Protein AF-A0A939VCX1-F1 (afdb_monomer)

Sequence (510 aa):
MKKLTNNICTTLGVLGVLLLGSCADGYESPDGFDLGVKNSKMETPIQDSISFKVSTDGKTATVSWPTVAGADGHEVTFMNVDDPNNPVIIDGYDKKIVDGSKFTIPVTEDSKYKMLMRTLGNKELGNTDADSARTFNFSTLVPSVMTIPSGEEISSYIAAHPLDSVTEEVAIDLEPNGVYSLNEGVDFAYHKLTFRGDKIHRPIVNITGDGHFETYATLKVKYINFDMSESTAEGFIAMSKTAPDSIKVENLWPYNISDKNPKLSKGHYMVEDPIYIANCWFKNLPHAMLYDNELNCAFWYFTVSNCIVQMRNETKSNVGFINLYKAGKAIKNIVIEKSTIYNTVDNGSACFIRYQHPSNAQPNKTFGSYSAEYQSQSWTFSQTTFSKTYTGWRFVNNTSGSDFTLNVDHCIFYDVAQLYRMDMGSKTYRFNFLWSPREDDIKRNNNMSDSGKAPFASVYDPQFKGDVTQELDFSLPNGGVDFTPQEYEIVVNRGGDPRWLPASSGSEEE

Mean predicted aligned error: 8.09 Å

Secondary structure (DSSP, 8-state):
-----------------------------SS----S--S-B--PPPGGG-EEEE-TTSSEEEEE----TTEEEEEEEEEE-SSTTS-EE-TT-SSEEE-SSEEEEE--TT-EEEEEEEEEE-GGGT-B--SSPEEEEEE-SPPEEEEEPTT-BHHHHHHHSPPP--SS-EEEEE-TT-EEEE-SEEE-TT--EEEE--SSS--EEEEEET-EEEESS-EEEES-EEEEEEE--SEEEEE-TT--GGGBGGGSTTTT-GGG-TT---S-EEEEEEEEEES-EEEEE-SEEEE-TTS-EEEEEEEEES-EEEE---TT----SEEE-SS---EEEEEEES-EEEESS--SS-EEEEES-GGGG-HHHHT-SSSTTTT-EEEEEES-EEESSSSSSEEEES---TTEEEEEES-EEES-TTGGGG--SEEEEES-EEE-S-HHHHHHHTT-B-TTS-BS-EE-----SS-TTPPP-TTSGGGG-------HHHHHTT-S-GGGSPPP------

pLDDT: mean 89.85, std 16.83, range [24.97, 98.94]

Solvent-accessible surface area (backbone atoms only — not comparable to full-atom values): 26055 Å² total; per-residue (Å²): 132,91,81,87,91,87,90,86,84,91,83,90,79,83,84,82,87,84,90,83,88,75,97,65,85,80,81,81,55,96,65,67,94,73,82,76,53,53,67,39,73,36,72,54,85,53,67,93,54,50,44,79,45,68,42,96,85,43,50,33,30,41,41,35,42,73,81,61,77,41,48,66,27,30,37,30,28,35,26,43,36,76,45,77,90,66,60,42,69,45,94,75,25,66,68,33,76,39,73,72,44,58,52,74,45,82,46,57,72,72,34,35,33,40,35,37,36,24,25,33,25,25,62,93,46,52,19,36,51,26,95,58,65,46,80,39,80,50,68,54,51,67,55,67,82,47,68,51,64,62,71,40,47,51,38,64,51,45,69,76,54,69,78,75,96,58,93,59,70,32,17,42,33,41,39,66,62,19,45,36,37,24,55,44,64,37,73,50,42,77,46,30,35,34,45,31,33,26,88,83,40,46,16,40,37,39,25,28,43,54,22,30,39,23,31,56,29,28,38,33,42,32,19,34,32,35,40,21,78,58,36,67,31,70,23,48,33,27,44,31,87,81,64,58,74,69,43,18,39,60,62,31,88,76,54,53,42,52,92,49,21,84,60,42,60,70,82,27,38,50,24,75,44,45,36,38,39,30,52,29,37,33,25,34,38,46,37,12,55,37,24,24,67,71,33,42,31,32,37,38,33,42,35,41,34,50,26,43,38,34,26,47,38,46,63,85,42,74,51,10,42,35,27,19,44,82,36,10,25,45,66,33,32,39,39,40,28,44,17,39,39,29,20,52,40,71,13,54,54,19,24,38,37,31,26,47,35,33,78,44,27,28,22,34,30,63,58,15,47,74,43,75,73,36,28,29,32,39,41,38,39,32,24,19,28,38,33,26,49,21,48,58,39,28,30,37,42,38,67,40,48,59,56,22,37,35,39,41,33,18,23,28,37,37,35,49,16,44,57,51,61,62,75,42,51,47,36,45,43,38,65,20,34,33,33,48,97,45,65,67,45,46,60,56,36,65,71,38,54,24,76,85,66,44,57,42,50,48,83,49,66,44,61,46,75,34,65,81,52,64,75,65,37,83,92,36,74,82,24,65,56,39,76,26,54,65,31,62,76,42,53,78,59,55,40,11,27,62,90,47,49,78,77,78,81,68,80,81,75,128

Structure (mmCIF, N/CA/C/O backbone):
data_AF-A0A939VCX1-F1
#
_entry.id   AF-A0A939VCX1-F1
#
loop_
_atom_site.group_PDB
_atom_site.id
_atom_site.type_symbol
_atom_site.label_atom_id
_atom_site.label_alt_id
_atom_site.label_comp_id
_atom_site.label_asym_id
_atom_site.label_entity_id
_atom_site.label_seq_id
_atom_site.pdbx_PDB_ins_code
_atom_site.Cartn_x
_atom_site.Cartn_y
_atom_site.Cartn_z
_atom_site.occupancy
_atom_site.B_iso_or_equiv
_atom_site.auth_seq_id
_atom_site.auth_comp_id
_atom_site.auth_asym_id
_atom_site.auth_atom_id
_atom_site.pdbx_PDB_model_num
ATOM 1 N N . MET A 1 1 ? -75.436 24.123 16.786 1.00 35.78 1 MET A N 1
ATOM 2 C CA . MET A 1 1 ? -75.692 22.679 16.576 1.00 35.78 1 MET A CA 1
ATOM 3 C C . MET A 1 1 ? -74.635 21.894 17.347 1.00 35.78 1 MET A C 1
ATOM 5 O O . MET A 1 1 ? -73.483 22.271 17.232 1.00 35.78 1 MET A O 1
ATOM 9 N N . LYS A 1 2 ? -75.076 20.925 18.177 1.00 28.00 2 LYS A N 1
ATOM 10 C CA . LYS A 1 2 ? -74.433 19.679 18.695 1.00 28.00 2 LYS A CA 1
ATOM 11 C C . LYS A 1 2 ? -72.908 19.498 18.453 1.00 28.00 2 LYS A C 1
ATOM 13 O O . LYS A 1 2 ? -72.484 19.713 17.334 1.00 28.00 2 LYS A O 1
ATOM 18 N N . LYS A 1 3 ? -72.053 18.939 19.327 1.00 26.75 3 LYS A N 1
ATOM 19 C CA . LYS A 1 3 ? -72.119 18.246 20.639 1.00 26.75 3 LYS A CA 1
ATOM 20 C C . LYS A 1 3 ? -70.653 17.868 21.035 1.00 26.75 3 LYS A C 1
ATOM 22 O O . LYS A 1 3 ? -69.901 17.546 20.128 1.00 26.75 3 LYS A O 1
ATOM 27 N N . LEU A 1 4 ? -70.362 17.793 22.349 1.00 27.09 4 LEU A N 1
ATOM 28 C CA . LEU A 1 4 ? -69.468 16.851 23.093 1.00 27.09 4 LEU A CA 1
ATOM 29 C C . LEU A 1 4 ? -67.945 16.777 22.779 1.00 27.09 4 LEU A C 1
ATOM 31 O O . LEU A 1 4 ? -67.565 16.459 21.665 1.00 27.09 4 LEU A O 1
ATOM 35 N N . THR A 1 5 ? -67.039 17.190 23.689 1.00 30.45 5 THR A N 1
ATOM 36 C CA . THR A 1 5 ? -66.406 16.498 24.865 1.00 30.45 5 THR A CA 1
ATOM 37 C C . THR A 1 5 ? -65.405 15.374 24.543 1.00 30.45 5 THR A C 1
ATOM 39 O O . THR A 1 5 ? -65.822 14.332 24.049 1.00 30.45 5 THR A O 1
ATOM 42 N N . ASN A 1 6 ? -64.133 15.517 24.965 1.00 27.33 6 ASN A N 1
ATOM 43 C CA . ASN A 1 6 ? -63.542 14.741 26.079 1.00 27.33 6 ASN A CA 1
ATOM 44 C C . ASN A 1 6 ? -62.093 15.154 26.433 1.00 27.33 6 ASN A C 1
ATOM 46 O O . ASN A 1 6 ? -61.268 15.406 25.563 1.00 27.33 6 ASN A O 1
ATOM 50 N N . ASN A 1 7 ? -61.842 15.203 27.746 1.00 27.16 7 ASN A N 1
ATOM 51 C CA . ASN A 1 7 ? -60.581 15.411 28.470 1.00 27.16 7 ASN A CA 1
ATOM 52 C C . ASN A 1 7 ? -59.591 14.227 28.342 1.00 27.16 7 ASN A C 1
ATOM 54 O O . ASN A 1 7 ? -60.061 13.109 28.154 1.00 27.16 7 ASN A O 1
ATOM 58 N N . ILE A 1 8 ? -58.280 14.443 28.593 1.00 27.33 8 ILE A N 1
ATOM 59 C CA . ILE A 1 8 ? -57.498 13.932 29.765 1.00 27.33 8 ILE A CA 1
ATOM 60 C C . ILE A 1 8 ? -55.956 13.908 29.541 1.00 27.33 8 ILE A C 1
ATOM 62 O O . ILE A 1 8 ? -55.482 13.417 28.525 1.00 27.33 8 ILE A O 1
ATOM 66 N N . CYS A 1 9 ? -55.244 14.406 30.574 1.00 24.97 9 CYS A N 1
ATOM 67 C CA . CYS A 1 9 ? -53.874 14.162 31.100 1.00 24.97 9 CYS A CA 1
ATOM 68 C C . CYS A 1 9 ? -52.634 14.206 30.183 1.00 24.97 9 CYS A C 1
ATOM 70 O O . CYS A 1 9 ? -52.472 13.379 29.299 1.00 24.97 9 CYS A O 1
ATOM 72 N N . THR A 1 10 ? -51.724 15.182 30.333 1.00 29.42 10 THR A N 1
ATOM 73 C CA . THR A 1 10 ? -50.574 15.260 31.286 1.00 29.42 10 THR A CA 1
ATOM 74 C C . THR A 1 10 ? -49.600 14.077 31.267 1.00 29.42 10 THR A C 1
ATOM 76 O O . THR A 1 10 ? -49.895 13.058 31.878 1.00 29.42 10 THR A O 1
ATOM 79 N N . THR A 1 11 ? -48.397 14.306 30.723 1.00 29.61 11 THR A N 1
ATOM 80 C CA . THR A 1 11 ? -47.112 14.266 31.462 1.00 29.61 11 THR A CA 1
ATOM 81 C C . THR A 1 11 ? -46.041 15.020 30.665 1.00 29.61 11 THR A C 1
ATOM 83 O O . THR A 1 11 ? -45.683 14.623 29.560 1.00 29.61 11 THR A O 1
ATOM 86 N N . LEU A 1 12 ? -45.569 16.133 31.235 1.00 30.16 12 LEU A N 1
ATOM 87 C CA . LEU A 1 12 ? -44.366 16.862 30.833 1.00 30.16 12 LEU A CA 1
ATOM 88 C C . LEU A 1 12 ? -43.121 16.062 31.246 1.00 30.16 12 LEU A C 1
ATOM 90 O O . LEU A 1 12 ? -43.028 15.628 32.390 1.00 30.16 12 LEU A O 1
ATOM 94 N N . GLY A 1 13 ? -42.137 15.985 30.354 1.00 26.84 13 GLY A N 1
ATOM 95 C CA . GLY A 1 13 ? -40.741 15.680 30.664 1.00 26.84 13 GLY A CA 1
ATOM 96 C C . GLY A 1 13 ? -39.873 16.490 29.709 1.00 26.84 13 GLY A C 1
ATOM 97 O O . GLY A 1 13 ? -39.618 16.066 28.587 1.00 26.84 13 GLY A O 1
ATOM 98 N N . VAL A 1 14 ? -39.544 17.719 30.105 1.00 30.02 14 VAL A N 1
ATOM 99 C CA . VAL A 1 14 ? -38.849 18.713 29.276 1.00 30.02 14 VAL A CA 1
ATOM 100 C C . VAL A 1 14 ? -37.360 18.364 29.198 1.00 30.02 14 VAL A C 1
ATOM 102 O O . VAL A 1 14 ? -36.663 18.412 30.207 1.00 30.02 14 VAL A O 1
ATOM 105 N N . LEU A 1 15 ? -36.878 18.044 27.991 1.00 31.12 15 LEU A N 1
ATOM 106 C CA . LEU A 1 15 ? -35.459 18.093 27.633 1.00 31.12 15 LEU A CA 1
ATOM 107 C C . LEU A 1 15 ? -34.978 19.551 27.708 1.00 31.12 15 LEU A C 1
ATOM 109 O O . LEU A 1 15 ? -35.439 20.395 26.941 1.00 31.12 15 LEU A O 1
ATOM 113 N N . GLY A 1 16 ? -34.036 19.841 28.603 1.00 30.36 16 GLY A N 1
ATOM 114 C CA . GLY A 1 16 ? -33.308 21.108 28.635 1.00 30.36 16 GLY A CA 1
ATOM 115 C C . GLY A 1 16 ? -31.935 20.954 27.989 1.00 30.36 16 GLY A C 1
ATOM 116 O O . GLY A 1 16 ? -30.997 20.509 28.640 1.00 30.36 16 GLY A O 1
ATOM 117 N N . VAL A 1 17 ? -31.817 21.322 26.712 1.00 41.09 17 VAL A N 1
ATOM 118 C CA . VAL A 1 17 ? -30.531 21.522 26.027 1.00 41.09 17 VAL A CA 1
ATOM 119 C C . VAL A 1 17 ? -30.043 22.935 26.342 1.00 41.09 17 VAL A C 1
ATOM 121 O O . VAL A 1 17 ? -30.745 23.899 26.045 1.00 41.09 17 VAL A O 1
ATOM 124 N N . LEU A 1 18 ? -28.837 23.073 26.896 1.00 29.52 18 LEU A N 1
ATOM 125 C CA . LEU A 1 18 ? -28.136 24.355 27.015 1.00 29.52 18 LEU A CA 1
ATOM 126 C C . LEU A 1 18 ? -26.712 24.211 26.465 1.00 29.52 18 LEU A C 1
ATOM 128 O O . LEU A 1 18 ? -25.822 23.663 27.107 1.00 29.52 18 LEU A O 1
ATOM 132 N N . LEU A 1 19 ? -26.530 24.710 25.242 1.00 39.38 19 LEU A N 1
ATOM 133 C CA . LEU A 1 19 ? -25.247 25.009 24.611 1.00 39.38 19 LEU A CA 1
ATOM 134 C C . LEU A 1 19 ? -25.010 26.515 24.750 1.00 39.38 19 LEU A C 1
ATOM 136 O O . LEU A 1 19 ? -25.729 27.282 24.117 1.00 39.38 19 LEU A O 1
ATOM 140 N N . LEU A 1 20 ? -23.998 26.938 25.509 1.00 33.78 20 LEU A N 1
ATOM 141 C CA . LEU A 1 20 ? -23.391 28.265 25.373 1.00 33.78 20 LEU A CA 1
ATOM 142 C C . LEU A 1 20 ? -21.889 28.174 25.651 1.00 33.78 20 LEU A C 1
ATOM 144 O O . LEU A 1 20 ? -21.465 27.705 26.703 1.00 33.78 20 LEU A O 1
ATOM 148 N N . GLY A 1 21 ? -21.095 28.640 24.689 1.00 39.88 21 GLY A N 1
ATOM 149 C CA . GLY A 1 21 ? -19.708 29.015 24.912 1.00 39.88 21 GLY A CA 1
ATOM 150 C C . GLY A 1 21 ? -19.617 30.505 25.231 1.00 39.88 21 GLY A C 1
ATOM 151 O O . GLY A 1 21 ? -20.240 31.317 24.554 1.00 39.88 21 GLY A O 1
ATOM 152 N N . SER A 1 22 ? -18.800 30.853 26.221 1.00 30.47 22 SER A N 1
ATOM 153 C CA . SER A 1 22 ? -18.073 32.124 26.291 1.00 30.47 22 SER A CA 1
ATOM 154 C C . SER A 1 22 ? -16.982 32.013 27.352 1.00 30.47 22 SER A C 1
ATOM 156 O O . SER A 1 22 ? -17.258 31.574 28.466 1.00 30.47 22 SER A O 1
ATOM 158 N N . CYS A 1 23 ? -15.764 32.445 27.025 1.00 39.78 23 CYS A N 1
ATOM 159 C CA . CYS A 1 23 ? -14.759 32.780 28.025 1.00 39.78 23 CYS A CA 1
ATOM 160 C C . CYS A 1 23 ? -15.308 33.913 28.906 1.00 39.78 23 CYS A C 1
ATOM 162 O O . CYS A 1 23 ? -15.544 35.015 28.414 1.00 39.78 23 CYS A O 1
ATOM 164 N N . ALA A 1 24 ? -15.508 33.629 30.186 1.00 30.50 24 ALA A N 1
ATOM 165 C CA . ALA A 1 24 ? -15.657 34.612 31.246 1.00 30.50 24 ALA A CA 1
ATOM 166 C C . ALA A 1 24 ? -14.840 34.093 32.434 1.00 30.50 24 ALA A C 1
ATOM 168 O O . ALA A 1 24 ? -14.922 32.905 32.753 1.00 30.50 24 ALA A O 1
ATOM 169 N N . ASP A 1 25 ? -14.020 34.965 33.024 1.00 36.78 25 ASP A N 1
ATOM 170 C CA . ASP A 1 25 ? -13.246 34.673 34.230 1.00 36.78 25 ASP A CA 1
ATOM 171 C C . ASP A 1 25 ? -14.152 34.068 35.309 1.00 36.78 25 ASP A C 1
ATOM 173 O O . ASP A 1 25 ? -15.277 34.526 35.527 1.00 36.78 25 ASP A O 1
ATOM 177 N N . GLY A 1 26 ? -13.662 32.997 35.938 1.00 34.84 26 GLY A N 1
ATOM 178 C CA . GLY A 1 26 ? -14.421 32.173 36.869 1.00 34.84 26 GLY A CA 1
ATOM 179 C C . GLY A 1 26 ? -15.015 32.993 38.009 1.00 34.84 26 GLY A C 1
ATOM 180 O O . GLY A 1 26 ? -14.299 33.535 38.847 1.00 34.84 26 GLY A O 1
ATOM 181 N N . TYR A 1 27 ? -16.343 33.045 38.056 1.00 35.50 27 TYR A N 1
ATOM 182 C CA . TYR A 1 27 ? -17.071 33.382 39.268 1.00 35.50 27 TYR A CA 1
ATOM 183 C C . TYR A 1 27 ? -16.858 32.232 40.262 1.00 35.50 27 TYR A C 1
ATOM 185 O O . TYR A 1 27 ? -17.444 31.160 40.101 1.00 35.50 27 TYR A O 1
ATOM 193 N N . GLU A 1 28 ? -15.991 32.423 41.260 1.00 41.09 28 GLU A N 1
ATOM 194 C CA . GLU A 1 28 ? -15.913 31.521 42.412 1.00 41.09 28 GLU A CA 1
ATOM 195 C C . GLU A 1 28 ? -17.197 31.681 43.232 1.00 41.09 28 GLU A C 1
ATOM 197 O O . GLU A 1 28 ? -17.363 32.624 44.008 1.00 41.09 28 GLU A O 1
ATOM 202 N N . SER A 1 29 ? -18.147 30.774 43.006 1.00 42.59 29 SER A N 1
ATOM 203 C CA . SER A 1 29 ? -19.303 30.624 43.883 1.00 42.59 29 SER A CA 1
ATOM 204 C C . SER A 1 29 ? -18.807 30.188 45.272 1.00 42.59 29 SER A C 1
ATOM 206 O O . SER A 1 29 ? -18.085 29.191 45.344 1.00 42.59 29 SER A O 1
ATOM 208 N N . PRO A 1 30 ? -19.184 30.878 46.369 1.00 44.56 30 PRO A N 1
ATOM 209 C CA . PRO A 1 30 ? -18.823 30.490 47.741 1.00 44.56 30 PRO A CA 1
ATOM 210 C C . PRO A 1 30 ? -19.327 29.092 48.121 1.00 44.56 30 PRO A C 1
ATOM 212 O O . PRO A 1 30 ? -18.761 28.438 48.993 1.00 44.56 30 PRO A O 1
ATOM 215 N N . ASP A 1 31 ? -20.361 28.639 47.415 1.00 45.34 31 ASP A N 1
ATOM 216 C CA . ASP A 1 31 ? -20.916 27.301 47.476 1.00 45.34 31 ASP A CA 1
ATOM 217 C C . ASP A 1 31 ? -20.658 26.683 46.097 1.00 45.34 31 ASP A C 1
ATOM 219 O O . ASP A 1 31 ? -21.271 27.107 45.112 1.00 45.34 31 ASP A O 1
ATOM 223 N N . GLY A 1 32 ? -19.695 25.764 45.974 1.00 50.31 32 GLY A N 1
ATOM 224 C CA . GLY A 1 32 ? -19.379 25.103 44.700 1.00 50.31 32 GLY A CA 1
ATOM 225 C C . GLY A 1 32 ? -20.650 24.618 43.989 1.00 50.31 32 GLY A C 1
ATOM 226 O O . GLY A 1 32 ? -21.637 24.326 44.655 1.00 50.31 32 GLY A O 1
ATOM 227 N N . PHE A 1 33 ? -20.653 24.581 42.651 1.00 50.59 33 PHE A N 1
ATOM 228 C CA . PHE A 1 33 ? -21.814 24.205 41.826 1.00 50.59 33 PHE A CA 1
ATOM 229 C C . PHE A 1 33 ? -22.480 22.887 42.302 1.00 50.59 33 PHE A C 1
ATOM 231 O O . PHE A 1 33 ? -22.155 21.804 41.823 1.00 50.59 33 PHE A O 1
ATOM 238 N N . ASP A 1 34 ? -23.434 22.975 43.234 1.00 59.47 34 ASP A N 1
ATOM 239 C CA . ASP A 1 34 ? -24.243 21.858 43.721 1.00 59.47 34 ASP A CA 1
ATOM 240 C C . ASP A 1 34 ? -25.479 21.764 42.824 1.00 59.47 34 ASP A C 1
ATOM 242 O O . ASP A 1 34 ? -26.423 22.548 42.933 1.00 59.47 34 ASP A O 1
ATOM 246 N N . LEU A 1 35 ? -25.467 20.800 41.902 1.00 62.62 35 LEU A N 1
ATOM 247 C CA . LEU A 1 35 ? -26.599 20.511 41.015 1.00 62.62 35 LEU A CA 1
ATOM 248 C C . LEU A 1 35 ? -27.803 19.896 41.763 1.00 62.62 35 LEU A C 1
ATOM 250 O O . LEU A 1 35 ? -28.809 19.567 41.138 1.00 62.62 35 LEU A O 1
ATOM 254 N N . GLY A 1 36 ? -27.722 19.738 43.090 1.00 69.88 36 GLY A N 1
ATOM 255 C CA . GLY A 1 36 ? -28.840 19.382 43.962 1.00 69.88 36 GLY A CA 1
ATOM 256 C C . GLY A 1 36 ? -29.128 17.883 44.068 1.00 69.88 36 GLY A C 1
ATOM 257 O O . GLY A 1 36 ? -30.150 17.504 44.641 1.00 69.88 36 GLY A O 1
ATOM 258 N N . VAL A 1 37 ? -28.257 17.0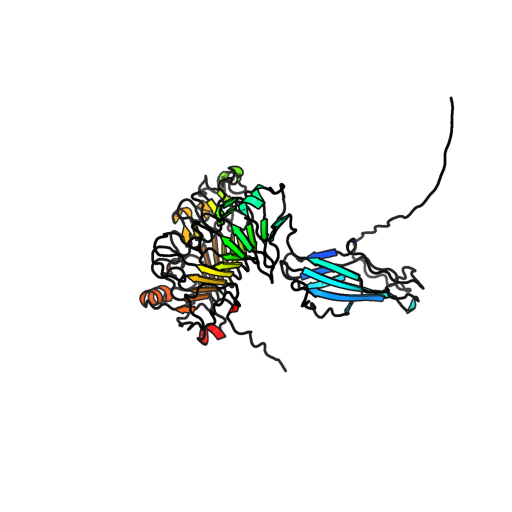16 43.541 1.00 81.12 37 VAL A N 1
ATOM 259 C CA . VAL A 1 37 ? -28.433 15.553 43.572 1.00 81.12 37 VAL A CA 1
ATOM 260 C C . VAL A 1 37 ? -27.774 14.967 44.820 1.00 81.12 37 VAL A C 1
ATOM 262 O O . VAL A 1 37 ? -26.548 14.923 44.918 1.00 81.12 37 VAL A O 1
ATOM 265 N N . LYS A 1 38 ? -28.594 14.499 45.769 1.00 87.69 38 LYS A N 1
ATOM 266 C CA . LYS A 1 38 ? -28.155 13.932 47.059 1.00 87.69 38 LYS A CA 1
ATOM 267 C C . LYS A 1 38 ? -28.862 12.612 47.347 1.00 87.69 38 LYS A C 1
ATOM 269 O O . LYS A 1 38 ? -29.976 12.393 46.866 1.00 87.69 38 LYS A O 1
ATOM 274 N N . ASN A 1 39 ? -28.241 11.757 48.161 1.00 89.62 39 ASN A N 1
ATOM 275 C CA . ASN A 1 39 ? -28.771 10.451 48.583 1.00 89.62 39 ASN A CA 1
ATOM 276 C C . ASN A 1 39 ? -29.293 9.581 47.424 1.00 89.62 39 ASN A C 1
ATOM 278 O O . ASN A 1 39 ? -30.273 8.849 47.569 1.00 89.62 39 ASN A O 1
ATOM 282 N N . SER A 1 40 ? -28.670 9.710 46.255 1.00 90.19 40 SER A N 1
ATOM 283 C CA . SER A 1 40 ? -29.096 9.079 45.011 1.00 90.19 40 SER A CA 1
ATOM 284 C C . SER A 1 40 ? -28.069 8.055 44.544 1.00 90.19 40 SER A C 1
ATOM 286 O O . SER A 1 40 ? -26.877 8.140 44.845 1.00 90.19 40 SER A O 1
ATOM 288 N N . LYS A 1 41 ? -28.531 7.064 43.790 1.00 93.12 41 LYS A N 1
ATOM 289 C CA . LYS A 1 41 ? -27.661 6.091 43.134 1.00 93.12 41 LYS A CA 1
ATOM 290 C C . LYS A 1 41 ? -27.249 6.618 41.770 1.00 93.12 41 LYS A C 1
ATOM 292 O O . LYS A 1 41 ? -28.108 7.042 41.002 1.00 93.12 41 LYS A O 1
ATOM 297 N N . MET A 1 42 ? -25.953 6.610 41.486 1.00 93.00 42 MET A N 1
ATOM 298 C CA . MET A 1 42 ? -25.446 7.089 40.209 1.00 93.00 42 MET A CA 1
ATOM 299 C C . MET A 1 42 ? -25.791 6.132 39.077 1.00 93.00 42 MET A C 1
ATOM 301 O O . MET A 1 42 ? -25.723 4.911 39.217 1.00 93.00 42 MET A O 1
ATOM 305 N N . GLU A 1 43 ? -26.097 6.712 37.923 1.00 92.75 43 GLU A N 1
ATOM 306 C CA . GLU A 1 43 ? -26.260 5.980 36.677 1.00 92.75 43 GLU A CA 1
ATOM 307 C C . GLU A 1 43 ? -25.084 6.265 35.749 1.00 92.75 43 GLU A C 1
ATOM 309 O O . GLU A 1 43 ? -24.555 7.378 35.661 1.00 92.75 43 GLU A O 1
ATOM 314 N N . THR A 1 44 ? -24.641 5.224 35.055 1.00 94.62 44 THR A N 1
ATOM 315 C CA . THR A 1 44 ? -23.606 5.357 34.038 1.00 94.62 44 THR A CA 1
ATOM 316 C C . THR A 1 44 ? -24.228 5.766 32.704 1.00 94.62 44 THR A C 1
ATOM 318 O O . THR A 1 44 ? -25.215 5.139 32.301 1.00 94.62 44 THR A O 1
ATOM 321 N N . PRO A 1 45 ? -23.662 6.780 32.008 1.00 94.00 45 PRO A N 1
ATOM 322 C CA . PRO A 1 45 ? -24.141 7.232 30.705 1.00 94.00 45 PRO A CA 1
ATOM 323 C C . PRO A 1 45 ? -24.394 6.091 29.713 1.00 94.00 45 PRO A C 1
ATOM 325 O O . PRO A 1 45 ? -23.839 4.998 29.821 1.00 94.00 45 PRO A O 1
ATOM 328 N N . ILE A 1 46 ? -25.246 6.335 28.722 1.00 94.06 46 ILE A N 1
ATOM 329 C CA . ILE A 1 46 ? -25.571 5.344 27.688 1.00 94.06 46 ILE A CA 1
ATOM 330 C C . ILE A 1 46 ? -24.664 5.512 26.464 1.00 94.06 46 ILE A C 1
ATOM 332 O O . ILE A 1 46 ? -24.131 6.600 26.261 1.00 94.06 46 ILE A O 1
ATOM 336 N N . GLN A 1 47 ? -24.499 4.470 25.639 1.00 93.69 47 GLN A N 1
ATOM 337 C CA . GLN A 1 47 ? -23.650 4.526 24.433 1.00 93.69 47 GLN A CA 1
ATOM 338 C C . GLN A 1 47 ? -23.967 5.745 23.561 1.00 93.69 47 GLN A C 1
ATOM 340 O O . GLN A 1 47 ? -23.053 6.481 23.212 1.00 93.69 47 GLN A O 1
ATOM 345 N N . ASP A 1 48 ? -25.250 6.009 23.310 1.00 94.69 48 ASP A N 1
ATOM 346 C CA . ASP A 1 48 ? -25.710 7.120 22.464 1.00 94.69 48 ASP A CA 1
ATOM 347 C C . ASP A 1 48 ? -25.377 8.510 23.028 1.00 94.69 48 ASP A C 1
ATOM 349 O O . ASP A 1 48 ? -25.433 9.506 22.314 1.00 94.69 48 ASP A O 1
ATOM 353 N N . SER A 1 49 ? -25.024 8.591 24.315 1.00 94.00 49 SER A N 1
ATOM 354 C CA . SER A 1 49 ? -24.573 9.830 24.950 1.00 94.00 49 SER A CA 1
ATOM 355 C C . SER A 1 49 ? -23.051 10.003 24.927 1.00 94.00 49 SER A C 1
ATOM 357 O O . SER A 1 49 ? -22.564 11.086 25.237 1.00 94.00 49 SER A O 1
ATOM 359 N N . ILE A 1 50 ? -22.282 8.977 24.547 1.00 96.19 50 ILE A N 1
ATOM 360 C CA . ILE A 1 50 ? -20.826 9.080 24.432 1.00 96.19 50 ILE A CA 1
ATOM 361 C C . ILE A 1 50 ? -20.445 9.563 23.032 1.00 96.19 50 ILE A C 1
ATOM 363 O O . ILE A 1 50 ? -20.875 9.016 22.021 1.00 96.19 50 ILE A O 1
ATOM 367 N N . SER A 1 51 ? -19.562 10.553 22.971 1.00 96.88 51 SER A N 1
ATOM 368 C CA . SER A 1 51 ? -18.919 11.013 21.744 1.00 96.88 51 SER A CA 1
ATOM 369 C C . SER A 1 51 ? -17.502 10.450 21.661 1.00 96.88 51 SER A C 1
ATOM 371 O O . SER A 1 51 ? -16.725 10.599 22.601 1.00 96.88 51 SER A O 1
ATOM 373 N N . PHE A 1 52 ? -17.157 9.875 20.509 1.00 97.12 52 PHE A N 1
ATOM 374 C CA . PHE A 1 52 ? -15.809 9.432 20.152 1.00 97.12 52 PHE A CA 1
ATOM 375 C C . PHE A 1 52 ? -15.365 10.174 18.892 1.00 97.12 52 PHE A C 1
ATOM 377 O O . PHE A 1 52 ? -15.910 9.949 17.813 1.00 97.12 52 PHE A O 1
ATOM 384 N N . LYS A 1 53 ? -14.422 11.109 19.036 1.00 96.38 53 LYS A N 1
ATOM 385 C CA . LYS A 1 53 ? -13.955 11.961 17.934 1.00 96.38 53 LYS A CA 1
ATOM 386 C C . LYS A 1 53 ? -12.475 11.750 17.692 1.00 96.38 53 LYS A C 1
ATOM 388 O O . LYS A 1 53 ? -11.662 12.133 18.528 1.00 96.38 53 LYS A O 1
ATOM 393 N N . VAL A 1 54 ? -12.150 11.169 16.546 1.00 95.38 54 VAL A N 1
ATOM 394 C CA . VAL A 1 54 ? -10.772 10.978 16.088 1.00 95.38 54 VAL A CA 1
ATOM 395 C C . VAL A 1 54 ? -10.213 12.315 15.595 1.00 95.38 54 VAL A C 1
ATOM 397 O O . VAL A 1 54 ? -10.923 13.094 14.955 1.00 95.38 54 VAL A O 1
ATOM 400 N N . SER A 1 55 ? -8.954 12.606 15.918 1.00 93.69 55 SER A N 1
ATOM 401 C CA . SER A 1 55 ? -8.237 13.776 15.416 1.00 93.69 55 SER A CA 1
ATOM 402 C C . SER A 1 55 ? -8.031 13.693 13.903 1.00 93.69 55 SER A C 1
ATOM 404 O O . SER A 1 55 ? -8.034 12.617 13.310 1.00 93.69 55 SER A O 1
ATOM 406 N N . THR A 1 56 ? -7.812 14.837 13.255 1.00 89.38 56 THR A N 1
ATOM 407 C CA . THR A 1 56 ? -7.639 14.903 11.793 1.00 89.38 56 THR A CA 1
ATOM 408 C C . THR A 1 56 ? -6.421 14.133 11.286 1.00 89.38 56 THR A C 1
ATOM 410 O O . THR A 1 56 ? -6.388 13.744 10.126 1.00 89.38 56 THR A O 1
ATOM 413 N N . ASP A 1 57 ? -5.416 13.919 12.136 1.00 87.00 57 ASP A N 1
ATOM 414 C CA . ASP A 1 57 ? -4.233 13.112 11.823 1.00 87.00 57 ASP A CA 1
ATOM 415 C C . ASP A 1 57 ? -4.420 11.609 12.101 1.00 87.00 57 ASP A C 1
ATOM 417 O O . ASP A 1 57 ? -3.504 10.830 11.846 1.00 87.00 57 ASP A O 1
ATOM 421 N N . GLY A 1 58 ? -5.575 11.199 12.639 1.00 88.00 58 GLY A N 1
ATOM 422 C CA . GLY A 1 58 ? -5.894 9.803 12.936 1.00 88.00 58 GLY A CA 1
ATOM 423 C C . GLY A 1 58 ? -5.142 9.194 14.124 1.00 88.00 58 GLY A C 1
ATOM 424 O O . GLY A 1 58 ? -5.250 7.989 14.332 1.00 88.00 58 GLY A O 1
ATOM 425 N N . LYS A 1 59 ? -4.372 9.981 14.891 1.00 93.00 59 LYS A N 1
ATOM 426 C CA . LYS A 1 59 ? -3.469 9.460 15.941 1.00 93.00 59 LYS A CA 1
ATOM 427 C C . LYS A 1 59 ? -4.044 9.499 17.348 1.00 93.00 59 LYS A C 1
ATOM 429 O O . LYS A 1 59 ? -3.537 8.827 18.242 1.00 93.00 59 LYS A O 1
ATOM 434 N N . THR A 1 60 ? -5.066 10.313 17.579 1.00 95.81 60 THR A N 1
ATOM 435 C CA . THR A 1 60 ? -5.700 10.453 18.892 1.00 95.81 60 THR A CA 1
ATOM 436 C C . THR A 1 60 ? -7.212 10.477 18.751 1.00 95.81 60 THR A C 1
ATOM 438 O O . THR A 1 60 ? -7.742 10.783 17.685 1.00 95.81 60 THR A O 1
ATOM 441 N N . ALA A 1 61 ? -7.926 10.150 19.821 1.00 96.88 61 ALA A N 1
ATOM 442 C CA . ALA A 1 61 ? -9.360 10.362 19.887 1.00 96.88 61 ALA A CA 1
ATOM 443 C C . ALA A 1 61 ? -9.755 10.960 21.232 1.00 96.88 61 ALA A C 1
ATOM 445 O O . ALA A 1 61 ? -9.249 10.563 22.283 1.00 96.88 61 ALA A O 1
ATOM 446 N N . THR A 1 62 ? -10.686 11.908 21.192 1.00 97.25 62 THR A N 1
ATOM 447 C CA . THR A 1 62 ? -11.335 12.452 22.382 1.00 97.25 62 THR A CA 1
ATOM 448 C C . THR A 1 62 ? -12.625 11.685 22.641 1.00 97.25 62 THR A C 1
ATOM 450 O O . THR A 1 62 ? -13.533 11.672 21.804 1.00 97.25 62 THR A O 1
ATOM 453 N N . VAL A 1 63 ? -12.698 11.073 23.822 1.00 97.31 63 VAL A N 1
ATOM 454 C CA . VAL A 1 63 ? -13.902 10.453 24.379 1.00 97.31 63 VAL A CA 1
ATOM 455 C C . VAL A 1 63 ? -14.549 11.468 25.314 1.00 97.31 63 VAL A C 1
ATOM 457 O O . VAL A 1 63 ? -13.871 12.043 26.164 1.00 97.31 63 VAL A O 1
ATOM 460 N N . SER A 1 64 ? -15.849 11.710 25.178 1.00 96.75 64 SER A N 1
ATOM 461 C CA . SER A 1 64 ? -16.571 12.641 26.054 1.00 96.75 64 SER A CA 1
ATOM 462 C C . SER A 1 64 ? -18.018 12.228 26.273 1.00 96.75 64 SER A C 1
ATOM 464 O O . SER A 1 64 ? -18.626 11.643 25.380 1.00 96.75 64 SER A O 1
ATOM 466 N N . TRP A 1 65 ? -18.587 12.592 27.416 1.00 95.94 65 TRP A N 1
ATOM 467 C CA . TRP A 1 65 ? -19.970 12.307 27.797 1.00 95.94 65 TRP A CA 1
ATOM 468 C C . TRP A 1 65 ? -20.613 13.505 28.510 1.00 95.94 65 TRP A C 1
ATOM 470 O O . TRP A 1 65 ? -19.911 14.452 28.872 1.00 95.94 65 TRP A O 1
ATOM 480 N N . PRO A 1 66 ? -21.946 13.519 28.695 1.00 93.12 66 PRO A N 1
ATOM 481 C CA . PRO A 1 66 ? -22.611 14.549 29.474 1.00 93.12 66 PRO A CA 1
ATOM 482 C C . PRO A 1 66 ? -22.204 14.475 30.942 1.00 93.12 66 PRO A C 1
ATOM 484 O O . PRO A 1 66 ? -21.999 13.391 31.487 1.00 93.12 66 PRO A O 1
ATOM 487 N N . THR A 1 67 ? -22.157 15.626 31.604 1.00 90.31 67 THR A N 1
ATOM 488 C CA . THR A 1 67 ? -21.944 15.689 33.050 1.00 90.31 67 THR A CA 1
ATOM 489 C C . THR A 1 67 ? -23.031 14.913 33.791 1.00 90.31 67 THR A C 1
ATOM 491 O O . THR A 1 67 ? -24.222 15.129 33.565 1.00 90.31 67 THR A O 1
ATOM 494 N N . VAL A 1 68 ? -22.616 14.022 34.695 1.00 89.38 68 VAL A N 1
ATOM 495 C CA . VAL A 1 68 ? -23.529 13.282 35.571 1.00 89.38 68 VAL A CA 1
ATOM 496 C C . VAL A 1 68 ? -23.641 14.026 36.897 1.00 89.38 68 VAL A C 1
ATOM 498 O O . VAL A 1 68 ? -22.694 14.076 37.678 1.00 89.38 68 VAL A O 1
ATOM 501 N N . ALA A 1 69 ? -24.794 14.646 37.141 1.00 87.88 69 ALA A N 1
ATOM 502 C CA . ALA A 1 69 ? -25.030 15.415 38.358 1.00 87.88 69 ALA A CA 1
ATOM 503 C C . ALA A 1 69 ? -24.935 14.526 39.613 1.00 87.88 69 ALA A C 1
ATOM 505 O O . ALA A 1 69 ? -25.566 13.473 39.681 1.00 87.88 69 ALA A O 1
ATOM 506 N N . GLY A 1 70 ? -24.165 14.967 40.614 1.00 86.88 70 GLY A N 1
ATOM 507 C CA . GLY A 1 70 ? -23.944 14.227 41.864 1.00 86.88 70 GLY A CA 1
ATOM 508 C C . GLY A 1 70 ? -22.850 13.151 41.803 1.00 86.88 70 GLY A C 1
ATOM 509 O O . GLY A 1 70 ? -22.624 12.477 42.815 1.00 86.88 70 GLY A O 1
ATOM 510 N N . ALA A 1 71 ? -22.177 12.994 40.658 1.00 90.06 71 ALA A N 1
ATOM 511 C CA . ALA A 1 71 ? -21.026 12.111 40.512 1.00 90.06 71 ALA A CA 1
ATOM 512 C C . ALA A 1 71 ? -19.738 12.762 41.042 1.00 90.06 71 ALA A C 1
ATOM 514 O O . ALA A 1 71 ? -19.560 13.972 40.936 1.00 90.06 71 ALA A O 1
ATOM 515 N N . ASP A 1 72 ? -18.842 11.934 41.574 1.00 89.94 72 ASP A N 1
ATOM 516 C CA . ASP A 1 72 ? -17.491 12.306 42.035 1.00 89.94 72 ASP A CA 1
ATOM 517 C C . ASP A 1 72 ? -16.413 12.041 40.969 1.00 89.94 72 ASP A C 1
ATOM 519 O O . ASP A 1 72 ? -15.231 12.296 41.163 1.00 89.94 72 ASP A O 1
ATOM 523 N N . GLY A 1 73 ? -16.820 11.450 39.844 1.00 92.56 73 GLY A N 1
ATOM 524 C CA . GLY A 1 73 ? -15.945 11.037 38.757 1.00 92.56 73 GLY A CA 1
ATOM 525 C C . GLY A 1 73 ? -16.389 9.718 38.137 1.00 92.56 73 GLY A C 1
ATOM 526 O O . GLY A 1 73 ? -17.458 9.169 38.436 1.00 92.56 73 GLY A O 1
ATOM 527 N N . HIS A 1 74 ? -15.545 9.199 37.251 1.00 95.81 74 HIS A N 1
ATOM 528 C CA . HIS A 1 74 ? -15.805 7.966 36.520 1.00 95.81 74 HIS A CA 1
ATOM 529 C C . HIS A 1 74 ? -14.599 7.033 36.593 1.00 95.81 74 HIS A C 1
ATOM 531 O O . HIS A 1 74 ? -13.487 7.418 36.246 1.00 95.81 74 HIS A O 1
ATOM 537 N N . GLU A 1 75 ? -14.818 5.792 37.012 1.00 96.94 75 GLU A N 1
ATOM 538 C CA . GLU A 1 75 ? -13.825 4.722 36.917 1.00 96.94 75 GLU A CA 1
ATOM 539 C C . GLU A 1 75 ? -13.853 4.168 35.491 1.00 96.94 75 GLU A C 1
ATOM 541 O O . GLU A 1 75 ? -14.880 3.648 35.050 1.00 96.94 75 GLU A O 1
ATOM 546 N N . VAL A 1 76 ? -12.745 4.304 34.762 1.00 97.62 76 VAL A N 1
ATOM 547 C CA . VAL A 1 76 ? -12.648 3.991 33.333 1.00 97.62 76 VAL A CA 1
ATOM 548 C C . VAL A 1 76 ? -11.530 2.990 33.068 1.00 97.62 76 VAL A C 1
ATOM 550 O O . VAL A 1 76 ? -10.388 3.179 33.481 1.00 97.62 76 VAL A O 1
ATOM 553 N N . THR A 1 77 ? -11.849 1.942 32.310 1.00 97.81 77 THR A N 1
ATOM 554 C CA . THR A 1 77 ? -10.866 1.080 31.643 1.00 97.81 77 THR A CA 1
ATOM 555 C C . THR A 1 77 ? -11.015 1.230 30.135 1.00 97.81 77 THR A C 1
ATOM 557 O O . THR A 1 77 ? -12.127 1.057 29.640 1.00 97.81 77 THR A O 1
ATOM 560 N N . PHE A 1 78 ? -9.945 1.536 29.400 1.00 97.69 78 PHE A N 1
ATOM 561 C CA . PHE A 1 78 ? -9.986 1.718 27.942 1.00 97.69 78 PHE A CA 1
ATOM 562 C C . PHE A 1 78 ? -8.984 0.793 27.250 1.00 97.69 78 PHE A C 1
ATOM 564 O O . PHE A 1 78 ? -7.803 0.765 27.595 1.00 97.69 78 PHE A O 1
ATOM 571 N N . MET A 1 79 ? -9.459 0.026 26.271 1.00 97.81 79 MET A N 1
ATOM 572 C CA . MET A 1 79 ? -8.696 -1.046 25.636 1.00 97.81 79 MET A CA 1
ATOM 573 C C . MET A 1 79 ? -8.806 -0.986 24.113 1.00 97.81 79 MET A C 1
ATOM 575 O O . MET A 1 79 ? -9.894 -0.750 23.583 1.00 97.81 79 MET A O 1
ATOM 579 N N . ASN A 1 80 ? -7.708 -1.274 23.411 1.00 96.69 80 ASN A N 1
ATOM 580 C CA . ASN A 1 80 ? -7.769 -1.784 22.043 1.00 96.69 80 ASN A CA 1
ATOM 581 C C . ASN A 1 80 ? -8.228 -3.249 22.108 1.00 96.69 80 ASN A C 1
ATOM 583 O O . ASN A 1 80 ? -7.750 -4.024 22.938 1.00 96.69 80 ASN A O 1
ATOM 587 N N . VAL A 1 81 ? -9.193 -3.595 21.263 1.00 96.00 81 VAL A N 1
ATOM 588 C CA . VAL A 1 81 ? -9.819 -4.920 21.191 1.00 96.00 81 VAL A CA 1
ATOM 589 C C . VAL A 1 81 ? -9.818 -5.457 19.760 1.00 96.00 81 VAL A C 1
ATOM 591 O O . VAL A 1 81 ? -10.750 -6.153 19.359 1.00 96.00 81 VAL A O 1
ATOM 594 N N . ASP A 1 82 ? -8.782 -5.118 18.987 1.00 92.62 82 ASP A N 1
ATOM 595 C CA . ASP A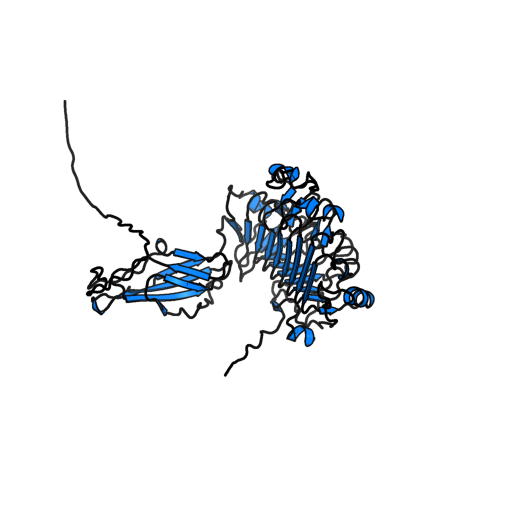 1 82 ? -8.532 -5.729 17.677 1.00 92.62 82 ASP A CA 1
ATOM 596 C C . ASP A 1 82 ? -8.392 -7.246 17.811 1.00 92.62 82 ASP A C 1
ATOM 598 O O . ASP A 1 82 ? -8.935 -7.977 16.988 1.00 92.62 82 ASP A O 1
ATOM 602 N N . ASP A 1 83 ? -7.741 -7.700 18.890 1.00 92.62 83 ASP A N 1
ATOM 603 C CA . ASP A 1 83 ? -7.835 -9.067 19.402 1.00 92.62 83 ASP A CA 1
ATOM 604 C C . ASP A 1 83 ? -8.771 -9.089 20.623 1.00 92.62 83 ASP A C 1
ATOM 606 O O . ASP A 1 83 ? -8.362 -8.715 21.728 1.00 92.62 83 ASP A O 1
ATOM 610 N N . PRO A 1 84 ? -10.034 -9.526 20.482 1.00 89.69 84 PRO A N 1
ATOM 611 C CA . PRO A 1 84 ? -10.946 -9.622 21.615 1.00 89.69 84 PRO A CA 1
ATOM 612 C C . PRO A 1 84 ? -10.483 -10.598 22.704 1.00 89.69 84 PRO A C 1
ATOM 614 O O . PRO A 1 84 ? -10.930 -10.460 23.845 1.00 89.69 84 PRO A O 1
ATOM 617 N N . ASN A 1 85 ? -9.624 -11.569 22.369 1.00 92.56 85 ASN A N 1
ATOM 618 C CA . ASN A 1 85 ? -9.091 -12.545 23.320 1.00 92.56 85 ASN A CA 1
ATOM 619 C C . ASN A 1 85 ? -7.883 -11.997 24.089 1.00 92.56 85 ASN A C 1
ATOM 621 O O . ASN A 1 85 ? -7.635 -12.435 25.210 1.00 92.56 85 ASN A O 1
ATOM 625 N N . ASN A 1 86 ? -7.170 -11.022 23.517 1.00 93.62 86 ASN A N 1
ATOM 626 C CA . ASN A 1 86 ? -6.002 -10.380 24.118 1.00 93.62 86 ASN A CA 1
ATOM 627 C C . ASN A 1 86 ? -6.128 -8.843 24.070 1.00 93.62 86 ASN A C 1
ATOM 629 O O . ASN A 1 86 ? -5.363 -8.179 23.367 1.00 93.62 86 ASN A O 1
ATOM 633 N N . PRO A 1 87 ? -7.092 -8.249 24.800 1.00 94.56 87 PRO A N 1
ATOM 634 C CA . PRO A 1 87 ? -7.284 -6.804 24.804 1.00 94.56 87 PRO A CA 1
ATOM 635 C C . PRO A 1 87 ? -6.076 -6.082 25.416 1.00 94.56 87 PRO A C 1
ATOM 637 O O . PRO A 1 87 ? -5.537 -6.501 26.440 1.00 94.56 87 PRO A O 1
ATOM 640 N N . VAL A 1 88 ? -5.681 -4.955 24.820 1.00 96.38 88 VAL A N 1
ATOM 641 C CA . VAL A 1 88 ? -4.521 -4.163 25.257 1.00 96.38 88 VAL A CA 1
ATOM 642 C C . VAL A 1 88 ? -4.991 -2.864 25.897 1.00 96.38 88 VAL A C 1
ATOM 644 O O . VAL A 1 88 ? -5.685 -2.072 25.258 1.00 96.38 88 VAL A O 1
ATOM 647 N N . ILE A 1 89 ? -4.598 -2.627 27.150 1.00 96.44 89 ILE A N 1
ATOM 648 C CA . ILE A 1 89 ? -4.908 -1.389 27.876 1.00 96.44 89 ILE A CA 1
ATOM 649 C C . ILE A 1 89 ? -4.151 -0.224 27.243 1.00 96.44 89 ILE A C 1
ATOM 651 O O . ILE A 1 89 ? -2.941 -0.293 27.031 1.00 96.44 89 ILE A O 1
ATOM 655 N N . ILE A 1 90 ? -4.869 0.859 26.960 1.00 95.69 90 ILE A N 1
ATOM 656 C CA . ILE A 1 90 ? -4.306 2.047 26.321 1.00 95.69 90 ILE A CA 1
ATOM 657 C C . ILE A 1 90 ? -3.986 3.100 27.376 1.00 95.69 90 ILE A C 1
ATOM 659 O O . ILE A 1 90 ? -4.823 3.410 28.220 1.00 95.69 90 ILE A O 1
ATOM 663 N N . ASP A 1 91 ? -2.776 3.659 27.306 1.00 90.81 91 ASP A N 1
ATOM 664 C CA . ASP A 1 91 ? -2.343 4.825 28.094 1.00 90.81 91 ASP A CA 1
ATOM 665 C C . ASP A 1 91 ? -2.576 4.684 29.616 1.00 90.81 91 ASP A C 1
ATOM 667 O O . ASP A 1 91 ? -2.937 5.625 30.328 1.00 90.81 91 ASP A O 1
ATOM 671 N N . GLY A 1 92 ? -2.439 3.453 30.124 1.00 90.44 92 GLY A N 1
ATOM 672 C CA . GLY A 1 92 ? -2.628 3.137 31.541 1.00 90.44 92 GLY A CA 1
ATOM 673 C C . GLY A 1 92 ? -4.055 3.347 32.061 1.00 90.44 92 GLY A C 1
ATOM 674 O O . GLY A 1 92 ? -4.243 3.475 33.270 1.00 90.44 92 GLY A O 1
ATOM 675 N N . TYR A 1 93 ? -5.069 3.396 31.190 1.00 94.56 93 TYR A N 1
ATOM 676 C CA . TYR A 1 93 ? -6.476 3.418 31.598 1.00 94.56 93 TYR A CA 1
ATOM 677 C C . TYR A 1 93 ? -6.928 2.022 32.038 1.00 94.56 93 TYR A C 1
ATOM 679 O O . TYR A 1 93 ? -7.732 1.383 31.364 1.00 94.56 93 TYR A O 1
ATOM 687 N N . ASP A 1 94 ? -6.406 1.559 33.172 1.00 96.31 94 ASP A N 1
ATOM 688 C CA . ASP A 1 94 ? -6.914 0.411 33.926 1.00 96.31 94 ASP A CA 1
ATOM 689 C C . ASP A 1 94 ? -7.588 0.920 35.201 1.00 96.31 94 ASP A C 1
ATOM 691 O O . ASP A 1 94 ? -6.912 1.423 36.099 1.00 96.31 94 ASP A O 1
ATOM 695 N N . LYS A 1 95 ? -8.925 0.860 35.255 1.00 94.75 95 LYS A N 1
ATOM 696 C CA . LYS A 1 95 ? -9.745 1.396 36.365 1.00 94.75 95 LYS A CA 1
ATOM 697 C C . LYS A 1 95 ? -9.321 2.803 36.819 1.00 94.75 95 LYS A C 1
ATOM 699 O O . LYS A 1 95 ? -9.355 3.135 38.004 1.00 94.75 95 LYS A O 1
ATOM 704 N N . LYS A 1 96 ? -8.911 3.641 35.871 1.00 96.12 96 LYS A N 1
ATOM 705 C CA . LYS A 1 96 ? -8.428 4.996 36.128 1.00 96.12 96 LYS A CA 1
ATOM 706 C C . LYS A 1 96 ? -9.605 5.897 36.477 1.00 96.12 96 LYS A C 1
ATOM 708 O O . LYS A 1 96 ? -10.625 5.865 35.791 1.00 96.12 96 LYS A O 1
ATOM 713 N N . ILE A 1 97 ? -9.461 6.708 37.521 1.00 95.81 97 ILE A N 1
ATOM 714 C CA . ILE A 1 97 ? -10.476 7.703 37.874 1.00 95.81 97 ILE A CA 1
ATOM 715 C C . ILE A 1 97 ? -10.292 8.924 36.981 1.00 95.81 97 ILE A C 1
ATOM 717 O O . ILE A 1 97 ? -9.242 9.567 36.996 1.00 95.81 97 ILE A O 1
ATOM 721 N N . VAL A 1 98 ? -11.312 9.215 36.184 1.00 93.44 98 VAL A N 1
ATOM 722 C CA . VAL A 1 98 ? -11.405 10.418 35.366 1.00 93.44 98 VAL A CA 1
ATOM 723 C C . VAL A 1 98 ? -12.284 11.416 36.103 1.00 93.44 98 VAL A C 1
ATOM 725 O O . VAL A 1 98 ? -13.474 11.167 36.312 1.00 93.44 98 VAL A O 1
ATOM 728 N N . ASP A 1 99 ? -11.675 12.534 36.487 1.00 84.31 99 ASP A N 1
ATOM 729 C CA . ASP A 1 99 ? -12.381 13.718 36.964 1.00 84.31 99 ASP A CA 1
ATOM 730 C C . ASP A 1 99 ? -12.853 14.544 35.753 1.00 84.31 99 ASP A C 1
ATOM 732 O O . ASP A 1 99 ? -12.089 14.820 34.822 1.00 84.31 99 ASP A O 1
ATOM 736 N N . GLY A 1 100 ? -14.142 14.879 35.725 1.00 85.44 100 GLY A N 1
ATOM 737 C CA . GLY A 1 100 ? -14.820 15.481 34.578 1.00 85.44 100 GLY A CA 1
ATOM 738 C C . GLY A 1 100 ? -15.425 14.478 33.586 1.00 85.44 100 GLY A C 1
ATOM 739 O O . GLY A 1 100 ? -15.628 13.301 33.875 1.00 85.44 100 GLY A O 1
ATOM 740 N N . SER A 1 101 ? -15.789 14.972 32.397 1.00 91.75 101 SER A N 1
ATOM 741 C CA . SER A 1 101 ? -16.607 14.220 31.424 1.00 91.75 101 SER A CA 1
ATOM 742 C C . SER A 1 101 ? -15.941 14.034 30.057 1.00 91.75 101 SER A C 1
ATOM 744 O O . SER A 1 101 ? -16.620 13.913 29.036 1.00 91.75 101 SER A O 1
ATOM 746 N N . LYS A 1 102 ? -14.603 14.076 30.008 1.00 94.88 102 LYS A N 1
ATOM 747 C CA . LYS A 1 102 ? -13.827 13.840 28.784 1.00 94.88 102 LYS A CA 1
ATOM 748 C C . LYS A 1 102 ? -12.388 13.423 29.069 1.00 94.88 102 LYS A C 1
ATOM 750 O O . LYS A 1 102 ? -11.806 13.851 30.059 1.00 94.88 102 LYS A O 1
ATOM 755 N N . PHE A 1 103 ? -11.793 12.692 28.136 1.00 95.38 103 PHE A N 1
ATOM 756 C CA . PHE A 1 103 ? -10.355 12.442 28.077 1.00 95.38 103 PHE A CA 1
ATOM 757 C C . PHE A 1 103 ? -9.912 12.171 26.631 1.00 95.38 103 PHE A C 1
ATOM 759 O O . PHE A 1 103 ? -10.742 11.957 25.746 1.00 95.38 103 PHE A O 1
ATOM 766 N N . THR A 1 104 ? -8.603 12.195 26.383 1.00 96.06 104 THR A N 1
ATOM 767 C CA . THR A 1 104 ? -8.009 11.896 25.071 1.00 96.06 104 THR A CA 1
ATOM 768 C C . THR A 1 104 ? -7.089 10.693 25.199 1.00 96.06 104 THR A C 1
ATOM 770 O O . THR A 1 104 ? -6.334 10.608 26.164 1.00 96.06 104 THR A O 1
ATOM 773 N N . ILE A 1 105 ? -7.153 9.784 24.229 1.00 95.75 105 ILE A N 1
ATOM 774 C CA . ILE A 1 105 ? -6.291 8.601 24.137 1.00 95.75 105 ILE A CA 1
ATOM 775 C C . ILE A 1 105 ? -5.629 8.515 22.758 1.00 95.75 105 ILE A C 1
ATOM 777 O O . ILE A 1 105 ? -6.170 9.053 21.785 1.00 95.75 105 ILE A O 1
ATOM 781 N N . PRO A 1 106 ? -4.462 7.862 22.643 1.00 96.25 106 PRO A N 1
ATOM 782 C CA . PRO A 1 106 ? -3.914 7.509 21.344 1.00 96.25 106 PRO A CA 1
ATOM 783 C C . PRO A 1 106 ? -4.795 6.450 20.671 1.00 96.25 106 PRO A C 1
ATOM 785 O O . PRO A 1 106 ? -5.289 5.523 21.316 1.00 96.25 106 PRO A O 1
ATOM 788 N N . VAL A 1 107 ? -4.974 6.584 19.360 1.00 95.38 107 VAL A N 1
ATOM 789 C CA . VAL A 1 107 ? -5.652 5.597 18.514 1.00 95.38 107 VAL A CA 1
ATOM 790 C C . VAL A 1 107 ? -4.835 5.324 17.263 1.00 95.38 107 VAL A C 1
ATOM 792 O O . VAL A 1 107 ? -3.932 6.072 16.896 1.00 95.38 107 VAL A O 1
ATOM 795 N N . THR A 1 108 ? -5.179 4.231 16.608 1.00 92.75 108 THR A N 1
ATOM 796 C CA . THR A 1 108 ? -4.639 3.806 15.329 1.00 92.75 108 THR A CA 1
ATOM 797 C C . THR A 1 108 ? -5.787 3.646 14.343 1.00 92.75 108 THR A C 1
ATOM 799 O O . THR A 1 108 ? -6.931 3.385 14.735 1.00 92.75 108 THR A O 1
ATOM 802 N N . GLU A 1 109 ? -5.497 3.811 13.054 1.00 90.31 109 GLU A N 1
ATOM 803 C CA . GLU A 1 109 ? -6.465 3.519 11.994 1.00 90.31 109 GLU A CA 1
ATOM 804 C C . GLU A 1 109 ? -6.943 2.057 12.056 1.00 90.31 109 GLU A C 1
ATOM 806 O O . GLU A 1 109 ? -6.264 1.192 12.621 1.00 90.31 109 GLU A O 1
ATOM 811 N N . ASP A 1 110 ? -8.131 1.800 11.505 1.00 91.12 110 ASP A N 1
ATOM 812 C CA . ASP A 1 110 ? -8.733 0.465 11.381 1.00 91.12 110 ASP A CA 1
ATOM 813 C C . ASP A 1 110 ? -8.665 -0.381 12.656 1.00 91.12 110 ASP A C 1
ATOM 815 O O . ASP A 1 110 ? -8.230 -1.533 12.650 1.00 91.12 110 ASP A O 1
ATOM 819 N N . SER A 1 111 ? -9.052 0.222 13.777 1.00 94.50 111 SER A N 1
ATOM 820 C CA . SER A 1 111 ? -8.966 -0.403 15.091 1.00 94.50 111 SER A CA 1
ATOM 821 C C . SER A 1 111 ? -10.309 -0.375 15.822 1.00 94.50 111 SER A C 1
ATOM 823 O O . SER A 1 111 ? -11.161 0.500 15.613 1.00 94.50 111 SER A O 1
ATOM 825 N N . LYS A 1 112 ? -10.518 -1.368 16.681 1.00 95.62 112 LYS A N 1
ATOM 826 C CA . LYS A 1 112 ? -11.688 -1.538 17.543 1.00 95.62 112 LYS A CA 1
ATOM 827 C C . LYS A 1 112 ? -11.278 -1.241 18.980 1.00 95.62 112 LYS A C 1
ATOM 829 O O . LYS A 1 112 ? -10.235 -1.691 19.450 1.00 95.62 112 LYS A O 1
ATOM 834 N N . TYR A 1 113 ? -12.119 -0.506 19.694 1.00 97.25 113 TYR A N 1
ATOM 835 C CA . TYR A 1 113 ? -11.868 -0.116 21.077 1.00 97.25 113 TYR A CA 1
ATOM 836 C C . TYR A 1 113 ? -13.057 -0.431 21.967 1.00 97.25 113 TYR A C 1
ATOM 838 O O . TYR A 1 113 ? -14.212 -0.426 21.534 1.00 97.25 113 TYR A O 1
ATOM 846 N N . LYS A 1 114 ? -12.756 -0.671 23.240 1.00 97.81 114 LYS A N 1
ATOM 847 C CA . LYS A 1 114 ? -13.739 -0.941 24.281 1.00 97.81 114 LYS A CA 1
ATOM 848 C C . LYS A 1 114 ? -13.431 -0.105 25.507 1.00 97.81 114 LYS A C 1
ATOM 850 O O . LYS A 1 114 ? -12.297 -0.090 25.978 1.00 97.81 114 LYS A O 1
ATOM 855 N N . MET A 1 115 ? -14.459 0.532 26.049 1.00 97.62 115 MET A N 1
ATOM 856 C CA . MET A 1 115 ? -14.394 1.210 27.334 1.00 97.62 115 MET A CA 1
ATOM 857 C C . MET A 1 115 ? -15.335 0.537 28.324 1.00 97.62 115 MET A C 1
ATOM 859 O O . MET A 1 115 ? -16.495 0.280 28.008 1.00 97.62 115 MET A O 1
ATOM 863 N N . LEU A 1 116 ? -14.843 0.275 29.528 1.00 97.75 116 LEU A N 1
ATOM 864 C CA . LEU A 1 116 ? -15.660 -0.056 30.687 1.00 97.75 116 LEU A CA 1
ATOM 865 C C . LEU A 1 116 ? -15.704 1.186 31.568 1.00 97.75 116 LEU A C 1
ATOM 867 O O . LEU A 1 116 ? -14.649 1.676 31.957 1.00 97.75 116 LEU A O 1
ATOM 871 N N . MET A 1 117 ? -16.894 1.705 31.860 1.00 97.25 117 MET A N 1
ATOM 872 C CA . MET A 1 117 ? -17.048 2.888 32.709 1.00 97.25 117 MET A CA 1
ATOM 873 C C . MET A 1 117 ? -18.045 2.623 33.831 1.00 97.25 117 MET A C 1
ATOM 875 O O . MET A 1 117 ? -19.118 2.078 33.580 1.00 97.25 117 MET A O 1
ATOM 879 N N . ARG A 1 118 ? -17.714 3.051 35.049 1.00 96.94 118 ARG A N 1
ATOM 880 C CA . ARG A 1 118 ? -18.610 3.063 36.210 1.00 96.94 118 ARG A CA 1
ATOM 881 C C . ARG A 1 118 ? -18.640 4.467 36.804 1.00 96.94 118 ARG A C 1
ATOM 883 O O . ARG A 1 118 ? -17.594 5.052 37.068 1.00 96.94 118 ARG A O 1
ATOM 890 N N . THR A 1 119 ? -19.834 5.021 36.993 1.00 96.19 119 THR A N 1
ATOM 891 C CA . THR A 1 119 ? -19.989 6.341 37.626 1.00 96.19 119 THR A CA 1
ATOM 892 C C . THR A 1 119 ? -19.850 6.201 39.133 1.00 96.19 119 THR A C 1
ATOM 894 O O . THR A 1 119 ? -20.529 5.363 39.733 1.00 96.19 119 THR A O 1
ATOM 897 N N . LEU A 1 120 ? -18.998 7.028 39.731 1.00 95.62 120 LEU A N 1
ATOM 898 C CA . LEU A 1 120 ? -18.772 7.057 41.171 1.00 95.62 120 LEU A CA 1
ATOM 899 C C . LEU A 1 120 ? -19.646 8.135 41.809 1.00 95.62 120 LEU A C 1
ATOM 901 O O . LEU A 1 120 ? -19.737 9.249 41.293 1.00 95.62 120 LEU A O 1
ATOM 905 N N . GLY A 1 121 ? -20.330 7.798 42.900 1.00 92.50 121 GLY A N 1
ATOM 906 C CA . GLY A 1 121 ? -21.198 8.737 43.610 1.00 92.50 121 GLY A CA 1
ATOM 907 C C . GLY A 1 121 ? -20.407 9.632 44.552 1.00 92.50 121 GLY A C 1
ATOM 908 O O . GLY A 1 121 ? -19.530 9.154 45.267 1.00 92.50 121 GLY A O 1
ATOM 909 N N . ASN A 1 122 ? -20.752 10.920 44.604 1.00 91.31 122 ASN A N 1
ATOM 910 C CA . ASN A 1 122 ? -20.187 11.814 45.608 1.00 91.31 122 ASN A CA 1
ATOM 911 C C . ASN A 1 122 ? -20.682 11.419 47.010 1.00 91.31 122 ASN A C 1
ATOM 913 O O . ASN A 1 122 ? -21.850 11.612 47.370 1.00 91.31 122 ASN A O 1
ATOM 917 N N . LYS A 1 123 ? -19.765 10.866 47.810 1.00 90.81 123 LYS A N 1
ATOM 918 C CA . LYS A 1 123 ? -20.052 10.352 49.155 1.00 90.81 123 LYS A CA 1
ATOM 919 C C . LYS A 1 123 ? -20.411 11.457 50.148 1.00 90.81 123 LYS A C 1
ATOM 921 O O . LYS A 1 123 ? -21.188 11.195 51.063 1.00 90.81 123 LYS A O 1
ATOM 926 N N . GLU A 1 124 ? -19.908 12.677 49.963 1.00 89.00 124 GLU A N 1
ATOM 927 C CA . GLU A 1 124 ? -20.251 13.829 50.810 1.00 89.00 124 GLU A CA 1
ATOM 928 C C . GLU A 1 124 ? -21.721 14.239 50.634 1.00 89.00 124 GLU A C 1
ATOM 930 O O . GLU A 1 124 ? -22.365 14.698 51.577 1.00 89.00 124 GLU A O 1
ATOM 935 N N . LEU A 1 125 ? -22.286 13.989 49.449 1.00 86.81 125 LEU A N 1
ATOM 936 C CA . LEU A 1 125 ? -23.702 14.196 49.137 1.00 86.81 125 LEU A CA 1
ATOM 937 C C . LEU A 1 125 ? -24.585 12.976 49.462 1.00 86.81 125 LEU A C 1
ATOM 939 O O . LEU A 1 125 ? -25.781 12.978 49.158 1.00 86.81 125 LEU A O 1
ATOM 943 N N . GLY A 1 126 ? -24.019 11.924 50.065 1.00 88.88 126 GLY A N 1
ATOM 944 C CA . GLY A 1 126 ? -24.715 10.667 50.355 1.00 88.88 126 GLY A CA 1
ATOM 945 C C . GLY A 1 126 ? -25.028 9.828 49.112 1.00 88.88 126 GLY A C 1
ATOM 946 O O . GLY A 1 126 ? -25.827 8.894 49.188 1.00 88.88 126 GLY A O 1
ATOM 947 N N . ASN A 1 127 ? -24.438 10.155 47.959 1.00 92.81 127 ASN A N 1
ATOM 948 C CA . ASN A 1 127 ? -24.658 9.410 46.728 1.00 92.81 127 ASN A CA 1
ATOM 949 C C . ASN A 1 127 ? -23.880 8.088 46.736 1.00 92.81 127 ASN A C 1
ATOM 951 O O . ASN A 1 127 ? -22.832 7.957 47.368 1.00 92.81 127 ASN A O 1
ATOM 955 N N . THR A 1 128 ? -24.399 7.102 46.010 1.00 94.81 128 THR A N 1
ATOM 956 C CA . THR A 1 128 ? -23.776 5.778 45.859 1.00 94.81 128 THR A CA 1
ATOM 957 C C . THR A 1 128 ? -23.364 5.538 44.414 1.00 94.81 128 THR A C 1
ATOM 959 O O . THR A 1 128 ? -23.981 6.074 43.493 1.00 94.81 128 THR A O 1
ATOM 962 N N . ASP A 1 129 ? -22.311 4.745 44.221 1.00 95.44 129 ASP A N 1
ATOM 963 C CA . ASP A 1 129 ? -21.818 4.362 42.897 1.00 95.44 129 ASP A CA 1
ATOM 964 C C . ASP A 1 129 ? -22.894 3.646 42.067 1.00 95.44 129 ASP A C 1
ATOM 966 O O . ASP A 1 129 ? -23.838 3.048 42.594 1.00 95.44 129 ASP A O 1
ATOM 970 N N . ALA A 1 130 ? -22.696 3.636 40.750 1.00 94.62 130 ALA A N 1
ATOM 971 C CA . ALA A 1 130 ? -23.407 2.712 39.878 1.00 94.62 130 ALA A CA 1
ATOM 972 C C . ALA A 1 130 ? -23.069 1.250 40.239 1.00 94.62 130 ALA A C 1
ATOM 974 O O . ALA A 1 130 ? -21.935 0.937 40.610 1.00 94.62 130 ALA A O 1
ATOM 975 N N . ASP A 1 131 ? -24.038 0.339 40.076 1.00 92.00 131 ASP A N 1
ATOM 976 C CA . ASP A 1 131 ? -23.900 -1.080 40.466 1.00 92.00 131 ASP A CA 1
ATOM 977 C C . ASP A 1 131 ? -22.730 -1.792 39.794 1.00 92.00 131 ASP A C 1
ATOM 979 O O . ASP A 1 131 ? -22.108 -2.686 40.364 1.00 92.00 131 ASP A O 1
ATOM 983 N N . SER A 1 132 ? -22.487 -1.455 38.532 1.00 92.69 132 SER A N 1
ATOM 984 C CA . SER A 1 132 ? -21.524 -2.143 37.687 1.00 92.69 132 SER A CA 1
ATOM 985 C C . SER A 1 132 ? -21.019 -1.220 36.590 1.00 92.69 132 SER A C 1
ATOM 987 O O . SER A 1 132 ? -21.646 -0.211 36.259 1.00 92.69 132 SER A O 1
ATOM 989 N N . ALA A 1 133 ? -19.865 -1.574 36.030 1.00 95.56 133 ALA A N 1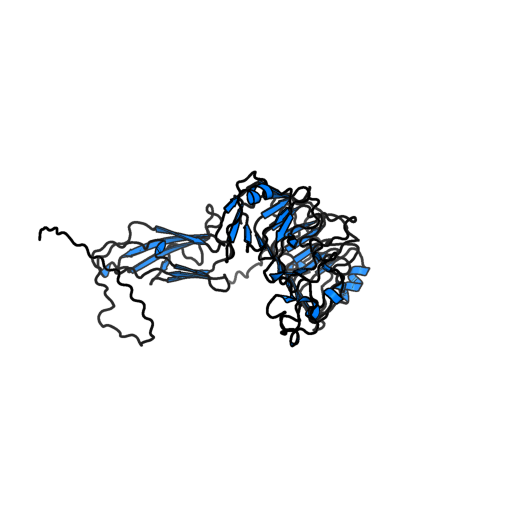
ATOM 990 C CA . ALA A 1 133 ? -19.350 -0.895 34.857 1.00 95.56 133 ALA A CA 1
ATOM 991 C C . ALA A 1 133 ? -20.193 -1.242 33.622 1.00 95.56 133 ALA A C 1
ATOM 993 O O . ALA A 1 133 ? -20.527 -2.403 33.379 1.00 95.56 133 ALA A O 1
ATOM 994 N N . ARG A 1 134 ? -20.485 -0.235 32.801 1.00 96.81 134 ARG A N 1
ATOM 995 C CA . ARG A 1 134 ? -21.105 -0.400 31.488 1.00 96.81 134 ARG A CA 1
ATOM 996 C C . ARG A 1 134 ? -20.035 -0.505 30.407 1.00 96.81 134 ARG A C 1
ATOM 998 O O . ARG A 1 134 ? -19.004 0.157 30.486 1.00 96.81 134 ARG A O 1
ATOM 1005 N N . THR A 1 135 ? -20.302 -1.325 29.392 1.00 97.25 135 THR A N 1
ATOM 1006 C CA . THR A 1 135 ? -19.438 -1.467 28.213 1.00 97.25 135 THR A CA 1
ATOM 1007 C C . THR A 1 135 ? -19.846 -0.496 27.111 1.00 97.25 135 THR A C 1
ATOM 1009 O O . THR A 1 135 ? -21.033 -0.368 26.808 1.00 97.25 135 THR A O 1
ATOM 1012 N N . PHE A 1 136 ? -18.847 0.121 26.488 1.00 97.56 136 PHE A N 1
ATOM 1013 C CA . PHE A 1 136 ? -18.973 0.992 25.327 1.00 97.56 136 PHE A CA 1
ATOM 1014 C C . PHE A 1 136 ? -18.009 0.529 24.245 1.00 97.56 136 PHE A C 1
ATOM 1016 O O . PHE A 1 136 ? -16.867 0.183 24.550 1.00 97.56 136 PHE A O 1
ATOM 1023 N N . ASN A 1 137 ? -18.459 0.533 22.994 1.00 97.31 137 ASN A N 1
ATOM 1024 C CA . ASN A 1 137 ? -17.646 0.118 21.855 1.00 97.31 137 ASN A CA 1
ATOM 1025 C C . ASN A 1 137 ? -17.397 1.315 20.940 1.00 97.31 137 ASN A C 1
ATOM 1027 O O . ASN A 1 137 ? -18.306 2.106 20.681 1.00 97.31 137 ASN A O 1
ATOM 1031 N N . PHE A 1 138 ? -16.172 1.422 20.438 1.00 96.50 138 PHE A N 1
ATOM 1032 C CA . PHE A 1 138 ? -15.769 2.451 19.487 1.00 96.50 138 PHE A CA 1
ATOM 1033 C C . PHE A 1 138 ? -14.950 1.830 18.368 1.00 96.50 138 PHE A C 1
ATOM 1035 O O . PHE A 1 138 ? -14.382 0.746 18.517 1.00 96.50 138 PHE A O 1
ATOM 1042 N N . SER A 1 139 ? -14.865 2.531 17.245 1.00 95.19 139 SER A N 1
ATOM 1043 C CA . SER A 1 139 ? -14.016 2.103 16.149 1.00 95.19 139 SER A CA 1
ATOM 1044 C C . SER A 1 139 ? -13.527 3.274 15.311 1.00 95.19 139 SER A C 1
ATOM 1046 O O . SER A 1 139 ? -14.199 4.297 15.204 1.00 95.19 139 SER A O 1
ATOM 1048 N N . THR A 1 140 ? -12.347 3.095 14.723 1.00 95.31 140 THR A N 1
ATOM 1049 C CA . THR A 1 140 ? -11.775 3.946 13.673 1.00 95.31 140 THR A CA 1
ATOM 1050 C C . THR A 1 140 ? -11.941 3.332 12.275 1.00 95.31 140 THR A C 1
ATOM 1052 O O . THR A 1 140 ? -11.423 3.875 11.304 1.00 95.31 140 THR A O 1
ATOM 1055 N N . LEU A 1 141 ? -12.648 2.201 12.166 1.00 94.19 141 LEU A N 1
ATOM 1056 C CA . LEU A 1 141 ? -12.940 1.515 10.909 1.00 94.19 141 LEU A CA 1
ATOM 1057 C C . LEU A 1 141 ? -13.893 2.350 10.047 1.00 94.19 141 LEU A C 1
ATOM 1059 O O . LEU A 1 141 ? -14.903 2.863 10.535 1.00 94.19 141 LEU A O 1
ATOM 1063 N N . VAL A 1 142 ? -13.622 2.389 8.741 1.00 93.88 142 VAL A N 1
ATOM 1064 C CA . VAL A 1 142 ? -14.611 2.823 7.743 1.00 93.88 142 VAL A CA 1
ATOM 1065 C C . VAL A 1 142 ? -15.874 1.950 7.877 1.00 93.88 142 VAL A C 1
ATOM 1067 O O . VAL A 1 142 ? -15.725 0.718 7.966 1.00 93.88 142 VAL A O 1
ATOM 1070 N N . PRO A 1 143 ? -17.088 2.543 7.911 1.00 93.25 143 PRO A N 1
ATOM 1071 C CA . PRO A 1 143 ? -18.339 1.802 8.029 1.00 93.25 143 PRO A CA 1
ATOM 1072 C C . PRO A 1 143 ? -18.518 0.780 6.911 1.00 93.25 143 PRO A C 1
ATOM 1074 O O . PRO A 1 143 ? -18.311 1.086 5.739 1.00 93.25 143 PRO A O 1
ATOM 1077 N N . SER A 1 144 ? -18.925 -0.427 7.286 1.00 95.19 144 SER A N 1
ATOM 1078 C CA . SER A 1 144 ? -19.176 -1.519 6.351 1.00 95.19 144 SER A CA 1
ATOM 1079 C C . SER A 1 144 ? -20.570 -1.418 5.747 1.00 95.19 144 SER A C 1
ATOM 1081 O O . SER A 1 144 ? -21.539 -1.216 6.481 1.00 95.19 144 SER A O 1
ATOM 1083 N N . VAL A 1 145 ? -20.678 -1.580 4.430 1.00 95.44 145 VAL A N 1
ATOM 1084 C CA . VAL A 1 145 ? -21.966 -1.732 3.731 1.00 95.44 145 VAL A CA 1
ATOM 1085 C C . VAL A 1 145 ? -22.322 -3.194 3.502 1.00 95.44 145 VAL A C 1
ATOM 1087 O O . VAL A 1 145 ? -23.496 -3.515 3.340 1.00 95.44 145 VAL A O 1
ATOM 1090 N N . MET A 1 146 ? -21.333 -4.089 3.521 1.00 95.25 146 MET A N 1
ATOM 1091 C CA . MET A 1 146 ? -21.557 -5.522 3.378 1.00 95.25 146 MET A CA 1
ATOM 1092 C C . MET A 1 146 ? -20.375 -6.333 3.910 1.00 95.25 146 MET A C 1
ATOM 1094 O O . MET A 1 146 ? -19.232 -5.877 3.905 1.00 95.25 146 MET A O 1
ATOM 1098 N N . THR A 1 147 ? -20.655 -7.577 4.290 1.00 97.94 147 THR A N 1
ATOM 1099 C CA . THR A 1 147 ? -19.638 -8.598 4.548 1.00 97.94 147 THR A CA 1
ATOM 1100 C C . THR A 1 147 ? -19.864 -9.753 3.579 1.00 97.94 147 THR A C 1
ATOM 1102 O O . THR A 1 147 ? -20.995 -10.227 3.464 1.00 97.94 147 THR A O 1
ATOM 1105 N N . ILE A 1 148 ? -18.824 -10.171 2.859 1.00 98.56 148 ILE A N 1
ATOM 1106 C CA . ILE A 1 148 ? -18.879 -11.337 1.971 1.00 98.56 148 ILE A CA 1
ATOM 1107 C C . ILE A 1 148 ? -18.642 -12.594 2.823 1.00 98.56 148 ILE A C 1
ATOM 1109 O O . ILE A 1 148 ? -17.611 -12.657 3.498 1.00 98.56 148 ILE A O 1
ATOM 1113 N N . PRO A 1 149 ? -19.559 -13.579 2.816 1.00 98.38 149 PRO A N 1
ATOM 1114 C CA . PRO A 1 149 ? -19.377 -14.842 3.526 1.00 98.38 149 PRO A CA 1
ATOM 1115 C C . PRO A 1 149 ? -18.212 -15.672 2.977 1.00 98.38 149 PRO A C 1
ATOM 1117 O O . PRO A 1 149 ? -17.996 -15.735 1.766 1.00 98.38 149 PRO A O 1
ATOM 1120 N N . SER A 1 150 ? -17.486 -16.360 3.858 1.00 98.56 150 SER A N 1
ATOM 1121 C CA . SER A 1 150 ? -16.432 -17.295 3.451 1.00 98.56 150 SER A CA 1
ATOM 1122 C C . SER A 1 150 ? -16.967 -18.385 2.510 1.00 98.56 150 SER A C 1
ATOM 1124 O O . SER A 1 150 ? -18.041 -18.945 2.728 1.00 98.56 150 SER A O 1
ATOM 1126 N N . GLY A 1 151 ? -16.187 -18.730 1.486 1.00 98.38 151 GLY A N 1
ATOM 1127 C CA . GLY A 1 151 ? -16.527 -19.716 0.458 1.00 98.38 151 GLY A CA 1
ATOM 1128 C C . GLY A 1 151 ? -17.133 -19.121 -0.814 1.00 98.38 151 GLY A C 1
ATOM 1129 O O . GLY A 1 151 ? -17.262 -19.842 -1.802 1.00 98.38 151 GLY A O 1
ATOM 1130 N N . GLU A 1 152 ? -17.469 -17.830 -0.815 1.00 98.50 152 GLU A N 1
ATOM 1131 C CA . GLU A 1 152 ? -18.044 -17.152 -1.978 1.00 98.50 152 GLU A CA 1
ATOM 1132 C C . GLU A 1 152 ? -17.007 -16.845 -3.073 1.00 98.50 152 GLU A C 1
ATOM 1134 O O . GLU A 1 152 ? -15.802 -16.678 -2.830 1.00 98.50 152 GLU A O 1
ATOM 1139 N N . GLU A 1 153 ? -17.506 -16.735 -4.304 1.00 98.38 153 GLU A N 1
ATOM 1140 C CA . GLU A 1 153 ? -16.782 -16.128 -5.420 1.00 98.38 153 GLU A CA 1
ATOM 1141 C C . GLU A 1 153 ? -17.123 -14.630 -5.453 1.00 98.38 153 GLU A C 1
ATOM 1143 O O . GLU A 1 153 ? -18.288 -14.233 -5.539 1.00 98.38 153 GLU A O 1
ATOM 1148 N N . ILE A 1 154 ? -16.097 -13.793 -5.297 1.00 98.62 154 ILE A N 1
ATOM 1149 C CA . ILE A 1 154 ? -16.237 -12.366 -4.993 1.00 98.62 154 ILE A CA 1
ATOM 1150 C C . ILE A 1 154 ? -16.956 -11.620 -6.117 1.00 98.62 154 ILE A C 1
ATOM 1152 O O . ILE A 1 154 ? -17.805 -10.773 -5.826 1.00 98.62 154 ILE A O 1
ATOM 1156 N N . SER A 1 155 ? -16.645 -11.915 -7.382 1.00 97.50 155 SER A N 1
ATOM 1157 C CA . SER A 1 155 ? -17.224 -11.175 -8.504 1.00 97.50 155 SER A CA 1
ATOM 1158 C C . SER A 1 155 ? -18.724 -11.435 -8.652 1.00 97.50 155 SER A C 1
ATOM 1160 O O . SER A 1 155 ? -19.514 -10.491 -8.729 1.00 97.50 155 SER A O 1
ATOM 1162 N N . SER A 1 156 ? -19.141 -12.695 -8.542 1.00 97.69 156 SER A N 1
ATOM 1163 C CA . SER A 1 156 ? -20.538 -13.127 -8.535 1.00 97.69 156 SER A CA 1
ATOM 1164 C C . SER A 1 156 ? -21.296 -12.564 -7.338 1.00 97.69 156 SER A C 1
ATOM 1166 O O . SER A 1 156 ? -22.431 -12.102 -7.486 1.00 97.69 156 SER A O 1
ATOM 1168 N N . TYR A 1 157 ? -20.678 -12.560 -6.152 1.00 98.06 157 TYR A N 1
ATOM 1169 C CA . TYR A 1 157 ? -21.316 -12.037 -4.947 1.00 98.06 157 TYR A CA 1
ATOM 1170 C C . TYR A 1 157 ? -21.580 -10.534 -5.053 1.00 98.06 157 TYR A C 1
ATOM 1172 O O . TYR A 1 157 ? -22.686 -10.085 -4.750 1.00 98.06 157 TYR A O 1
ATOM 1180 N N . ILE A 1 158 ? -20.600 -9.758 -5.523 1.00 96.62 158 ILE A N 1
ATOM 1181 C CA . ILE A 1 158 ? -20.744 -8.307 -5.708 1.00 96.62 158 ILE A CA 1
ATOM 1182 C C . ILE A 1 158 ? -21.764 -8.001 -6.810 1.00 96.62 158 ILE A C 1
ATOM 1184 O O . ILE A 1 158 ? -22.601 -7.117 -6.637 1.00 96.62 158 ILE A O 1
ATOM 1188 N N . ALA A 1 159 ? -21.774 -8.766 -7.906 1.00 95.81 159 ALA A N 1
ATOM 1189 C CA . ALA A 1 159 ? -22.776 -8.613 -8.960 1.00 95.81 159 ALA A CA 1
ATOM 1190 C C . ALA A 1 159 ? -24.212 -8.880 -8.460 1.00 95.81 159 ALA A C 1
ATOM 1192 O O . ALA A 1 159 ? -25.153 -8.213 -8.894 1.00 95.81 159 ALA A O 1
ATOM 1193 N N . ALA A 1 160 ? -24.389 -9.829 -7.534 1.00 97.12 160 ALA A N 1
ATOM 1194 C CA . ALA A 1 160 ? -25.679 -10.132 -6.912 1.00 97.12 160 ALA A CA 1
ATOM 1195 C C . ALA A 1 160 ? -26.099 -9.117 -5.831 1.00 97.12 160 ALA A C 1
ATOM 1197 O O . ALA A 1 160 ? -27.286 -9.019 -5.511 1.00 97.12 160 ALA A O 1
ATOM 1198 N N . HIS A 1 161 ? -25.147 -8.354 -5.292 1.00 95.12 161 HIS A N 1
ATOM 1199 C CA . HIS A 1 161 ? -25.350 -7.384 -4.218 1.00 95.12 161 HIS A CA 1
ATOM 1200 C C . HIS A 1 161 ? -24.770 -6.017 -4.617 1.00 95.12 161 HIS A C 1
ATOM 1202 O O . HIS A 1 161 ? -23.767 -5.577 -4.046 1.00 95.12 161 HIS A O 1
ATOM 1208 N N . PRO A 1 162 ? -25.374 -5.341 -5.612 1.00 91.25 162 PRO A N 1
ATOM 1209 C CA . PRO A 1 162 ? -24.868 -4.070 -6.103 1.00 91.25 162 PRO A CA 1
ATOM 1210 C C . PRO A 1 162 ? -24.857 -3.021 -4.991 1.00 91.25 162 PRO A C 1
ATOM 1212 O O . PRO A 1 162 ? -25.763 -2.956 -4.159 1.00 91.25 162 PRO A O 1
ATOM 1215 N N . LEU A 1 163 ? -23.827 -2.183 -5.004 1.00 88.75 163 LEU A N 1
ATOM 1216 C CA . LEU A 1 163 ? -23.678 -1.109 -4.036 1.00 88.75 163 LEU A CA 1
ATOM 1217 C C . LEU A 1 163 ? -24.680 0.013 -4.310 1.00 88.75 163 LEU A C 1
ATOM 1219 O O . LEU A 1 163 ? -24.833 0.474 -5.443 1.00 88.75 163 LEU A O 1
ATOM 1223 N N . ASP A 1 164 ? -25.307 0.508 -3.246 1.00 85.25 164 ASP A N 1
ATOM 1224 C CA . ASP A 1 164 ? -26.055 1.756 -3.312 1.00 85.25 164 ASP A CA 1
ATOM 1225 C C . ASP A 1 164 ? -25.115 2.932 -3.616 1.00 85.25 164 ASP A C 1
ATOM 1227 O O . ASP A 1 164 ? -23.914 2.915 -3.324 1.00 85.25 164 ASP A O 1
ATOM 1231 N N . SER A 1 165 ? -25.669 4.004 -4.182 1.00 79.44 165 SER A N 1
ATOM 1232 C CA . SER A 1 165 ? -24.902 5.222 -4.426 1.00 79.44 165 SER A CA 1
ATOM 1233 C C . SER A 1 165 ? -24.502 5.881 -3.103 1.00 79.44 165 SER A C 1
ATOM 1235 O O . SER A 1 165 ? -25.290 6.599 -2.488 1.00 79.44 165 SER A O 1
ATOM 1237 N N . VAL A 1 166 ? -23.254 5.672 -2.698 1.00 79.31 166 VAL A N 1
ATOM 1238 C CA . VAL A 1 166 ? -22.640 6.266 -1.505 1.00 79.31 166 VAL A CA 1
ATOM 1239 C C . VAL A 1 166 ? -21.772 7.467 -1.884 1.00 79.31 166 VAL A C 1
ATOM 1241 O O . VAL A 1 166 ? -21.054 7.437 -2.881 1.00 79.31 166 VAL A O 1
ATOM 1244 N N . THR A 1 167 ? -21.862 8.552 -1.111 1.00 78.88 167 THR A N 1
ATOM 1245 C CA . THR A 1 167 ? -21.059 9.773 -1.326 1.00 78.88 167 THR A CA 1
ATOM 1246 C C . THR A 1 167 ? -19.753 9.772 -0.536 1.00 78.88 167 THR A C 1
ATOM 1248 O O . THR A 1 167 ? -18.799 10.440 -0.926 1.00 78.88 167 THR A O 1
ATOM 1251 N N . GLU A 1 168 ? -19.724 9.027 0.566 1.00 90.50 168 GLU A N 1
ATOM 1252 C CA . GLU A 1 168 ? -18.571 8.863 1.446 1.00 90.50 168 GLU A CA 1
ATOM 1253 C C . GLU A 1 168 ? -17.896 7.513 1.206 1.00 90.50 168 GLU A C 1
ATOM 1255 O O . GLU A 1 168 ? -18.464 6.614 0.582 1.00 90.50 168 GLU A O 1
ATOM 1260 N N . GLU A 1 169 ? -16.680 7.371 1.725 1.00 94.38 169 GLU A N 1
ATOM 1261 C CA . GLU A 1 169 ? -15.985 6.090 1.719 1.00 94.38 169 GLU A CA 1
ATOM 1262 C C . GLU A 1 169 ? -16.731 5.054 2.574 1.00 94.38 169 GLU A C 1
ATOM 1264 O O . GLU A 1 169 ? -17.077 5.319 3.727 1.00 94.38 169 GLU A O 1
ATOM 1269 N N . VAL A 1 170 ? -16.939 3.861 2.017 1.00 95.75 170 VAL A N 1
ATOM 1270 C CA . VAL A 1 170 ? -17.533 2.712 2.715 1.00 95.75 170 VAL A CA 1
ATOM 1271 C C . VAL A 1 170 ? -16.658 1.474 2.573 1.00 95.75 170 VAL A C 1
ATOM 1273 O O . VAL A 1 170 ? -15.784 1.415 1.711 1.00 95.75 170 VAL A O 1
ATOM 1276 N N . ALA A 1 171 ? -16.873 0.476 3.425 1.00 97.12 171 ALA A N 1
ATOM 1277 C CA . ALA A 1 171 ? -16.121 -0.768 3.403 1.00 97.12 171 ALA A CA 1
ATOM 1278 C C . ALA A 1 171 ? -16.952 -1.954 2.898 1.00 97.12 171 ALA A C 1
ATOM 1280 O O . ALA A 1 171 ? -18.140 -2.072 3.194 1.00 97.12 171 ALA A O 1
ATOM 1281 N N . ILE A 1 172 ? -16.285 -2.854 2.183 1.00 97.94 172 ILE A N 1
ATOM 1282 C CA . ILE A 1 172 ? -16.734 -4.225 1.946 1.00 97.94 172 ILE A CA 1
ATOM 1283 C C . ILE A 1 172 ? -15.797 -5.109 2.760 1.00 97.94 172 ILE A C 1
ATOM 1285 O O . ILE A 1 172 ? -14.589 -5.126 2.509 1.00 97.94 172 ILE A O 1
ATOM 1289 N N . ASP A 1 173 ? -16.349 -5.805 3.747 1.00 98.25 173 ASP A N 1
ATOM 1290 C CA . ASP A 1 173 ? -15.578 -6.668 4.632 1.00 98.25 173 ASP A CA 1
ATOM 1291 C C . ASP A 1 173 ? -15.578 -8.123 4.152 1.00 98.25 173 ASP A C 1
ATOM 1293 O O . ASP A 1 173 ? -16.555 -8.627 3.599 1.00 98.25 173 ASP A O 1
ATOM 1297 N N . LEU A 1 174 ? -14.487 -8.820 4.428 1.00 98.75 174 LEU A N 1
ATOM 1298 C CA . LEU A 1 174 ? -14.386 -10.270 4.363 1.00 98.75 174 LEU A CA 1
ATOM 1299 C C . LEU A 1 174 ? -14.388 -10.831 5.788 1.00 98.75 174 LEU A C 1
ATOM 1301 O O . LEU A 1 174 ? -13.770 -10.261 6.692 1.00 98.75 174 LEU A O 1
ATOM 1305 N N . GLU A 1 175 ? -15.054 -11.965 5.998 1.00 98.00 175 GLU A N 1
ATOM 1306 C CA . GLU A 1 175 ? -15.044 -12.655 7.288 1.00 98.00 175 GLU A CA 1
ATOM 1307 C C . GLU A 1 175 ? -13.614 -13.042 7.733 1.00 98.00 175 GLU A C 1
ATOM 1309 O O . GLU A 1 175 ? -12.805 -13.482 6.902 1.00 98.00 175 GLU A O 1
ATOM 1314 N N . PRO A 1 176 ? -13.297 -12.935 9.041 1.00 96.38 176 PRO A N 1
ATOM 1315 C CA . PRO A 1 176 ? -12.035 -13.401 9.617 1.00 96.38 176 PRO A CA 1
ATOM 1316 C C . PRO A 1 176 ? -11.716 -14.860 9.254 1.00 96.38 176 PRO A C 1
ATOM 1318 O O . PRO A 1 176 ? -12.560 -15.739 9.407 1.00 96.38 176 PRO A O 1
ATOM 1321 N N . ASN A 1 177 ? -10.481 -15.132 8.823 1.00 96.94 177 ASN A N 1
ATOM 1322 C CA . ASN A 1 177 ? -10.004 -16.431 8.320 1.00 96.94 177 ASN A CA 1
ATOM 1323 C C . ASN A 1 177 ? -10.808 -16.996 7.130 1.00 96.94 177 ASN A C 1
ATOM 1325 O O . ASN A 1 177 ? -10.699 -18.187 6.830 1.00 96.94 177 ASN A O 1
ATOM 1329 N N . GLY A 1 178 ? -11.627 -16.177 6.464 1.00 98.50 178 GLY A N 1
ATOM 1330 C CA . GLY A 1 178 ? -12.412 -16.618 5.320 1.00 98.50 178 GLY A CA 1
ATOM 1331 C C . GLY A 1 178 ? -11.538 -17.002 4.125 1.00 98.50 178 GLY A C 1
ATOM 1332 O O . GLY A 1 178 ? -10.424 -16.497 3.967 1.00 98.50 178 GLY A O 1
ATOM 1333 N N . VAL A 1 179 ? -12.054 -17.884 3.273 1.00 98.69 179 VAL A N 1
ATOM 1334 C CA . VAL A 1 179 ? -11.401 -18.303 2.028 1.00 98.69 179 VAL A CA 1
ATOM 1335 C C . VAL A 1 179 ? -12.335 -17.999 0.869 1.00 98.69 179 VAL A C 1
ATOM 1337 O O . VAL A 1 179 ? -13.487 -18.417 0.886 1.00 98.69 179 VAL A O 1
ATOM 1340 N N . TYR A 1 180 ? -11.837 -17.291 -0.137 1.00 98.88 180 TYR A N 1
ATOM 1341 C CA . TYR A 1 180 ? -12.633 -16.786 -1.253 1.00 98.88 180 TYR A CA 1
ATOM 1342 C C . TYR A 1 180 ? -11.987 -17.144 -2.584 1.00 98.88 180 TYR A C 1
ATOM 1344 O O . TYR A 1 180 ? -10.798 -17.476 -2.652 1.00 98.88 180 TYR A O 1
ATOM 1352 N N . SER A 1 181 ? -12.766 -17.026 -3.653 1.00 98.62 181 SER A N 1
ATOM 1353 C CA . SER A 1 181 ? -12.251 -17.042 -5.021 1.00 98.62 181 SER A CA 1
ATOM 1354 C C . SER A 1 181 ? -12.568 -15.730 -5.734 1.00 98.62 181 SER A C 1
ATOM 1356 O O . SER A 1 181 ? -13.553 -15.068 -5.417 1.00 98.62 181 SER A O 1
ATOM 1358 N N . LEU A 1 182 ? -11.703 -15.344 -6.667 1.00 98.75 182 LEU A N 1
ATOM 1359 C CA . LEU A 1 182 ? -11.919 -14.253 -7.611 1.00 98.75 182 LEU A CA 1
ATOM 1360 C C . LEU A 1 182 ? -11.428 -14.737 -8.975 1.00 98.75 182 LEU A C 1
ATOM 1362 O O . LEU A 1 182 ? -10.224 -14.920 -9.168 1.00 98.75 182 LEU A O 1
ATOM 1366 N N . ASN A 1 183 ? -12.352 -15.014 -9.888 1.00 97.25 183 ASN A N 1
ATOM 1367 C CA . ASN A 1 183 ? -12.035 -15.572 -11.209 1.00 97.25 183 ASN A CA 1
ATOM 1368 C C . ASN A 1 183 ? -12.262 -14.588 -12.368 1.00 97.25 183 ASN A C 1
ATOM 1370 O O . ASN A 1 183 ? -11.686 -14.768 -13.442 1.00 97.25 183 ASN A O 1
ATOM 1374 N N . GLU A 1 184 ? -13.059 -13.545 -12.139 1.00 96.62 184 GLU A N 1
ATOM 1375 C CA . GLU A 1 184 ? -13.372 -12.486 -13.096 1.00 96.62 184 GLU A CA 1
ATOM 1376 C C . GLU A 1 184 ? -13.118 -11.095 -12.492 1.00 96.62 184 GLU A C 1
ATOM 1378 O O . GLU A 1 184 ? -12.918 -10.937 -11.285 1.00 96.62 184 GLU A O 1
ATOM 1383 N N . GLY A 1 185 ? -13.079 -10.077 -13.352 1.00 96.75 185 GLY A N 1
ATOM 1384 C CA . GLY A 1 185 ? -12.878 -8.690 -12.942 1.00 96.75 185 GLY A CA 1
ATOM 1385 C C . GLY A 1 185 ? -14.072 -8.126 -12.165 1.00 96.75 185 GLY A C 1
ATOM 1386 O O . GLY A 1 185 ? -15.225 -8.334 -12.541 1.00 96.75 185 GLY A O 1
ATOM 1387 N N . VAL A 1 186 ? -13.797 -7.354 -11.112 1.00 97.62 186 VAL A N 1
ATOM 1388 C CA . VAL A 1 186 ? -14.805 -6.591 -10.359 1.00 97.62 186 VAL A CA 1
ATOM 1389 C C . VAL A 1 186 ? -14.581 -5.106 -10.560 1.00 97.62 186 VAL A C 1
ATOM 1391 O O . VAL A 1 186 ? -13.565 -4.575 -10.119 1.00 97.62 186 VAL A O 1
ATOM 1394 N N . ASP A 1 187 ? -15.549 -4.429 -11.174 1.00 96.81 187 ASP A N 1
ATOM 1395 C CA . ASP A 1 187 ? -15.515 -2.980 -11.357 1.00 96.81 187 ASP A CA 1
ATOM 1396 C C . ASP A 1 187 ? -16.278 -2.251 -10.249 1.00 96.81 187 ASP A C 1
ATOM 1398 O O . ASP A 1 187 ? -17.503 -2.326 -10.150 1.00 96.81 187 ASP A O 1
ATOM 1402 N N . PHE A 1 188 ? -15.536 -1.517 -9.421 1.00 95.75 188 PHE A N 1
ATOM 1403 C CA . PHE A 1 188 ? -16.082 -0.669 -8.364 1.00 95.75 188 PHE A CA 1
ATOM 1404 C C . PHE A 1 188 ? -16.490 0.727 -8.850 1.00 95.75 188 PHE A C 1
ATOM 1406 O O . PHE A 1 188 ? -17.071 1.504 -8.088 1.00 95.75 188 PHE A O 1
ATOM 1413 N N . ALA A 1 189 ? -16.220 1.047 -10.115 1.00 94.00 189 ALA A N 1
ATOM 1414 C CA . A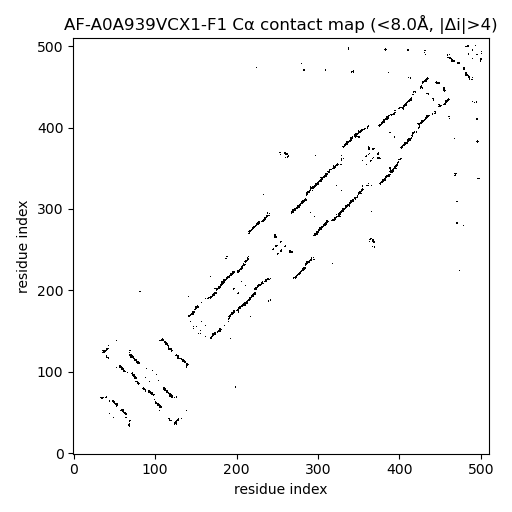LA A 1 189 ? -16.630 2.269 -10.784 1.00 94.00 189 ALA A CA 1
ATOM 1415 C C . ALA A 1 189 ? -16.308 3.537 -9.961 1.00 94.00 189 ALA A C 1
ATOM 1417 O O . ALA A 1 189 ? -15.142 3.831 -9.689 1.00 94.00 189 ALA A O 1
ATOM 1418 N N . TYR A 1 190 ? -17.342 4.300 -9.580 1.00 93.00 190 TYR A N 1
ATOM 1419 C CA . TYR A 1 190 ? -17.226 5.558 -8.834 1.00 93.00 190 TYR A CA 1
ATOM 1420 C C . TYR A 1 190 ? -17.270 5.390 -7.310 1.00 93.00 190 TYR A C 1
ATOM 1422 O O . TYR A 1 190 ? -17.163 6.387 -6.589 1.00 93.00 190 TYR A O 1
ATOM 1430 N N . HIS A 1 191 ? -17.486 4.175 -6.805 1.00 94.38 191 HIS A N 1
ATOM 1431 C CA . HIS A 1 191 ? -17.633 3.956 -5.373 1.00 94.38 191 HIS A CA 1
ATOM 1432 C C . HIS A 1 191 ? -16.284 4.136 -4.674 1.00 94.38 191 HIS A C 1
ATOM 1434 O O . HIS A 1 191 ? -15.281 3.533 -5.051 1.00 94.38 191 HIS A O 1
ATOM 1440 N N . LYS A 1 192 ? -16.269 4.955 -3.618 1.00 95.88 192 LYS A N 1
ATOM 1441 C CA . LYS A 1 192 ? -15.103 5.111 -2.747 1.00 95.88 192 LYS A CA 1
ATOM 1442 C C . LYS A 1 192 ? -15.093 3.966 -1.743 1.00 95.88 192 LYS A C 1
ATOM 1444 O O . LYS A 1 192 ? -15.928 3.943 -0.839 1.00 95.88 192 LYS A O 1
ATOM 1449 N N . LEU A 1 193 ? -14.177 3.017 -1.908 1.00 96.19 193 LEU A N 1
ATOM 1450 C CA . LEU A 1 193 ? -14.224 1.750 -1.183 1.00 96.19 193 LEU A CA 1
ATOM 1451 C C . LEU A 1 193 ? -12.962 1.444 -0.392 1.00 96.19 193 LEU A C 1
ATOM 1453 O O . LEU A 1 193 ? -11.846 1.634 -0.869 1.00 96.19 193 LEU A O 1
ATOM 1457 N N . THR A 1 194 ? -13.160 0.859 0.787 1.00 97.94 194 THR A N 1
ATOM 1458 C CA . THR A 1 194 ? -12.175 0.005 1.449 1.00 97.94 194 THR A CA 1
ATOM 1459 C C . THR A 1 194 ? -12.610 -1.461 1.322 1.00 97.94 194 THR A C 1
ATOM 1461 O O . THR A 1 194 ? -13.548 -1.893 1.983 1.00 97.94 194 THR A O 1
ATOM 1464 N N . PHE A 1 195 ? -11.904 -2.254 0.521 1.00 98.50 195 PHE A N 1
ATOM 1465 C CA . PHE A 1 195 ? -12.014 -3.712 0.515 1.00 98.50 195 PHE A CA 1
ATOM 1466 C C . PHE A 1 195 ? -11.107 -4.290 1.610 1.00 98.50 195 PHE A C 1
ATOM 1468 O O . PHE A 1 195 ? -9.879 -4.154 1.551 1.00 98.50 195 PHE A O 1
ATOM 1475 N N . ARG A 1 196 ? -11.705 -4.858 2.662 1.00 98.19 196 ARG A N 1
ATOM 1476 C CA . ARG A 1 196 ? -11.025 -5.086 3.944 1.00 98.19 196 ARG A CA 1
ATOM 1477 C C . ARG A 1 196 ? -11.183 -6.515 4.452 1.00 98.19 196 ARG A C 1
ATOM 1479 O O . ARG A 1 196 ? -12.285 -7.035 4.549 1.00 98.19 196 ARG A O 1
ATOM 1486 N N . GLY A 1 197 ? -10.070 -7.121 4.846 1.00 98.06 197 GLY A N 1
ATOM 1487 C CA . GLY A 1 197 ? -10.042 -8.322 5.676 1.00 98.06 197 GLY A CA 1
ATOM 1488 C C . GLY A 1 197 ? -9.842 -8.005 7.158 1.00 98.06 197 GLY A C 1
ATOM 1489 O O . GLY A 1 197 ? -9.700 -6.848 7.562 1.00 98.06 197 GLY A O 1
ATOM 1490 N N . ASP A 1 198 ? -9.793 -9.041 7.990 1.00 95.06 198 ASP A N 1
ATOM 1491 C CA . ASP A 1 198 ? -9.485 -8.870 9.407 1.00 95.06 198 ASP A CA 1
ATOM 1492 C C . ASP A 1 198 ? -7.982 -8.645 9.644 1.00 95.06 198 ASP A C 1
ATOM 1494 O O . ASP A 1 198 ? -7.123 -9.308 9.062 1.00 95.06 198 ASP A O 1
ATOM 1498 N N . LYS A 1 199 ? -7.660 -7.701 10.533 1.00 92.12 199 LYS A N 1
ATOM 1499 C CA . LYS A 1 199 ? -6.289 -7.264 10.834 1.00 92.12 199 LYS A CA 1
ATOM 1500 C C . LYS A 1 199 ? -5.397 -8.385 11.374 1.00 92.12 199 LYS A C 1
ATOM 1502 O O . LYS A 1 199 ? -4.192 -8.374 11.107 1.00 92.12 199 LYS A O 1
ATOM 1507 N N . ILE A 1 200 ? -5.978 -9.321 12.124 1.00 90.38 200 ILE A N 1
ATOM 1508 C CA . ILE A 1 200 ? -5.277 -10.412 12.814 1.00 90.38 200 ILE A CA 1
ATOM 1509 C C . ILE A 1 200 ? -5.512 -11.729 12.080 1.00 90.38 200 ILE A C 1
ATOM 1511 O O . ILE A 1 200 ? -4.579 -12.478 11.800 1.00 90.38 200 ILE A O 1
ATOM 1515 N N . HIS A 1 201 ? -6.766 -11.980 11.731 1.00 93.44 201 HIS A N 1
ATOM 1516 C CA . HIS A 1 201 ? -7.257 -13.204 11.122 1.00 93.44 201 HIS A CA 1
ATOM 1517 C C . HIS A 1 201 ? -7.476 -12.999 9.624 1.00 93.44 201 HIS A C 1
ATOM 1519 O O . HIS A 1 201 ? -8.603 -13.067 9.128 1.00 93.44 201 HIS A O 1
ATOM 1525 N N . ARG A 1 202 ? -6.393 -12.688 8.905 1.00 95.88 202 ARG A N 1
ATOM 1526 C CA . ARG A 1 202 ? -6.478 -12.289 7.495 1.00 95.88 202 ARG A CA 1
ATOM 1527 C C . ARG A 1 202 ? -7.147 -13.375 6.647 1.00 95.88 202 ARG A C 1
ATOM 1529 O O . ARG A 1 202 ? -6.708 -14.526 6.691 1.00 95.88 202 ARG A O 1
ATOM 1536 N N . PRO A 1 203 ? -8.166 -13.025 5.851 1.00 98.62 203 PRO A N 1
ATOM 1537 C CA . PRO A 1 203 ? -8.736 -13.932 4.869 1.00 98.62 203 PRO A CA 1
ATOM 1538 C C . PRO A 1 203 ? -7.761 -14.197 3.719 1.00 98.62 203 PRO A C 1
ATOM 1540 O O . PRO A 1 203 ? -6.831 -13.420 3.471 1.00 98.62 203 PRO A O 1
ATOM 1543 N N . ILE A 1 204 ? -8.025 -15.279 2.988 1.00 98.81 204 ILE A N 1
ATOM 1544 C CA . ILE A 1 204 ? -7.314 -15.656 1.767 1.00 98.81 204 ILE A CA 1
ATOM 1545 C C . ILE A 1 204 ? -8.254 -15.505 0.573 1.00 98.81 204 ILE A C 1
ATOM 1547 O O . ILE A 1 204 ? -9.341 -16.078 0.556 1.00 98.81 204 ILE A O 1
ATOM 1551 N N . VAL A 1 205 ? -7.818 -14.776 -0.450 1.00 98.94 205 VAL A N 1
ATOM 1552 C CA . VAL A 1 205 ? -8.498 -14.679 -1.744 1.00 98.94 205 VAL A CA 1
ATOM 1553 C C . VAL A 1 205 ? -7.655 -15.396 -2.791 1.00 98.94 205 VAL A C 1
ATOM 1555 O O . VAL A 1 205 ? -6.534 -14.978 -3.078 1.00 98.94 205 VAL A O 1
ATOM 1558 N N . ASN A 1 206 ? -8.199 -16.466 -3.368 1.00 98.81 206 ASN A N 1
ATOM 1559 C CA . ASN A 1 206 ? -7.573 -17.185 -4.472 1.00 98.81 206 ASN A CA 1
ATOM 1560 C C . ASN A 1 206 ? -7.960 -16.511 -5.789 1.00 98.81 206 ASN A C 1
ATOM 1562 O O . ASN A 1 206 ? -9.110 -16.600 -6.228 1.00 98.81 206 ASN A O 1
ATOM 1566 N N . ILE A 1 207 ? -7.003 -15.825 -6.403 1.00 98.62 207 ILE A N 1
ATOM 1567 C CA . ILE A 1 207 ? -7.175 -15.190 -7.702 1.00 98.62 207 ILE A CA 1
ATOM 1568 C C . ILE A 1 207 ? -6.790 -16.196 -8.781 1.00 98.62 207 ILE A C 1
ATOM 1570 O O . ILE A 1 207 ? -5.640 -16.630 -8.874 1.00 98.62 207 ILE A O 1
ATOM 1574 N N . THR A 1 208 ? -7.765 -16.539 -9.611 1.00 97.38 208 THR A N 1
ATOM 1575 C CA . THR A 1 208 ? -7.613 -17.486 -10.720 1.00 97.38 208 THR A CA 1
ATOM 1576 C C . THR A 1 208 ? -7.997 -16.798 -12.025 1.00 97.38 208 THR A C 1
ATOM 1578 O O . THR A 1 208 ? -8.770 -15.842 -12.009 1.00 97.38 208 THR A O 1
ATOM 1581 N N . GLY A 1 209 ? -7.449 -17.238 -13.159 1.00 95.75 209 GLY A N 1
ATOM 1582 C CA . GLY A 1 209 ? -7.798 -16.651 -14.456 1.00 95.75 209 GLY A CA 1
ATOM 1583 C C . GLY A 1 209 ? -7.589 -15.130 -14.493 1.00 95.75 209 GLY A C 1
ATOM 1584 O O . GLY A 1 209 ? -6.587 -14.625 -13.987 1.00 95.75 209 GLY A O 1
ATOM 1585 N N . ASP A 1 210 ? -8.535 -14.394 -15.076 1.00 95.25 210 ASP A N 1
ATOM 1586 C CA . ASP A 1 210 ? -8.472 -12.930 -15.206 1.00 95.25 210 ASP A CA 1
ATOM 1587 C C . ASP A 1 210 ? -9.115 -12.193 -14.014 1.00 95.25 210 ASP A C 1
ATOM 1589 O O . ASP A 1 210 ? -9.644 -11.095 -14.164 1.00 95.25 210 ASP A O 1
ATOM 1593 N N . GLY A 1 211 ? -9.102 -12.786 -12.815 1.00 98.19 211 GLY A N 1
ATOM 1594 C CA . GLY A 1 211 ? -9.581 -12.128 -11.600 1.00 98.19 211 GLY A CA 1
ATOM 1595 C C . GLY A 1 211 ? -8.752 -10.887 -11.246 1.00 98.19 211 GLY A C 1
ATOM 1596 O O . GLY A 1 211 ? -7.537 -10.981 -11.065 1.00 98.19 211 GLY A O 1
ATOM 1597 N N . HIS A 1 212 ? -9.399 -9.725 -11.135 1.00 98.31 212 HIS A N 1
ATOM 1598 C CA . HIS A 1 212 ? -8.764 -8.452 -10.769 1.00 98.31 212 HIS A CA 1
ATOM 1599 C C . HIS A 1 212 ? -9.795 -7.418 -10.293 1.00 98.31 212 HIS A C 1
ATOM 1601 O O . HIS A 1 212 ? -11.002 -7.642 -10.372 1.00 98.31 212 HIS A O 1
ATOM 1607 N N . PHE A 1 213 ? -9.323 -6.268 -9.810 1.00 98.62 213 PHE A N 1
ATOM 1608 C CA . PHE A 1 213 ? -10.176 -5.140 -9.438 1.00 98.62 213 PHE A CA 1
ATOM 1609 C C . PHE A 1 213 ? -10.044 -3.992 -10.440 1.00 98.62 213 PHE A C 1
ATOM 1611 O O . PHE A 1 213 ? -8.939 -3.604 -10.813 1.00 98.62 213 PHE A O 1
ATOM 1618 N N . GLU A 1 214 ? -11.164 -3.398 -10.831 1.00 98.12 214 GLU A N 1
ATOM 1619 C CA . GLU A 1 214 ? -11.236 -2.185 -11.636 1.00 98.12 214 GLU A CA 1
ATOM 1620 C C . GLU A 1 214 ? -11.814 -1.025 -10.805 1.00 98.12 214 GLU A C 1
ATOM 1622 O O . GLU A 1 214 ? -12.705 -1.212 -9.975 1.00 98.12 214 GLU A O 1
ATOM 1627 N N . THR A 1 215 ? -11.295 0.191 -10.993 1.00 97.44 215 THR A N 1
ATOM 1628 C CA . THR A 1 215 ? -11.835 1.397 -10.338 1.00 97.44 215 THR A CA 1
ATOM 1629 C C . THR A 1 215 ? -11.483 2.672 -11.105 1.00 97.44 215 THR A C 1
ATOM 1631 O O . THR A 1 215 ? -10.503 2.717 -11.856 1.00 97.44 215 THR A O 1
ATOM 1634 N N . TYR A 1 216 ? -12.269 3.730 -10.900 1.00 96.62 216 TYR A N 1
ATOM 1635 C CA . TYR A 1 216 ? -11.890 5.107 -11.230 1.00 96.62 216 TYR A CA 1
ATOM 1636 C C . TYR A 1 216 ? -12.108 6.092 -10.063 1.00 96.62 216 TYR A C 1
ATOM 1638 O O . TYR A 1 216 ? -12.117 7.307 -10.269 1.00 96.62 216 TYR A O 1
ATOM 1646 N N . ALA A 1 217 ? -12.249 5.576 -8.840 1.00 95.62 217 ALA A N 1
ATOM 1647 C CA . ALA A 1 217 ? -12.400 6.325 -7.592 1.00 95.62 217 ALA A CA 1
ATOM 1648 C C . ALA A 1 217 ? -11.503 5.739 -6.481 1.00 95.62 217 ALA A C 1
ATOM 1650 O O . ALA A 1 217 ? -10.646 4.891 -6.746 1.00 95.62 217 ALA A O 1
ATOM 1651 N N . THR A 1 218 ? -11.675 6.194 -5.233 1.00 96.62 218 THR A N 1
ATOM 1652 C CA . THR A 1 218 ? -10.897 5.691 -4.086 1.00 96.62 218 THR A CA 1
ATOM 1653 C C . THR A 1 218 ? -11.027 4.176 -3.973 1.00 96.62 218 THR A C 1
ATOM 1655 O O . THR A 1 218 ? -12.135 3.667 -3.817 1.00 96.62 218 THR A O 1
ATOM 1658 N N . LEU A 1 219 ? -9.898 3.470 -3.948 1.00 98.19 219 LEU A N 1
ATOM 1659 C CA . LEU A 1 219 ? -9.855 2.047 -3.622 1.00 98.19 219 LEU A CA 1
ATOM 1660 C C . LEU A 1 219 ? -8.745 1.783 -2.613 1.00 98.19 219 LEU A C 1
ATOM 1662 O O . LEU A 1 219 ? -7.557 1.910 -2.919 1.00 98.19 219 LEU A O 1
ATOM 1666 N N . LYS A 1 220 ? -9.140 1.379 -1.407 1.00 98.62 220 LYS A N 1
ATOM 1667 C CA . LYS A 1 220 ? -8.238 0.860 -0.387 1.00 98.62 220 LYS A CA 1
ATOM 1668 C C . LYS A 1 220 ? -8.380 -0.653 -0.297 1.00 98.62 220 LYS A C 1
ATOM 1670 O O . LYS A 1 220 ? -9.491 -1.147 -0.170 1.00 98.62 220 LYS A O 1
ATOM 1675 N N . VAL A 1 221 ? -7.272 -1.384 -0.313 1.00 98.81 221 VAL A N 1
ATOM 1676 C CA . VAL A 1 221 ? -7.243 -2.838 -0.101 1.00 98.81 221 VAL A CA 1
ATOM 1677 C C . VAL A 1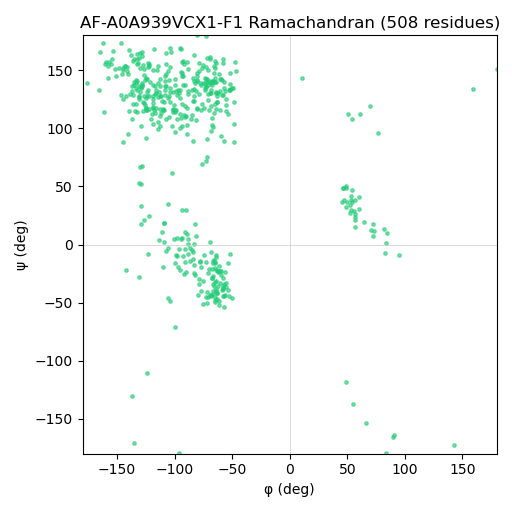 221 ? -6.409 -3.118 1.139 1.00 98.81 221 VAL A C 1
ATOM 1679 O O . VAL A 1 221 ? -5.230 -2.755 1.181 1.00 98.81 221 VAL A O 1
ATOM 1682 N N . LYS A 1 222 ? -7.020 -3.702 2.173 1.00 98.56 222 LYS A N 1
ATOM 1683 C CA . LYS A 1 222 ? -6.397 -3.814 3.498 1.00 98.56 222 LYS A CA 1
ATOM 1684 C C . LYS A 1 222 ? -6.562 -5.192 4.134 1.00 98.56 222 LYS A C 1
ATOM 1686 O O . LYS A 1 222 ? -7.663 -5.722 4.163 1.00 98.56 222 LYS A O 1
ATOM 1691 N N . TYR A 1 223 ? -5.484 -5.705 4.734 1.00 98.31 223 TYR A N 1
ATOM 1692 C CA . TYR A 1 223 ? -5.481 -6.905 5.590 1.00 98.31 223 TYR A CA 1
ATOM 1693 C C . TYR A 1 223 ? -5.950 -8.203 4.907 1.00 98.31 223 TYR A C 1
ATOM 1695 O O . TYR A 1 223 ? -6.660 -8.998 5.513 1.00 98.31 223 TYR A O 1
ATOM 1703 N N . ILE A 1 224 ? -5.555 -8.437 3.654 1.00 98.88 224 ILE A N 1
ATOM 1704 C CA . ILE A 1 224 ? -5.943 -9.633 2.888 1.00 98.88 224 ILE A CA 1
ATOM 1705 C C . ILE A 1 224 ? -4.693 -10.348 2.368 1.00 98.88 224 ILE A C 1
ATOM 1707 O O . ILE A 1 224 ? -3.720 -9.709 1.958 1.00 98.88 224 ILE A O 1
ATOM 1711 N N . ASN A 1 225 ? -4.728 -11.678 2.380 1.00 98.81 225 ASN A N 1
ATOM 1712 C CA . ASN A 1 225 ? -3.755 -12.509 1.687 1.00 98.81 225 ASN A CA 1
ATOM 1713 C C . ASN A 1 225 ? -4.322 -12.894 0.311 1.00 98.81 225 ASN A C 1
ATOM 1715 O O . ASN A 1 225 ? -5.420 -13.435 0.223 1.00 98.81 225 ASN A O 1
ATOM 1719 N N . PHE A 1 226 ? -3.582 -12.634 -0.760 1.00 98.88 226 PHE A N 1
ATOM 1720 C CA . PHE A 1 226 ? -3.956 -12.962 -2.132 1.00 98.88 226 PHE A CA 1
ATOM 1721 C C . PHE A 1 226 ? -3.066 -14.087 -2.652 1.00 98.88 226 PHE A C 1
ATOM 1723 O O . PHE A 1 226 ? -1.854 -13.901 -2.787 1.00 98.88 226 PHE A O 1
ATOM 1730 N N . ASP A 1 227 ? -3.654 -15.245 -2.949 1.00 98.75 227 ASP A N 1
ATOM 1731 C CA . ASP A 1 227 ? -2.970 -16.298 -3.698 1.00 98.75 227 ASP A CA 1
ATOM 1732 C C . ASP A 1 227 ? -3.227 -16.091 -5.190 1.00 98.75 227 ASP A C 1
ATOM 1734 O O . ASP A 1 227 ? -4.354 -16.239 -5.650 1.00 98.75 227 ASP A O 1
ATOM 1738 N N . MET A 1 228 ? -2.192 -15.716 -5.940 1.00 98.00 228 MET A N 1
ATOM 1739 C CA . MET A 1 228 ? -2.276 -15.460 -7.380 1.00 98.00 228 MET A CA 1
ATOM 1740 C C . MET A 1 228 ? -1.574 -16.544 -8.203 1.00 98.00 228 MET A C 1
ATOM 1742 O O . MET A 1 228 ? -1.260 -16.325 -9.370 1.00 98.00 228 MET A O 1
ATOM 1746 N N . SER A 1 229 ? -1.331 -17.720 -7.616 1.00 96.88 229 SER A N 1
ATOM 1747 C CA . SER A 1 229 ? -0.600 -18.816 -8.271 1.00 96.88 229 SER A CA 1
ATOM 1748 C C . SER A 1 229 ? -1.255 -19.305 -9.568 1.00 96.88 229 SER A C 1
ATOM 1750 O O . SER A 1 229 ? -0.560 -19.810 -10.447 1.00 96.88 229 SER A O 1
ATOM 1752 N N . GLU A 1 230 ? -2.574 -19.144 -9.696 1.00 96.81 230 GLU A N 1
ATOM 1753 C CA . GLU A 1 230 ? -3.358 -19.517 -10.882 1.00 96.81 230 GLU A CA 1
ATOM 1754 C C . GLU A 1 230 ? -3.900 -18.295 -11.648 1.00 96.81 230 GLU A C 1
ATOM 1756 O O . GLU A 1 230 ? -4.740 -18.433 -12.542 1.00 96.81 230 GLU A O 1
ATOM 1761 N N . SER A 1 231 ? -3.443 -17.087 -11.305 1.00 95.75 231 SER A N 1
ATOM 1762 C CA . SER A 1 231 ? -3.867 -15.860 -11.973 1.00 95.75 231 SER A CA 1
ATOM 1763 C C . SER A 1 231 ? -3.154 -15.691 -13.314 1.00 95.75 231 SER A C 1
ATOM 1765 O O . SER A 1 231 ? -1.949 -15.908 -13.450 1.00 95.75 231 SER A O 1
ATOM 1767 N N . THR A 1 232 ? -3.911 -15.248 -14.309 1.00 93.50 232 THR A N 1
ATOM 1768 C CA . THR A 1 232 ? -3.428 -14.812 -15.621 1.00 93.50 232 THR A CA 1
ATOM 1769 C C . THR A 1 232 ? -3.656 -13.320 -15.857 1.00 93.50 232 THR A C 1
ATOM 1771 O O . THR A 1 232 ? -3.380 -12.844 -16.957 1.00 93.50 232 THR A O 1
ATOM 1774 N N . ALA A 1 233 ? -4.163 -12.589 -14.859 1.00 93.38 233 ALA A N 1
ATOM 1775 C CA . ALA A 1 233 ? -4.500 -11.177 -14.986 1.00 93.38 233 ALA A CA 1
ATOM 1776 C C . ALA A 1 233 ? -3.271 -10.329 -15.356 1.00 93.38 233 ALA A C 1
ATOM 1778 O O . ALA A 1 233 ? -2.153 -10.560 -14.886 1.00 93.38 233 ALA A O 1
ATOM 1779 N N . GLU A 1 234 ? -3.475 -9.315 -16.197 1.00 92.81 234 GLU A N 1
ATOM 1780 C CA . GLU A 1 234 ? -2.432 -8.342 -16.571 1.00 92.81 234 GLU A CA 1
ATOM 1781 C C . GLU A 1 234 ? -2.082 -7.396 -15.407 1.00 92.81 234 GLU A C 1
ATOM 1783 O O . GLU A 1 234 ? -0.963 -6.878 -15.324 1.00 92.81 234 GLU A O 1
ATOM 1788 N N . GLY A 1 235 ? -3.011 -7.203 -14.465 1.00 94.50 235 GLY A N 1
ATOM 1789 C CA . GLY A 1 235 ? -2.756 -6.479 -13.228 1.00 94.50 235 GLY A CA 1
ATOM 1790 C C . GLY A 1 235 ? -3.749 -6.798 -12.114 1.00 94.50 235 GLY A C 1
ATOM 1791 O O . GLY A 1 235 ? -4.866 -7.221 -12.382 1.00 94.50 235 GLY A O 1
ATOM 1792 N N . PHE A 1 236 ? -3.340 -6.578 -10.864 1.00 98.38 236 PHE A N 1
ATOM 1793 C CA . PHE A 1 236 ? -4.197 -6.741 -9.686 1.00 98.38 236 PHE A CA 1
ATOM 1794 C C . PHE A 1 236 ? -5.270 -5.643 -9.590 1.00 98.38 236 PHE A C 1
ATOM 1796 O O . PHE A 1 236 ? -6.438 -5.943 -9.348 1.00 98.38 236 PHE A O 1
ATOM 1803 N N . ILE A 1 237 ? -4.878 -4.382 -9.806 1.00 98.56 237 ILE A N 1
ATOM 1804 C CA . ILE A 1 237 ? -5.788 -3.239 -9.956 1.00 98.56 237 ILE A CA 1
ATOM 1805 C C . ILE A 1 237 ? -5.629 -2.655 -11.358 1.00 98.56 237 ILE A C 1
ATOM 1807 O O . ILE A 1 237 ? -4.508 -2.457 -11.838 1.00 98.56 237 ILE A O 1
ATOM 1811 N N . ALA A 1 238 ? -6.745 -2.328 -11.997 1.00 97.81 238 ALA A N 1
ATOM 1812 C CA . ALA A 1 238 ? -6.788 -1.744 -13.323 1.00 97.81 238 ALA A CA 1
ATOM 1813 C C . ALA A 1 238 ? -7.710 -0.512 -13.379 1.00 97.81 238 ALA A C 1
ATOM 1815 O O . ALA A 1 238 ? -8.625 -0.345 -12.570 1.00 97.81 238 ALA A O 1
ATOM 1816 N N . MET A 1 239 ? -7.461 0.377 -14.344 1.00 97.88 239 MET A N 1
ATOM 1817 C CA . MET A 1 239 ? -8.397 1.460 -14.661 1.00 97.88 239 MET A CA 1
ATOM 1818 C C . MET A 1 239 ? -9.739 0.873 -15.106 1.00 97.88 239 MET A C 1
ATOM 1820 O O . MET A 1 239 ? -9.770 0.022 -15.993 1.00 97.88 239 MET A O 1
ATOM 1824 N N . SER A 1 240 ? -10.843 1.371 -14.559 1.00 97.50 240 SER A N 1
ATOM 1825 C CA . SER A 1 240 ? -12.171 0.900 -14.952 1.00 97.50 240 SER A CA 1
ATOM 1826 C C . SER A 1 240 ? -12.567 1.294 -16.375 1.00 97.50 240 SER A C 1
ATOM 1828 O O . SER A 1 240 ? -12.447 2.454 -16.787 1.00 97.50 240 SER A O 1
ATOM 1830 N N . LYS A 1 241 ? -13.086 0.313 -17.125 1.00 96.31 241 LYS A N 1
ATOM 1831 C CA . LYS A 1 241 ? -13.618 0.504 -18.488 1.00 96.31 241 LYS A CA 1
ATOM 1832 C C . LYS A 1 241 ? -14.957 1.229 -18.527 1.00 96.31 241 LYS A C 1
ATOM 1834 O O . LYS A 1 241 ? -15.339 1.713 -19.593 1.00 96.31 241 LYS A O 1
ATOM 1839 N N . THR A 1 242 ? -15.654 1.334 -17.399 1.00 95.94 242 THR A N 1
ATOM 1840 C CA . THR A 1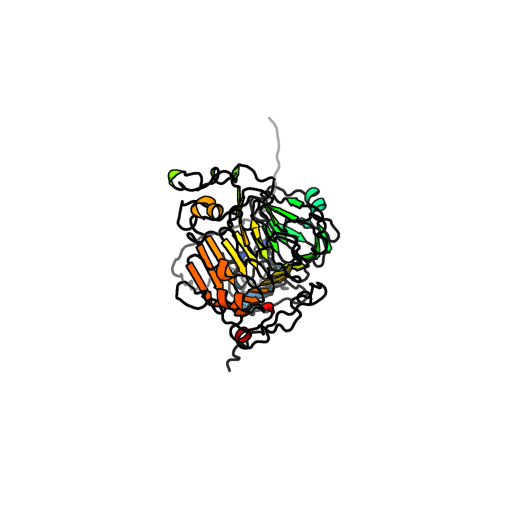 242 ? -16.932 2.053 -17.299 1.00 95.94 242 THR A CA 1
ATOM 1841 C C . THR A 1 242 ? -16.760 3.539 -16.971 1.00 95.94 242 THR A C 1
ATOM 1843 O O . THR A 1 242 ? -17.750 4.269 -16.898 1.00 95.94 242 THR A O 1
ATOM 1846 N N . ALA A 1 243 ? -15.514 4.009 -16.834 1.00 96.81 243 ALA A N 1
ATOM 1847 C CA . ALA A 1 243 ? -15.181 5.399 -16.554 1.00 96.81 243 ALA A CA 1
ATOM 1848 C C . ALA A 1 243 ? -15.913 6.394 -17.478 1.00 96.81 243 ALA A C 1
ATOM 1850 O O . ALA A 1 243 ? -15.759 6.336 -18.704 1.00 96.81 243 ALA A O 1
ATOM 1851 N N . PRO A 1 244 ? -16.690 7.339 -16.915 1.00 96.81 244 PRO A N 1
ATOM 1852 C CA . PRO A 1 244 ? -17.460 8.284 -17.708 1.00 96.81 244 PRO A CA 1
ATOM 1853 C C . PRO A 1 244 ? -16.588 9.421 -18.246 1.00 96.81 244 PRO A C 1
ATOM 1855 O O . PRO A 1 244 ? -15.600 9.835 -17.639 1.00 96.81 244 PRO A O 1
ATOM 1858 N N . ASP A 1 245 ? -17.026 10.041 -19.342 1.00 97.19 245 ASP A N 1
ATOM 1859 C CA . ASP A 1 245 ? -16.360 11.216 -19.916 1.00 97.19 245 ASP A CA 1
ATOM 1860 C C . ASP A 1 245 ? -16.208 12.376 -18.919 1.00 97.19 245 ASP A C 1
ATOM 1862 O O . ASP A 1 245 ? -15.296 13.186 -19.067 1.00 97.19 245 ASP A O 1
ATOM 1866 N N . SER A 1 246 ? -17.042 12.456 -17.877 1.00 96.00 246 SER A N 1
ATOM 1867 C CA . SER A 1 246 ? -16.962 13.503 -16.852 1.00 96.00 246 SER A CA 1
ATOM 1868 C C . SER A 1 246 ? -15.641 13.525 -16.080 1.00 96.00 246 SER A C 1
ATOM 1870 O O . SER A 1 246 ? -15.294 14.579 -15.560 1.00 96.00 246 SER A O 1
ATOM 1872 N N . ILE A 1 247 ? -14.897 12.411 -16.026 1.00 96.56 247 ILE A N 1
ATOM 1873 C CA . ILE A 1 247 ? -13.570 12.357 -15.385 1.00 96.56 247 ILE A CA 1
ATOM 1874 C C . ILE A 1 247 ? -12.413 12.478 -16.386 1.00 96.56 247 ILE A C 1
ATOM 1876 O O . ILE A 1 247 ? -11.243 12.349 -16.017 1.00 96.56 247 ILE A O 1
ATOM 1880 N N . LYS A 1 248 ? -12.705 12.721 -17.672 1.00 97.44 248 LYS A N 1
ATOM 1881 C CA . LYS A 1 248 ? -11.665 13.141 -18.615 1.00 97.44 248 LYS A CA 1
ATOM 1882 C C . LYS A 1 248 ? -11.125 14.492 -18.186 1.00 97.44 248 LYS A C 1
ATOM 1884 O O . LYS A 1 248 ? -11.883 15.379 -17.798 1.00 97.44 248 LYS A O 1
ATOM 1889 N N . VAL A 1 249 ? -9.812 14.656 -18.292 1.00 95.88 249 VAL A N 1
ATOM 1890 C CA . VAL A 1 249 ? -9.108 15.803 -17.718 1.00 95.88 249 VAL A CA 1
ATOM 1891 C C . VAL A 1 249 ? -9.674 17.149 -18.187 1.00 95.88 249 VAL A C 1
ATOM 1893 O O . VAL A 1 249 ? -9.776 18.077 -17.402 1.00 95.88 249 VAL A O 1
ATOM 1896 N N . GLU A 1 250 ? -10.116 17.271 -19.441 1.00 94.25 250 GLU A N 1
ATOM 1897 C CA . GLU A 1 250 ? -10.701 18.504 -19.980 1.00 94.25 250 GLU A CA 1
ATOM 1898 C C . GLU A 1 250 ? -12.052 18.898 -19.361 1.00 94.25 250 GLU A C 1
ATOM 1900 O O . GLU A 1 250 ? -12.464 20.049 -19.510 1.00 94.25 250 GLU A O 1
ATOM 1905 N N . ASN A 1 251 ? -12.722 17.973 -18.673 1.00 96.25 251 ASN A N 1
ATOM 1906 C CA . ASN A 1 251 ? -14.024 18.181 -18.041 1.00 96.25 251 ASN A CA 1
ATOM 1907 C C . ASN A 1 251 ? -13.914 18.478 -16.538 1.00 96.25 251 ASN A C 1
ATOM 1909 O O . ASN A 1 251 ? -14.897 18.888 -15.922 1.00 96.25 251 ASN A O 1
ATOM 1913 N N . LEU A 1 252 ? -12.722 18.327 -15.956 1.00 94.88 252 LEU A N 1
ATOM 1914 C CA . LEU A 1 252 ? -12.473 18.529 -14.534 1.00 94.88 252 LEU A CA 1
ATOM 1915 C C . LEU A 1 252 ? -12.001 19.960 -14.241 1.00 94.88 252 LEU A C 1
ATOM 1917 O O . LEU A 1 252 ? -11.247 20.571 -15.001 1.00 94.88 252 LEU A O 1
ATOM 1921 N N . TRP A 1 253 ? -12.410 20.500 -13.097 1.00 91.38 253 TRP A N 1
ATOM 1922 C CA . TRP A 1 253 ? -11.813 21.714 -12.538 1.00 91.38 253 TRP A CA 1
ATOM 1923 C C . TRP A 1 253 ? -10.545 21.346 -11.751 1.00 91.38 253 TRP A C 1
ATOM 1925 O O . TRP A 1 253 ? -10.580 20.346 -11.043 1.00 91.38 253 TRP A O 1
ATOM 1935 N N . PRO A 1 254 ? -9.448 22.128 -11.799 1.00 92.06 254 PRO A N 1
ATOM 1936 C CA . PRO A 1 254 ? -9.229 23.371 -12.551 1.00 92.06 254 PRO A CA 1
ATOM 1937 C C . PRO A 1 254 ? -8.636 23.163 -13.959 1.00 92.06 254 PRO A C 1
ATOM 1939 O O . PRO A 1 254 ? -8.181 24.113 -14.601 1.00 92.06 254 PRO A O 1
ATOM 1942 N N . TYR A 1 255 ? -8.583 21.927 -14.452 1.00 91.38 255 TYR A N 1
ATOM 1943 C CA . TYR A 1 255 ? -7.952 21.563 -15.725 1.00 91.38 255 TYR A CA 1
ATOM 1944 C C . TYR A 1 255 ? -8.641 22.172 -16.953 1.00 91.38 255 TYR A C 1
ATOM 1946 O O . TYR A 1 255 ? -7.975 22.532 -17.926 1.00 91.38 255 TYR A O 1
ATOM 1954 N N . ASN A 1 256 ? -9.962 22.346 -16.886 1.00 88.50 256 ASN A N 1
ATOM 1955 C CA . ASN A 1 256 ? -10.790 22.948 -17.931 1.00 88.50 256 ASN A CA 1
ATOM 1956 C C . ASN A 1 256 ? -10.474 24.435 -18.214 1.00 88.50 256 ASN A C 1
ATOM 1958 O O . ASN A 1 256 ? -10.937 24.989 -19.214 1.00 88.50 256 ASN A O 1
ATOM 1962 N N . ILE A 1 257 ? -9.644 25.083 -17.390 1.00 90.19 257 ILE A N 1
ATOM 1963 C CA . ILE A 1 257 ? -9.188 26.463 -17.584 1.00 90.19 257 ILE A CA 1
ATOM 1964 C C . ILE A 1 257 ? -7.981 26.481 -18.537 1.00 90.19 257 ILE A C 1
ATOM 1966 O O . ILE A 1 257 ? -6.825 26.415 -18.105 1.00 90.19 257 ILE A O 1
ATOM 1970 N N . SER A 1 258 ? -8.233 26.587 -19.846 1.00 85.00 258 SER A N 1
ATOM 1971 C CA . SER A 1 258 ? -7.201 26.485 -20.896 1.00 85.00 258 SER A CA 1
ATOM 1972 C C . SER A 1 258 ? -6.004 27.413 -20.690 1.00 85.00 258 SER A C 1
ATOM 1974 O O . SER A 1 258 ? -4.860 26.980 -20.806 1.00 85.00 258 SER A O 1
ATOM 1976 N N . ASP A 1 259 ? -6.252 28.672 -20.329 1.00 89.88 259 ASP A N 1
ATOM 1977 C CA . ASP A 1 259 ? -5.206 29.698 -20.224 1.00 89.88 259 ASP A CA 1
ATOM 1978 C C . ASP A 1 259 ? -4.261 29.453 -19.040 1.00 89.88 259 ASP A C 1
ATOM 1980 O O . ASP A 1 259 ? -3.129 29.934 -19.022 1.00 89.88 259 ASP A O 1
ATOM 1984 N N . LYS A 1 260 ? -4.711 28.673 -18.049 1.00 88.94 260 LYS A N 1
ATOM 1985 C CA . LYS A 1 260 ? -3.897 28.227 -16.911 1.00 88.94 260 LYS A CA 1
ATOM 1986 C C . LYS A 1 260 ? -3.198 26.891 -17.175 1.00 88.94 260 LYS A C 1
ATOM 1988 O O . LYS A 1 260 ? -2.244 26.553 -16.477 1.00 88.94 260 LYS A O 1
ATOM 1993 N N . ASN A 1 261 ? -3.627 26.157 -18.200 1.00 91.19 261 ASN A N 1
ATOM 1994 C CA . ASN A 1 261 ? -3.137 24.825 -18.546 1.00 91.19 261 ASN A CA 1
ATOM 1995 C C . ASN A 1 261 ? -2.733 24.706 -20.033 1.00 91.19 261 ASN A C 1
ATOM 1997 O O . ASN A 1 261 ? -3.154 23.767 -20.711 1.00 91.19 261 ASN A O 1
ATOM 2001 N N . PRO A 1 262 ? -1.876 25.596 -20.573 1.00 90.44 262 PRO A N 1
ATOM 2002 C CA . PRO A 1 262 ? -1.601 25.668 -22.013 1.00 90.44 262 PRO A CA 1
ATOM 2003 C C . PRO A 1 262 ? -0.902 24.428 -22.598 1.00 90.44 262 PRO A C 1
ATOM 2005 O O . PRO A 1 262 ? -0.846 24.272 -23.815 1.00 90.44 262 PRO A O 1
ATOM 2008 N N . LYS A 1 263 ? -0.330 23.560 -21.753 1.00 91.56 263 LYS A N 1
ATOM 2009 C CA . LYS A 1 263 ? 0.390 22.340 -22.161 1.00 91.56 263 LYS A CA 1
ATOM 2010 C C . LYS A 1 263 ? -0.378 21.051 -21.876 1.00 91.56 263 LYS A C 1
ATOM 2012 O O . LYS A 1 263 ? 0.102 19.986 -22.259 1.00 91.56 263 LYS A O 1
ATOM 2017 N N . LEU A 1 264 ? -1.524 21.133 -21.203 1.00 94.25 264 LEU A N 1
ATOM 2018 C CA . LEU A 1 264 ? -2.282 19.962 -20.790 1.00 94.25 264 LEU A CA 1
ATOM 2019 C C . LEU A 1 264 ? -2.764 19.184 -22.022 1.00 94.25 264 LEU A C 1
ATOM 2021 O O . LEU A 1 264 ? -3.452 19.718 -22.893 1.00 94.25 264 LEU A O 1
ATOM 2025 N N . SER A 1 265 ? -2.383 17.912 -22.090 1.00 93.38 265 SER A N 1
ATOM 2026 C CA . SER A 1 265 ? -2.933 16.971 -23.061 1.00 93.38 265 SER A CA 1
ATOM 2027 C C . SER A 1 265 ? -4.357 16.593 -22.662 1.00 93.38 265 SER A C 1
ATOM 2029 O O . SER A 1 265 ? -4.649 16.497 -21.478 1.00 93.38 265 SER A O 1
ATOM 2031 N N . LYS A 1 266 ? -5.240 16.425 -23.647 1.00 92.81 266 LYS A N 1
ATOM 2032 C CA . LYS A 1 266 ? -6.661 16.111 -23.442 1.00 92.81 266 LYS A CA 1
ATOM 2033 C C . LYS A 1 266 ? -6.956 14.643 -23.747 1.00 92.81 266 LYS A C 1
ATOM 2035 O O . LYS A 1 266 ? -6.135 13.961 -24.365 1.00 92.81 266 LYS A O 1
ATOM 2040 N N . GLY A 1 267 ? -8.151 14.194 -23.381 1.00 94.50 267 GLY A N 1
ATOM 2041 C CA . GLY A 1 267 ? -8.703 12.899 -23.760 1.00 94.50 267 GLY A CA 1
ATOM 2042 C C . GLY A 1 267 ? -8.224 11.731 -22.903 1.00 94.50 267 GLY A C 1
ATOM 2043 O O . GLY A 1 267 ? -8.410 10.584 -23.308 1.00 94.50 267 GLY A O 1
ATOM 2044 N N . HIS A 1 268 ? -7.589 11.996 -21.758 1.00 96.75 268 HIS A N 1
ATOM 2045 C CA . HIS A 1 268 ? -7.266 10.972 -20.764 1.00 96.75 268 HIS A CA 1
ATOM 2046 C C . HIS A 1 268 ? -8.152 11.084 -19.531 1.00 96.75 268 HIS A C 1
ATOM 2048 O O . HIS A 1 268 ? -8.515 12.187 -19.125 1.00 96.75 268 HIS A O 1
ATOM 2054 N N . TYR A 1 269 ? -8.463 9.940 -18.931 1.00 98.25 269 TYR A N 1
ATOM 2055 C CA . TYR A 1 269 ? -9.136 9.855 -17.640 1.00 98.25 269 TYR A CA 1
ATOM 2056 C C . TYR A 1 269 ? -8.171 10.229 -16.516 1.00 98.25 269 TYR A C 1
ATOM 2058 O O . TYR A 1 269 ? -6.997 9.848 -16.547 1.00 98.25 269 TYR A O 1
ATOM 2066 N N . MET A 1 270 ? -8.663 10.980 -15.536 1.00 97.25 270 MET A N 1
ATOM 2067 C CA . MET A 1 270 ? -7.901 11.382 -14.360 1.00 97.25 270 MET A CA 1
ATOM 2068 C C . MET A 1 270 ? -8.556 10.809 -13.108 1.00 97.25 270 MET A C 1
ATOM 2070 O O . MET A 1 270 ? -9.670 11.191 -12.761 1.00 97.25 270 MET A O 1
ATOM 2074 N N . VAL A 1 271 ? -7.845 9.918 -12.422 1.00 97.25 271 VAL A N 1
ATOM 2075 C CA . VAL A 1 271 ? -8.251 9.407 -11.110 1.00 97.25 271 VAL A CA 1
ATOM 2076 C C . VAL A 1 271 ? -7.537 10.242 -10.049 1.00 97.25 271 VAL A C 1
ATOM 2078 O O . VAL A 1 271 ? -6.339 10.072 -9.816 1.00 97.25 271 VAL A O 1
ATOM 2081 N N . GLU A 1 272 ? -8.255 11.206 -9.467 1.00 95.44 272 GLU A N 1
ATOM 2082 C CA . GLU A 1 272 ? -7.727 12.102 -8.421 1.00 95.44 272 GLU A CA 1
ATOM 2083 C C . GLU A 1 272 ? -7.765 11.460 -7.028 1.00 95.44 272 GLU A C 1
ATOM 2085 O O . GLU A 1 272 ? -6.947 11.774 -6.162 1.00 95.44 272 GLU A O 1
ATOM 2090 N N . ASP A 1 273 ? -8.691 10.524 -6.838 1.00 96.12 273 ASP A N 1
ATOM 2091 C CA . ASP A 1 273 ? -8.836 9.751 -5.614 1.00 96.12 273 ASP A CA 1
ATOM 2092 C C . ASP A 1 273 ? -7.704 8.708 -5.452 1.00 96.12 273 ASP A C 1
ATOM 2094 O O . ASP A 1 273 ? -7.126 8.240 -6.439 1.00 96.12 273 ASP A O 1
ATOM 2098 N N . PRO A 1 274 ? -7.351 8.326 -4.211 1.00 96.88 274 PRO A N 1
ATOM 2099 C CA . PRO A 1 274 ? -6.213 7.452 -3.965 1.00 96.88 274 PRO A CA 1
ATOM 2100 C C . PRO A 1 274 ? -6.499 5.965 -4.183 1.00 96.88 274 PRO A C 1
ATOM 2102 O O . PRO A 1 274 ? -7.518 5.433 -3.741 1.00 96.88 274 PRO A O 1
ATOM 2105 N N . ILE A 1 275 ? -5.504 5.275 -4.744 1.00 98.69 275 ILE A N 1
ATOM 2106 C CA . ILE A 1 275 ? -5.386 3.815 -4.697 1.00 98.69 275 ILE A CA 1
ATOM 2107 C C . ILE A 1 275 ? -4.375 3.458 -3.602 1.00 98.69 275 ILE A C 1
ATOM 2109 O O . ILE A 1 275 ? -3.214 3.872 -3.658 1.00 98.69 275 ILE A O 1
ATOM 2113 N N . TYR A 1 276 ? -4.809 2.704 -2.591 1.00 98.62 276 TYR A N 1
ATOM 2114 C CA . TYR A 1 276 ? -4.022 2.421 -1.390 1.00 98.62 276 TYR A CA 1
ATOM 2115 C C . TYR A 1 276 ? -4.081 0.940 -1.013 1.00 98.62 276 TYR A C 1
ATOM 2117 O O . TYR A 1 276 ? -5.120 0.424 -0.619 1.00 98.62 276 TYR A O 1
ATOM 2125 N N . ILE A 1 277 ? -2.953 0.247 -1.076 1.00 98.94 277 ILE A N 1
ATOM 2126 C CA . ILE A 1 277 ? -2.841 -1.163 -0.699 1.00 98.94 277 ILE A CA 1
ATOM 2127 C C . ILE A 1 277 ? -2.012 -1.231 0.572 1.00 98.94 277 ILE A C 1
ATOM 2129 O O . ILE A 1 277 ? -0.875 -0.754 0.582 1.00 98.94 277 ILE A O 1
ATOM 2133 N N . ALA A 1 278 ? -2.548 -1.821 1.642 1.00 98.31 278 ALA A N 1
ATOM 2134 C CA . ALA A 1 278 ? -1.771 -1.958 2.862 1.00 98.31 278 ALA A CA 1
ATOM 2135 C C . ALA A 1 278 ? -2.016 -3.219 3.668 1.00 98.31 278 ALA A C 1
ATOM 2137 O O . ALA A 1 278 ? -3.117 -3.758 3.711 1.00 98.31 278 ALA A O 1
ATOM 2138 N N . ASN A 1 279 ? -0.979 -3.662 4.380 1.00 98.12 279 ASN A N 1
ATOM 2139 C CA . ASN A 1 279 ? -1.050 -4.832 5.260 1.00 98.12 279 ASN A CA 1
ATOM 2140 C C . ASN A 1 279 ? -1.507 -6.113 4.534 1.00 98.12 279 ASN A C 1
ATOM 2142 O O . ASN A 1 279 ? -2.093 -7.000 5.153 1.00 98.12 279 ASN A O 1
ATOM 2146 N N . CYS A 1 280 ? -1.266 -6.189 3.224 1.00 98.81 280 CYS A N 1
ATOM 2147 C CA . CYS A 1 280 ? -1.653 -7.314 2.377 1.00 98.81 280 CYS A CA 1
ATOM 2148 C C . CYS A 1 280 ? -0.440 -8.164 2.004 1.00 98.81 280 CYS A C 1
ATOM 2150 O O . CYS A 1 280 ? 0.672 -7.638 1.855 1.00 98.81 280 CYS A O 1
ATOM 2152 N N . TRP A 1 281 ? -0.667 -9.462 1.821 1.00 98.75 281 TRP A N 1
ATOM 2153 C CA . TRP A 1 281 ? 0.329 -10.388 1.287 1.00 98.75 281 TRP A CA 1
ATOM 2154 C C . TRP A 1 281 ? -0.102 -10.879 -0.086 1.00 98.75 281 TRP A C 1
ATOM 2156 O O . TRP A 1 281 ? -1.263 -11.214 -0.276 1.00 98.75 281 TRP A O 1
ATOM 2166 N N . PHE A 1 282 ? 0.827 -10.935 -1.033 1.00 98.88 282 PHE A N 1
ATOM 2167 C CA . PHE A 1 282 ? 0.564 -11.386 -2.397 1.00 98.88 282 PHE A CA 1
ATOM 2168 C C . PHE A 1 282 ? 1.518 -12.519 -2.718 1.00 98.88 282 PHE A C 1
ATOM 2170 O O . PHE A 1 282 ? 2.730 -12.308 -2.706 1.00 98.88 282 PHE A O 1
ATOM 2177 N N . LYS A 1 283 ? 0.979 -13.703 -2.984 1.00 98.69 283 LYS A N 1
ATOM 2178 C CA . LYS A 1 283 ? 1.731 -14.868 -3.438 1.00 98.69 283 LYS A CA 1
ATOM 2179 C C . LYS A 1 283 ? 1.641 -14.960 -4.952 1.00 98.69 283 LYS A C 1
ATOM 2181 O O . LYS A 1 283 ? 0.548 -14.879 -5.502 1.00 98.69 283 LYS A O 1
ATOM 2186 N N . ASN A 1 284 ? 2.779 -15.180 -5.601 1.00 97.44 284 ASN A N 1
ATOM 2187 C CA . ASN A 1 284 ? 2.888 -15.415 -7.036 1.00 97.44 284 ASN A CA 1
ATOM 2188 C C . ASN A 1 284 ? 2.223 -14.343 -7.921 1.00 97.44 284 ASN A C 1
ATOM 2190 O O . ASN A 1 284 ? 1.680 -14.692 -8.961 1.00 97.44 284 ASN A O 1
ATOM 2194 N N . LEU A 1 285 ? 2.300 -13.047 -7.572 1.00 96.81 285 LEU A N 1
ATOM 2195 C CA . LEU A 1 285 ? 1.809 -11.963 -8.444 1.00 96.81 285 LEU A CA 1
ATOM 2196 C C . LEU A 1 285 ? 2.461 -12.100 -9.840 1.00 96.81 285 LEU A C 1
ATOM 2198 O O . LEU A 1 285 ? 3.685 -11.923 -9.942 1.00 96.81 285 LEU A O 1
ATOM 2202 N N . PRO A 1 286 ? 1.695 -12.424 -10.903 1.00 92.69 286 PRO A N 1
ATOM 2203 C CA . PRO A 1 286 ? 2.287 -12.781 -12.191 1.00 92.69 286 PRO A CA 1
ATOM 2204 C C . PRO A 1 286 ? 2.744 -11.545 -12.970 1.00 92.69 286 PRO A C 1
ATOM 2206 O O . PRO A 1 286 ? 3.765 -11.586 -13.654 1.00 92.69 286 PRO A O 1
ATOM 2209 N N . HIS A 1 287 ? 2.019 -10.432 -12.835 1.00 92.94 287 HIS A N 1
ATOM 2210 C CA . HIS A 1 287 ? 2.192 -9.222 -13.636 1.00 92.94 287 HIS A CA 1
ATOM 2211 C C . HIS A 1 287 ? 2.120 -7.950 -12.772 1.00 92.94 287 HIS A C 1
ATOM 2213 O O . HIS A 1 287 ? 2.852 -7.835 -11.784 1.00 92.94 287 HIS A O 1
ATOM 2219 N N . ALA A 1 288 ? 1.311 -6.961 -13.165 1.00 95.94 288 ALA A N 1
ATOM 2220 C CA . ALA A 1 288 ? 1.286 -5.657 -12.528 1.00 95.94 288 ALA A CA 1
ATOM 2221 C C . ALA A 1 288 ? 0.500 -5.653 -11.214 1.00 95.94 288 ALA A C 1
ATOM 2223 O O . ALA A 1 288 ? -0.501 -6.338 -11.047 1.00 95.94 288 ALA A O 1
ATOM 2224 N N . MET A 1 289 ? 0.914 -4.797 -10.289 1.00 98.19 289 MET A N 1
ATOM 2225 C CA . MET A 1 289 ? 0.061 -4.360 -9.190 1.00 98.19 289 MET A CA 1
ATOM 2226 C C . MET A 1 289 ? -0.959 -3.322 -9.678 1.00 98.19 289 MET A C 1
ATOM 2228 O O . MET A 1 289 ? -2.118 -3.372 -9.283 1.00 98.19 289 MET A O 1
ATOM 2232 N N . LEU A 1 290 ? -0.533 -2.408 -10.562 1.00 98.38 290 LEU A N 1
ATOM 2233 C CA . LEU A 1 290 ? -1.390 -1.398 -11.188 1.00 98.38 290 LEU A CA 1
ATOM 2234 C C . LEU A 1 290 ? -1.197 -1.374 -12.709 1.00 98.38 290 LEU A C 1
ATOM 2236 O O . LEU A 1 290 ? -0.072 -1.215 -13.197 1.00 98.38 290 LEU A O 1
ATOM 2240 N N . TYR A 1 291 ? -2.307 -1.475 -13.437 1.00 95.81 291 TYR A N 1
ATOM 2241 C CA . TYR A 1 291 ? -2.366 -1.553 -14.893 1.00 95.81 291 TYR A CA 1
ATOM 2242 C C . TYR A 1 291 ? -3.296 -0.483 -15.492 1.00 95.81 291 TYR A C 1
ATOM 2244 O O . TYR A 1 291 ? -4.315 -0.119 -14.909 1.00 95.81 291 TYR A O 1
ATOM 2252 N N . ASP A 1 292 ? -2.960 0.034 -16.677 1.00 96.44 292 ASP A N 1
ATOM 2253 C CA . ASP A 1 292 ? -3.769 1.058 -17.358 1.00 96.44 292 ASP A CA 1
ATOM 2254 C C . ASP A 1 292 ? -5.066 0.528 -17.987 1.00 96.44 292 ASP A C 1
ATOM 2256 O O . ASP A 1 292 ? -5.883 1.331 -18.433 1.00 96.44 292 ASP A O 1
ATOM 2260 N N . ASN A 1 293 ? -5.260 -0.792 -18.031 1.00 96.31 293 ASN A N 1
ATOM 2261 C CA . ASN A 1 293 ? -6.373 -1.454 -18.717 1.00 96.31 293 ASN A CA 1
ATOM 2262 C C . ASN A 1 293 ? -6.500 -1.094 -20.206 1.00 96.31 293 ASN A C 1
ATOM 2264 O O . ASN A 1 293 ? -7.599 -1.069 -20.757 1.00 96.31 293 ASN A O 1
ATOM 2268 N N . GLU A 1 294 ? -5.376 -0.760 -20.850 1.00 95.56 294 GLU A N 1
ATOM 2269 C CA . GLU A 1 294 ? -5.318 -0.197 -22.206 1.00 95.56 294 GLU A CA 1
ATOM 2270 C C . GLU A 1 294 ? -6.127 1.103 -22.378 1.00 95.56 294 GLU A C 1
ATOM 2272 O O . GLU A 1 294 ? -6.446 1.515 -23.496 1.00 95.56 294 GLU A O 1
ATOM 2277 N N . LEU A 1 295 ? -6.406 1.802 -21.275 1.00 97.00 295 LEU A N 1
ATOM 2278 C CA . LEU A 1 295 ? -7.076 3.095 -21.267 1.00 97.00 295 LEU A CA 1
ATOM 2279 C C . LEU A 1 295 ? -6.071 4.234 -21.128 1.00 97.00 295 LEU A C 1
ATOM 2281 O O . LEU A 1 295 ? -5.080 4.170 -20.401 1.00 97.00 295 LEU A O 1
ATOM 2285 N N . ASN A 1 296 ? -6.354 5.329 -21.828 1.00 97.25 296 ASN A N 1
ATOM 2286 C CA . ASN A 1 296 ? -5.598 6.563 -21.689 1.00 97.25 296 ASN A CA 1
ATOM 2287 C C . ASN A 1 296 ? -5.929 7.198 -20.331 1.00 97.25 296 ASN A C 1
ATOM 2289 O O . ASN A 1 296 ? -6.906 7.936 -20.221 1.00 97.25 296 ASN A O 1
ATOM 2293 N N . CYS A 1 297 ? -5.162 6.868 -19.294 1.00 97.75 297 CYS A N 1
ATOM 2294 C CA . CYS A 1 297 ? -5.444 7.243 -17.909 1.00 97.75 297 CYS A CA 1
ATOM 2295 C C . CYS A 1 297 ? -4.221 7.826 -17.183 1.00 97.75 297 CYS A C 1
ATOM 2297 O O . CYS A 1 297 ? -3.068 7.641 -17.587 1.00 97.75 297 CYS A O 1
ATOM 2299 N N . ALA A 1 298 ? -4.481 8.552 -16.101 1.00 97.81 298 ALA A N 1
ATOM 2300 C CA . ALA A 1 298 ? -3.489 9.030 -15.152 1.00 97.81 298 ALA A CA 1
ATOM 2301 C C . ALA A 1 298 ? -4.045 8.938 -13.728 1.00 97.81 298 ALA A C 1
ATOM 2303 O O . ALA A 1 298 ? -5.248 9.095 -13.518 1.00 97.81 298 ALA A O 1
ATOM 2304 N N . PHE A 1 299 ? -3.157 8.720 -12.760 1.00 98.25 299 PHE A N 1
ATOM 2305 C CA . PHE A 1 299 ? -3.522 8.552 -11.352 1.00 98.25 299 PHE A CA 1
ATOM 2306 C C . PHE A 1 299 ? -2.819 9.600 -10.495 1.00 98.25 299 PHE A C 1
ATOM 2308 O O . PHE A 1 299 ? -1.639 9.897 -10.703 1.00 98.25 299 PHE A O 1
ATOM 2315 N N . TRP A 1 300 ? -3.512 10.154 -9.508 1.00 97.50 300 TRP A N 1
ATOM 2316 C CA . TRP A 1 300 ? -2.901 11.093 -8.573 1.00 97.50 300 TRP A CA 1
ATOM 2317 C C . TRP A 1 300 ? -2.098 10.399 -7.482 1.00 97.50 300 TRP A C 1
ATOM 2319 O O . TRP A 1 300 ? -0.985 10.830 -7.185 1.00 97.50 300 TRP A O 1
ATOM 2329 N N . TYR A 1 301 ? -2.631 9.328 -6.901 1.00 98.50 301 TYR A N 1
ATOM 2330 C CA . TYR A 1 301 ? -1.997 8.663 -5.770 1.00 98.50 301 TYR A CA 1
ATOM 2331 C C . TYR A 1 301 ? -2.039 7.151 -5.933 1.00 98.50 301 TYR A C 1
ATOM 2333 O O . TYR A 1 301 ? -3.101 6.564 -6.135 1.00 98.50 301 TYR A O 1
ATOM 2341 N N . PHE A 1 302 ? -0.872 6.533 -5.794 1.00 98.88 302 PHE A N 1
ATOM 2342 C CA . PHE A 1 302 ? -0.731 5.092 -5.689 1.00 98.88 302 PHE A CA 1
ATOM 2343 C C . PHE A 1 302 ? 0.208 4.757 -4.536 1.00 98.88 302 PHE A C 1
ATOM 2345 O O . PHE A 1 302 ? 1.374 5.164 -4.540 1.00 98.88 302 PHE A O 1
ATOM 2352 N N . THR A 1 303 ? -0.302 4.003 -3.566 1.00 98.88 303 THR A N 1
ATOM 2353 C CA . THR A 1 303 ? 0.443 3.660 -2.357 1.00 98.88 303 THR A CA 1
ATOM 2354 C C . THR A 1 303 ? 0.422 2.163 -2.082 1.00 98.88 303 THR A C 1
ATOM 2356 O O . THR A 1 303 ? -0.639 1.544 -2.098 1.00 98.88 303 THR A O 1
ATOM 2359 N N . VAL A 1 304 ? 1.588 1.603 -1.755 1.00 98.94 304 VAL A N 1
ATOM 2360 C CA . VAL A 1 304 ? 1.759 0.248 -1.213 1.00 98.94 304 VAL A CA 1
ATOM 2361 C C . VAL A 1 304 ? 2.473 0.364 0.134 1.00 98.94 304 VAL A C 1
ATOM 2363 O O . VAL A 1 304 ? 3.605 0.842 0.187 1.00 98.94 304 VAL A O 1
ATOM 2366 N N . SER A 1 305 ? 1.826 -0.033 1.229 1.00 98.69 305 SER A N 1
ATOM 2367 C CA . SER A 1 305 ? 2.366 0.147 2.585 1.00 98.69 305 SER A CA 1
ATOM 2368 C C . SER A 1 305 ? 2.253 -1.114 3.437 1.00 98.69 305 SER A C 1
ATOM 2370 O O . SER A 1 305 ? 1.208 -1.753 3.509 1.00 98.69 305 SER A O 1
ATOM 2372 N N . ASN A 1 306 ? 3.320 -1.473 4.147 1.00 98.50 306 ASN A N 1
ATOM 2373 C CA . ASN A 1 306 ? 3.322 -2.621 5.057 1.00 98.50 306 ASN A CA 1
ATOM 2374 C C . ASN A 1 306 ? 2.928 -3.962 4.397 1.00 98.50 306 ASN A C 1
ATOM 2376 O O . ASN A 1 306 ? 2.214 -4.769 4.996 1.00 98.50 306 ASN A O 1
ATOM 2380 N N . CYS A 1 307 ? 3.360 -4.197 3.156 1.00 98.88 307 CYS A N 1
ATOM 2381 C CA . CYS A 1 307 ? 3.010 -5.383 2.373 1.00 98.88 307 CYS A CA 1
ATOM 2382 C C . CYS A 1 307 ? 4.175 -6.372 2.226 1.00 98.88 307 CYS A C 1
ATOM 2384 O O . CYS A 1 307 ? 5.344 -5.987 2.241 1.00 98.88 307 CYS A O 1
ATOM 2386 N N . ILE A 1 308 ? 3.841 -7.646 2.001 1.00 98.88 308 ILE A N 1
ATOM 2387 C CA . ILE A 1 308 ? 4.775 -8.643 1.455 1.00 98.88 308 ILE A CA 1
ATOM 2388 C C . ILE A 1 308 ? 4.264 -9.015 0.068 1.00 98.88 308 ILE A C 1
ATOM 2390 O O . ILE A 1 308 ? 3.211 -9.633 -0.063 1.00 98.88 308 ILE A O 1
ATOM 2394 N N . VAL A 1 309 ? 4.984 -8.611 -0.972 1.00 98.88 309 VAL A N 1
ATOM 2395 C CA . VAL A 1 309 ? 4.612 -8.874 -2.359 1.00 98.88 309 VAL A CA 1
ATOM 2396 C C . VAL A 1 309 ? 5.621 -9.828 -2.972 1.00 98.88 309 VAL A C 1
ATOM 2398 O O . VAL A 1 309 ? 6.722 -9.426 -3.346 1.00 98.88 309 VAL A O 1
ATOM 2401 N N . GLN A 1 310 ? 5.228 -11.092 -3.071 1.00 98.50 310 GLN A N 1
ATOM 2402 C CA . GLN A 1 310 ? 5.958 -12.118 -3.792 1.00 98.50 310 GLN A CA 1
ATOM 2403 C C . GLN A 1 310 ? 5.446 -12.181 -5.228 1.00 98.50 310 GLN A C 1
ATOM 2405 O O . GLN A 1 310 ? 4.318 -12.584 -5.505 1.00 98.50 310 GLN A O 1
ATOM 2410 N N . MET A 1 311 ? 6.299 -11.768 -6.150 1.00 96.62 311 MET A N 1
ATOM 2411 C CA . MET A 1 311 ? 6.077 -11.859 -7.580 1.00 96.62 311 MET A CA 1
ATOM 2412 C C . MET A 1 311 ? 6.570 -13.208 -8.096 1.00 96.62 311 MET A C 1
ATOM 2414 O O . MET A 1 311 ? 7.518 -13.793 -7.560 1.00 96.62 311 MET A O 1
ATOM 2418 N N . ARG A 1 312 ? 5.935 -13.666 -9.172 1.00 93.62 312 ARG A N 1
ATOM 2419 C CA . ARG A 1 312 ? 6.428 -14.740 -10.037 1.00 93.62 312 ARG A CA 1
ATOM 2420 C C . ARG A 1 312 ? 6.331 -14.283 -11.489 1.00 93.62 312 ARG A C 1
ATOM 2422 O O . ARG A 1 312 ? 5.723 -14.917 -12.344 1.00 93.62 312 ARG A O 1
ATOM 2429 N N . ASN A 1 313 ? 6.911 -13.116 -11.743 1.00 89.56 313 ASN A N 1
ATOM 2430 C CA . ASN A 1 313 ? 6.848 -12.461 -13.040 1.00 89.56 313 ASN A CA 1
ATOM 2431 C C . ASN A 1 313 ? 8.023 -12.935 -13.901 1.00 89.56 313 ASN A C 1
ATOM 2433 O O . ASN A 1 313 ? 9.138 -12.419 -13.777 1.00 89.56 313 ASN A O 1
ATOM 2437 N N . GLU A 1 314 ? 7.784 -13.943 -14.741 1.00 82.81 314 GLU A N 1
ATOM 2438 C CA . GLU A 1 314 ? 8.783 -14.527 -15.639 1.00 82.81 314 GLU A CA 1
ATOM 2439 C C . GLU A 1 314 ? 8.953 -13.754 -16.966 1.00 82.81 314 GLU A C 1
ATOM 2441 O O . GLU A 1 314 ? 8.111 -12.961 -17.382 1.00 82.81 314 GLU A O 1
ATOM 2446 N N . THR A 1 315 ? 10.067 -14.015 -17.663 1.00 60.84 315 THR A N 1
ATOM 2447 C CA . THR A 1 315 ? 10.573 -13.305 -18.867 1.00 60.84 315 THR A CA 1
ATOM 2448 C C . THR A 1 315 ? 9.611 -13.109 -20.054 1.00 60.84 315 THR A C 1
ATOM 2450 O O . THR A 1 315 ? 9.961 -12.397 -20.995 1.00 60.84 315 THR A O 1
ATOM 2453 N N . LYS A 1 316 ? 8.416 -13.710 -20.056 1.00 57.00 316 LYS A N 1
ATOM 2454 C CA . LYS A 1 316 ? 7.440 -13.575 -21.152 1.00 57.00 316 LYS A CA 1
ATOM 2455 C C . LYS A 1 316 ? 6.583 -12.316 -21.067 1.00 57.00 316 LYS A C 1
ATOM 2457 O O . LYS A 1 316 ? 6.013 -11.924 -22.085 1.00 57.00 316 LYS A O 1
ATOM 2462 N N . SER A 1 317 ? 6.517 -11.662 -19.910 1.00 60.97 317 SER A N 1
ATOM 2463 C CA . SER A 1 317 ? 5.769 -10.419 -19.763 1.00 60.97 317 SER A CA 1
ATOM 2464 C C . SER A 1 317 ? 6.719 -9.219 -19.868 1.00 60.97 317 SER A C 1
ATOM 2466 O O . SER A 1 317 ? 7.743 -9.124 -19.195 1.00 60.97 317 SER A O 1
ATOM 2468 N N . ASN A 1 318 ? 6.381 -8.262 -20.730 1.00 79.44 318 ASN A N 1
ATOM 2469 C CA . ASN A 1 318 ? 6.972 -6.918 -20.715 1.00 79.44 318 ASN A CA 1
ATOM 2470 C C . ASN A 1 318 ? 6.283 -6.022 -19.660 1.00 79.44 318 ASN A C 1
ATOM 2472 O O . ASN A 1 318 ? 6.356 -4.789 -19.751 1.00 79.44 318 ASN A O 1
ATOM 2476 N N . VAL A 1 319 ? 5.575 -6.649 -18.714 1.00 89.88 319 VAL A N 1
ATOM 2477 C CA . VAL A 1 319 ? 4.597 -6.049 -17.811 1.00 89.88 319 VAL A CA 1
ATOM 2478 C C . VAL A 1 319 ? 5.253 -5.847 -16.457 1.00 89.88 319 VAL A C 1
ATOM 2480 O O . VAL A 1 319 ? 5.680 -6.793 -15.799 1.00 89.88 319 VAL A O 1
ATOM 2483 N N . GLY A 1 320 ? 5.404 -4.578 -16.092 1.00 91.69 320 GLY A N 1
ATOM 2484 C CA . GLY A 1 320 ? 6.035 -4.164 -14.847 1.00 91.69 320 GLY A CA 1
ATOM 2485 C C . GLY A 1 320 ? 5.131 -4.232 -13.625 1.00 91.69 320 GLY A C 1
ATOM 2486 O O . GLY A 1 320 ? 3.953 -4.534 -13.745 1.00 91.69 320 GLY A O 1
ATOM 2487 N N . PHE A 1 321 ? 5.666 -3.863 -12.456 1.00 96.31 321 PHE A N 1
ATOM 2488 C CA . PHE A 1 321 ? 4.884 -3.765 -11.215 1.00 96.31 321 PHE A CA 1
ATOM 2489 C C . PHE A 1 321 ? 3.855 -2.627 -11.298 1.00 96.31 321 PHE A C 1
ATOM 2491 O O . PHE A 1 321 ? 2.694 -2.796 -10.943 1.00 96.31 321 PHE A O 1
ATOM 2498 N N . ILE A 1 322 ? 4.269 -1.482 -11.839 1.00 97.62 322 ILE A N 1
ATOM 2499 C CA . ILE A 1 322 ? 3.380 -0.423 -12.315 1.00 97.62 322 ILE A CA 1
ATOM 2500 C C . ILE A 1 322 ? 3.513 -0.383 -13.833 1.00 97.62 322 ILE A C 1
ATOM 2502 O O . ILE A 1 322 ? 4.577 -0.029 -14.354 1.00 97.62 322 ILE A O 1
ATOM 2506 N N . ASN A 1 323 ? 2.447 -0.741 -14.546 1.00 95.44 323 ASN A N 1
ATOM 2507 C CA . ASN A 1 323 ? 2.467 -0.868 -15.996 1.00 95.44 323 ASN A CA 1
ATOM 2508 C C . ASN A 1 323 ? 1.386 -0.009 -16.657 1.00 95.44 323 ASN A C 1
ATOM 2510 O O . ASN A 1 323 ? 0.277 -0.460 -16.914 1.00 95.44 323 ASN A O 1
ATOM 2514 N N . LEU A 1 324 ? 1.752 1.224 -17.005 1.00 96.69 324 LEU A N 1
ATOM 2515 C CA . LEU A 1 324 ? 0.932 2.134 -17.809 1.00 96.69 324 LEU A CA 1
ATOM 2516 C C . LEU A 1 324 ? 1.486 2.257 -19.236 1.00 96.69 324 LEU A C 1
ATOM 2518 O O . LEU A 1 324 ? 1.548 3.342 -19.811 1.00 96.69 324 LEU A O 1
ATOM 2522 N N . TYR A 1 325 ? 2.044 1.169 -19.771 1.00 93.81 325 TYR A N 1
ATOM 2523 C CA . TYR A 1 325 ? 2.772 1.199 -21.038 1.00 93.81 325 TYR A CA 1
ATOM 2524 C C . TYR A 1 325 ? 1.863 1.215 -22.268 1.00 93.81 325 TYR A C 1
ATOM 2526 O O . TYR A 1 325 ? 2.276 1.725 -23.310 1.00 93.81 325 TYR A O 1
ATOM 2534 N N . LYS A 1 326 ? 0.666 0.629 -22.185 1.00 93.62 326 LYS A N 1
ATOM 2535 C CA . LYS A 1 326 ? -0.193 0.428 -23.355 1.00 93.62 326 LYS A CA 1
ATOM 2536 C C . LYS A 1 326 ? -0.839 1.741 -23.775 1.00 93.62 326 LYS A C 1
ATOM 2538 O O . LYS A 1 326 ? -0.709 2.149 -24.931 1.00 93.62 326 LYS A O 1
ATOM 2543 N N . ALA A 1 327 ? -1.458 2.431 -22.828 1.00 94.56 327 ALA A N 1
ATOM 2544 C CA . ALA A 1 327 ? -2.197 3.661 -23.071 1.00 94.56 327 ALA A CA 1
ATOM 2545 C C . ALA A 1 327 ? -2.039 4.708 -21.961 1.00 94.56 327 ALA A C 1
ATOM 2547 O O . ALA A 1 327 ? -2.236 5.894 -22.230 1.00 94.56 327 ALA A O 1
ATOM 2548 N N . GLY A 1 328 ? -1.666 4.307 -20.745 1.00 95.62 328 GLY A N 1
ATOM 2549 C CA . GLY A 1 328 ? -1.611 5.219 -19.612 1.00 95.62 328 GLY A CA 1
ATOM 2550 C C . GLY A 1 328 ? -0.459 6.234 -19.671 1.00 95.62 328 GLY A C 1
ATOM 2551 O O . GLY A 1 328 ? 0.534 6.098 -20.393 1.00 95.62 328 GLY A O 1
ATOM 2552 N N . LYS A 1 329 ? -0.614 7.313 -18.902 1.00 95.75 329 LYS A N 1
ATOM 2553 C CA . LYS A 1 329 ? 0.273 8.482 -18.926 1.00 95.75 329 LYS A CA 1
ATOM 2554 C C . LYS A 1 329 ? 1.291 8.468 -17.795 1.00 95.75 329 LYS A C 1
ATOM 2556 O O . LYS A 1 329 ? 2.482 8.309 -18.055 1.00 95.75 329 LYS A O 1
ATOM 2561 N N . ALA A 1 330 ? 0.831 8.684 -16.564 1.00 96.19 330 ALA A N 1
ATOM 2562 C CA . ALA A 1 330 ? 1.676 8.734 -15.377 1.00 96.19 330 ALA A CA 1
ATOM 2563 C C . ALA A 1 330 ? 0.866 8.630 -14.085 1.00 96.19 330 ALA A C 1
ATOM 2565 O O . ALA A 1 330 ? -0.345 8.851 -14.063 1.00 96.19 330 ALA A O 1
ATOM 2566 N N . ILE A 1 331 ? 1.595 8.368 -13.004 1.00 97.62 331 ILE A N 1
ATOM 2567 C CA . ILE A 1 331 ? 1.146 8.520 -11.627 1.00 97.62 331 ILE A CA 1
ATOM 2568 C C . ILE A 1 331 ? 1.870 9.716 -11.016 1.00 97.62 331 ILE A C 1
ATOM 2570 O O . ILE A 1 331 ? 3.100 9.801 -11.095 1.00 97.62 331 ILE A O 1
ATOM 2574 N N . LYS A 1 332 ? 1.109 10.631 -10.415 1.00 96.94 332 LYS A N 1
ATOM 2575 C CA . LYS A 1 332 ? 1.635 11.862 -9.823 1.00 96.94 332 LYS A CA 1
ATOM 2576 C C . LYS A 1 332 ? 2.412 11.585 -8.544 1.00 96.94 332 LYS A C 1
ATOM 2578 O O . LYS A 1 332 ? 3.534 12.060 -8.408 1.00 96.94 332 LYS A O 1
ATOM 2583 N N . ASN A 1 333 ? 1.826 10.826 -7.623 1.00 98.06 333 ASN A N 1
ATOM 2584 C CA . ASN A 1 333 ? 2.417 10.513 -6.332 1.00 98.06 333 ASN A CA 1
ATOM 2585 C C . ASN A 1 333 ? 2.478 9.000 -6.136 1.00 98.06 333 ASN A C 1
ATOM 2587 O O . ASN A 1 333 ? 1.443 8.335 -6.105 1.00 98.06 333 ASN A O 1
ATOM 2591 N N . ILE A 1 334 ? 3.693 8.469 -6.007 1.00 98.75 334 ILE A N 1
ATOM 2592 C CA . ILE A 1 334 ? 3.932 7.056 -5.699 1.00 98.75 334 ILE A CA 1
ATO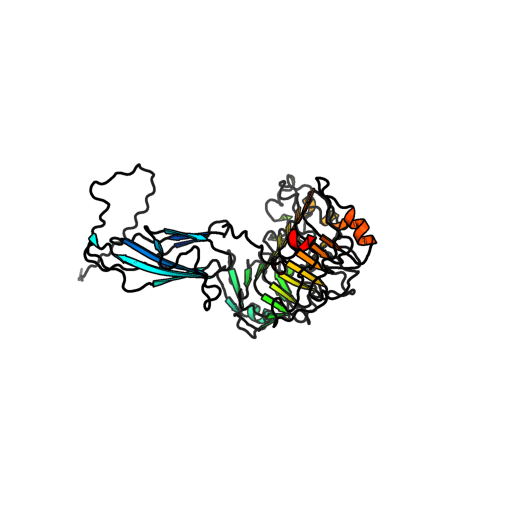M 2593 C C . ILE A 1 334 ? 4.544 6.971 -4.311 1.00 98.75 334 ILE A C 1
ATOM 2595 O O . ILE A 1 334 ? 5.562 7.614 -4.049 1.00 98.75 334 ILE A O 1
ATOM 2599 N N . VAL A 1 335 ? 3.959 6.148 -3.447 1.00 98.88 335 VAL A N 1
ATOM 2600 C CA . VAL A 1 335 ? 4.528 5.821 -2.138 1.00 98.88 335 VAL A CA 1
ATOM 2601 C C . VAL A 1 335 ? 4.632 4.307 -2.012 1.00 98.88 335 VAL A C 1
ATOM 2603 O O . VAL A 1 335 ? 3.633 3.603 -2.092 1.00 98.88 335 VAL A O 1
ATOM 2606 N N . ILE A 1 336 ? 5.838 3.786 -1.813 1.00 98.94 336 ILE A N 1
ATOM 2607 C CA . ILE A 1 336 ? 6.036 2.384 -1.438 1.00 98.94 336 ILE A CA 1
ATOM 2608 C C . ILE A 1 336 ? 6.849 2.368 -0.159 1.00 98.94 336 ILE A C 1
ATOM 2610 O O . ILE A 1 336 ? 7.990 2.832 -0.146 1.00 98.94 336 ILE A O 1
ATOM 2614 N N . GLU A 1 337 ? 6.251 1.867 0.915 1.00 98.88 337 GLU A N 1
ATOM 2615 C CA . GLU A 1 337 ? 6.873 1.937 2.227 1.00 98.88 337 GLU A CA 1
ATOM 2616 C C . GLU A 1 337 ? 6.670 0.693 3.087 1.00 98.88 337 GLU A C 1
ATOM 2618 O O . GLU A 1 337 ? 5.671 -0.020 2.956 1.00 98.88 337 GLU A O 1
ATOM 2623 N N . LYS A 1 338 ? 7.617 0.439 4.000 1.00 98.75 338 LYS A N 1
ATOM 2624 C CA . LYS A 1 338 ? 7.526 -0.621 5.025 1.00 98.75 338 LYS A CA 1
ATOM 2625 C C . LYS A 1 338 ? 7.221 -2.001 4.436 1.00 98.75 338 LYS A C 1
ATOM 2627 O O . LYS A 1 338 ? 6.527 -2.807 5.048 1.00 98.75 338 LYS A O 1
ATOM 2632 N N . SER A 1 339 ? 7.660 -2.234 3.203 1.00 98.94 339 SER A N 1
ATOM 2633 C CA . SER A 1 339 ? 7.232 -3.380 2.407 1.00 98.94 339 SER A CA 1
ATOM 2634 C C . SER A 1 339 ? 8.412 -4.227 1.961 1.00 98.94 339 SER A C 1
ATOM 2636 O O . SER A 1 339 ? 9.537 -3.753 1.819 1.00 98.94 339 SER A O 1
ATOM 2638 N N . THR A 1 340 ? 8.132 -5.491 1.678 1.00 98.94 340 THR A N 1
ATOM 2639 C CA . THR A 1 340 ? 9.073 -6.410 1.043 1.00 98.94 340 THR A CA 1
ATOM 2640 C C . THR A 1 340 ? 8.492 -6.819 -0.290 1.00 98.94 340 THR A C 1
ATOM 2642 O O . THR A 1 340 ? 7.453 -7.470 -0.333 1.00 98.94 340 THR A O 1
ATOM 2645 N N . ILE A 1 341 ? 9.135 -6.409 -1.378 1.00 98.88 341 ILE A N 1
ATOM 2646 C CA . ILE A 1 341 ? 8.704 -6.714 -2.740 1.00 98.88 341 ILE A CA 1
ATOM 2647 C C . ILE A 1 341 ? 9.813 -7.514 -3.396 1.00 98.88 341 ILE A C 1
ATOM 2649 O O . ILE A 1 341 ? 10.939 -7.028 -3.532 1.00 98.88 341 ILE A O 1
ATOM 2653 N N . TYR A 1 342 ? 9.505 -8.744 -3.788 1.00 98.44 342 TYR A N 1
ATOM 2654 C CA . TYR A 1 342 ? 10.501 -9.640 -4.343 1.00 98.44 342 TYR A CA 1
ATOM 2655 C C . TYR A 1 342 ? 9.965 -10.503 -5.469 1.00 98.44 342 TYR A C 1
ATOM 2657 O O . TYR A 1 342 ? 8.771 -10.768 -5.528 1.00 98.44 342 TYR A O 1
ATOM 2665 N N . ASN A 1 343 ? 10.843 -10.931 -6.372 1.00 96.69 343 ASN A N 1
ATOM 2666 C CA . ASN A 1 343 ? 10.498 -11.872 -7.434 1.00 96.69 343 ASN A CA 1
ATOM 2667 C C . ASN A 1 343 ? 11.233 -13.192 -7.210 1.00 96.69 343 ASN A C 1
ATOM 2669 O O . ASN A 1 343 ? 12.447 -13.200 -7.002 1.00 96.69 343 ASN A O 1
ATOM 2673 N N . THR A 1 344 ? 10.513 -14.309 -7.280 1.00 96.06 344 THR A N 1
ATOM 2674 C CA . THR A 1 344 ? 11.105 -15.644 -7.085 1.00 96.06 344 THR A CA 1
ATOM 2675 C C . THR A 1 344 ? 11.867 -16.133 -8.315 1.00 96.06 344 THR A C 1
ATOM 2677 O O . THR A 1 344 ? 12.691 -17.041 -8.222 1.00 96.06 344 THR A O 1
ATOM 2680 N N . VAL A 1 345 ? 11.654 -15.488 -9.465 1.00 92.69 345 VAL A N 1
ATOM 2681 C CA . VAL A 1 345 ? 12.311 -15.787 -10.742 1.00 92.69 345 VAL A CA 1
ATOM 2682 C C . VAL A 1 345 ? 13.046 -14.568 -11.294 1.00 92.69 345 VAL A C 1
ATOM 2684 O O . VAL A 1 345 ? 12.707 -13.420 -11.004 1.00 92.69 345 VAL A O 1
ATOM 2687 N N . ASP A 1 346 ? 14.057 -14.812 -12.125 1.00 91.88 346 ASP A N 1
ATOM 2688 C CA . ASP A 1 346 ? 14.747 -13.740 -12.839 1.00 91.88 346 ASP A CA 1
ATOM 2689 C C . ASP A 1 346 ? 13.866 -13.169 -13.955 1.00 91.88 346 ASP A C 1
ATOM 2691 O O . ASP A 1 346 ? 13.173 -13.895 -14.674 1.00 91.88 346 ASP A O 1
ATOM 2695 N N . ASN A 1 347 ? 13.942 -11.852 -14.147 1.00 90.12 347 ASN A N 1
ATOM 2696 C CA . ASN A 1 347 ? 13.233 -11.170 -15.222 1.00 90.12 347 ASN A CA 1
ATOM 2697 C C . ASN A 1 347 ? 14.111 -10.086 -15.853 1.00 90.12 347 ASN A C 1
ATOM 2699 O O . ASN A 1 347 ? 14.471 -9.093 -15.217 1.00 90.12 347 ASN A O 1
ATOM 2703 N N . GLY A 1 348 ? 14.443 -10.288 -17.129 1.00 87.75 348 GLY A N 1
ATOM 2704 C CA . GLY A 1 348 ? 15.248 -9.369 -17.930 1.00 87.75 348 GLY A CA 1
ATOM 2705 C C . GLY A 1 348 ? 14.484 -8.619 -19.016 1.00 87.75 348 GLY A C 1
ATOM 2706 O O . GLY A 1 348 ? 15.111 -8.150 -19.962 1.00 87.75 348 GLY A O 1
ATOM 2707 N N . SER A 1 349 ? 13.153 -8.535 -18.940 1.00 88.12 349 SER A N 1
ATOM 2708 C CA . SER A 1 349 ? 12.317 -7.937 -19.999 1.00 88.12 349 SER A CA 1
ATOM 2709 C C . SER A 1 349 ? 11.292 -6.921 -19.484 1.00 88.12 349 SER A C 1
ATOM 2711 O O . SER A 1 349 ? 10.979 -5.963 -20.190 1.00 88.12 349 SER A O 1
ATOM 2713 N N . ALA A 1 350 ? 10.829 -7.059 -18.242 1.00 90.50 350 ALA A N 1
ATOM 2714 C CA . ALA A 1 350 ? 9.978 -6.084 -17.566 1.00 90.50 350 ALA A CA 1
ATOM 2715 C C . ALA A 1 350 ? 10.785 -5.100 -16.699 1.00 90.50 350 ALA A C 1
ATOM 2717 O O . ALA A 1 350 ? 11.991 -5.251 -16.486 1.00 90.50 350 ALA A O 1
ATOM 2718 N N . CYS A 1 351 ? 10.119 -4.036 -16.250 1.00 92.12 351 CYS A N 1
ATOM 2719 C CA . CYS A 1 351 ? 10.682 -3.019 -15.364 1.00 92.12 351 CYS A CA 1
ATOM 2720 C C . CYS A 1 351 ? 9.752 -2.745 -14.189 1.00 92.12 351 CYS A C 1
ATOM 2722 O O . CYS A 1 351 ? 8.561 -3.008 -14.283 1.00 92.12 351 CYS A O 1
ATOM 2724 N N . PHE A 1 352 ? 10.252 -2.165 -13.101 1.00 95.62 352 PHE A N 1
ATOM 2725 C CA . PHE A 1 352 ? 9.416 -1.887 -11.933 1.00 95.62 352 PHE A CA 1
ATOM 2726 C C . PHE A 1 352 ? 8.320 -0.859 -12.235 1.00 95.62 352 PHE A C 1
ATOM 2728 O O . PHE A 1 352 ? 7.148 -1.121 -11.974 1.00 95.62 352 PHE A O 1
ATOM 2735 N N . ILE A 1 353 ? 8.672 0.257 -12.879 1.00 96.19 353 ILE A N 1
ATOM 2736 C CA . ILE A 1 353 ? 7.715 1.289 -13.308 1.00 96.19 353 ILE A CA 1
ATOM 2737 C C . ILE A 1 353 ? 7.855 1.535 -14.804 1.00 96.19 353 ILE A C 1
ATOM 2739 O O . ILE A 1 353 ? 8.943 1.861 -15.291 1.00 96.19 353 ILE A O 1
ATOM 2743 N N . ARG A 1 354 ? 6.743 1.423 -15.534 1.00 94.31 354 ARG A N 1
ATOM 2744 C CA . ARG A 1 354 ? 6.682 1.661 -16.976 1.00 94.31 354 ARG A CA 1
ATOM 2745 C C . ARG A 1 354 ? 5.535 2.583 -17.345 1.00 94.31 354 ARG A C 1
ATOM 2747 O O . ARG A 1 354 ? 4.380 2.269 -17.084 1.00 94.31 354 ARG A O 1
ATOM 2754 N N . TYR A 1 355 ? 5.851 3.660 -18.052 1.00 95.56 355 TYR A N 1
ATOM 2755 C CA . TYR A 1 355 ? 4.853 4.510 -18.706 1.00 95.56 355 TYR A CA 1
ATOM 2756 C C . TYR A 1 355 ? 4.872 4.330 -20.228 1.00 95.56 355 TYR A C 1
ATOM 2758 O O . TYR A 1 355 ? 5.819 3.772 -20.794 1.00 95.56 355 TYR A O 1
ATOM 2766 N N . GLN A 1 356 ? 3.833 4.795 -20.924 1.00 94.75 356 GLN A N 1
ATOM 2767 C CA . GLN A 1 356 ? 3.741 4.660 -22.380 1.00 94.75 356 GLN A CA 1
ATOM 2768 C C . GLN A 1 356 ? 4.873 5.415 -23.091 1.00 94.75 356 GLN A C 1
ATOM 2770 O O . GLN A 1 356 ? 5.539 4.866 -23.970 1.00 94.75 356 GLN A O 1
ATOM 2775 N N . HIS A 1 357 ? 5.130 6.666 -22.696 1.00 92.81 357 HIS A N 1
ATOM 2776 C CA . HIS A 1 357 ? 6.126 7.523 -23.339 1.00 92.81 357 HIS A CA 1
ATOM 2777 C C . HIS A 1 357 ? 6.610 8.648 -22.400 1.00 92.81 357 HIS A C 1
ATOM 2779 O O . HIS A 1 357 ? 5.773 9.250 -21.726 1.00 92.81 357 HIS A O 1
ATOM 2785 N N . PRO A 1 358 ? 7.903 9.047 -22.414 1.00 92.06 358 PRO A N 1
ATOM 2786 C CA . PRO A 1 358 ? 8.417 10.124 -21.554 1.00 92.06 358 PRO A CA 1
ATOM 2787 C C . PRO A 1 358 ? 7.648 11.444 -21.663 1.00 92.06 358 PRO A C 1
ATOM 2789 O O . PRO A 1 358 ? 7.403 12.108 -20.663 1.00 92.06 358 PRO A O 1
ATOM 2792 N N . SER A 1 359 ? 7.218 11.828 -22.872 1.00 90.38 359 SER A N 1
ATOM 2793 C CA . SER A 1 359 ? 6.413 13.049 -23.056 1.00 90.38 359 SER A CA 1
ATOM 2794 C C . SER A 1 359 ? 5.028 12.956 -22.408 1.00 90.38 359 SER A C 1
ATOM 2796 O O . SER A 1 359 ? 4.469 13.995 -22.072 1.00 90.38 359 SER A O 1
ATOM 2798 N N . ASN A 1 360 ? 4.462 11.757 -22.267 1.00 86.50 360 ASN A N 1
ATOM 2799 C CA . ASN A 1 360 ? 3.172 11.542 -21.607 1.00 86.50 360 ASN A CA 1
ATOM 2800 C C . ASN A 1 360 ? 3.331 11.441 -20.085 1.00 86.50 360 ASN A C 1
ATOM 2802 O O . ASN A 1 360 ? 2.351 11.556 -19.363 1.00 86.50 360 ASN A O 1
ATOM 2806 N N . ALA A 1 361 ? 4.564 11.302 -19.599 1.00 92.19 361 ALA A N 1
ATOM 2807 C CA . ALA A 1 361 ? 4.896 11.317 -18.184 1.00 92.19 361 ALA A CA 1
ATOM 2808 C C . ALA A 1 361 ? 5.301 12.705 -17.655 1.00 92.19 361 ALA A C 1
ATOM 2810 O O . ALA A 1 361 ? 5.748 12.826 -16.518 1.00 92.19 361 ALA A O 1
ATOM 2811 N N . GLN A 1 362 ? 5.199 13.756 -18.477 1.00 94.38 362 GLN A N 1
ATOM 2812 C CA . GLN A 1 362 ? 5.471 15.132 -18.056 1.00 94.38 362 GLN A CA 1
ATOM 2813 C C . GLN A 1 362 ? 4.300 15.667 -17.221 1.00 94.38 362 GLN A C 1
ATOM 2815 O O . GLN A 1 362 ? 3.193 15.764 -17.759 1.00 94.38 362 GLN A O 1
ATOM 2820 N N . PRO A 1 363 ? 4.514 16.085 -15.959 1.00 94.00 363 PRO A N 1
ATOM 2821 C CA . PRO A 1 363 ? 3.413 16.503 -15.094 1.00 94.00 363 PRO A CA 1
ATOM 2822 C C . PRO A 1 363 ? 2.560 17.630 -15.680 1.00 94.00 363 PRO A C 1
ATOM 2824 O O . PRO A 1 363 ? 1.342 17.522 -15.707 1.00 94.00 363 PRO A O 1
ATOM 2827 N N . ASN A 1 364 ? 3.172 18.656 -16.275 1.00 93.62 364 ASN A N 1
ATOM 2828 C CA . ASN A 1 364 ? 2.432 19.763 -16.892 1.00 93.62 364 ASN A CA 1
ATOM 2829 C C . ASN A 1 364 ? 1.555 19.365 -18.098 1.00 93.62 364 ASN A C 1
ATOM 2831 O O . ASN A 1 364 ? 0.611 20.083 -18.426 1.00 93.62 364 ASN A O 1
ATOM 2835 N N . LYS A 1 365 ? 1.851 18.239 -18.761 1.00 94.12 365 LYS A N 1
ATOM 2836 C CA . LYS A 1 365 ? 1.041 17.690 -19.857 1.00 94.12 365 LYS A CA 1
ATOM 2837 C C . LYS A 1 365 ? -0.035 16.735 -19.362 1.00 94.12 365 LYS A C 1
ATOM 2839 O O . LYS A 1 365 ? -1.018 16.543 -20.071 1.00 94.12 365 LYS A O 1
ATOM 2844 N N . THR A 1 366 ? 0.141 16.137 -18.191 1.00 95.25 366 THR A N 1
ATOM 2845 C CA . THR A 1 366 ? -0.757 15.094 -17.676 1.00 95.25 366 THR A CA 1
ATOM 2846 C C . THR A 1 366 ? -1.678 15.630 -16.591 1.00 95.25 366 THR A C 1
ATOM 2848 O O . THR A 1 366 ? -2.887 15.457 -16.686 1.00 95.25 366 THR A O 1
ATOM 2851 N N . PHE A 1 367 ? -1.117 16.342 -15.619 1.00 95.00 367 PHE A N 1
ATOM 2852 C CA . PHE A 1 367 ? -1.798 16.943 -14.473 1.00 95.00 367 PHE A CA 1
ATOM 2853 C C . PHE A 1 367 ? -1.935 18.470 -14.604 1.00 95.00 367 PHE A C 1
ATOM 2855 O O . PHE A 1 367 ? -2.542 19.106 -13.760 1.00 95.00 367 PHE A O 1
ATOM 2862 N N . GLY A 1 368 ? -1.405 19.092 -15.659 1.00 93.75 368 GLY A N 1
ATOM 2863 C CA . GLY A 1 368 ? -1.586 20.525 -15.913 1.00 93.75 368 GLY A CA 1
ATOM 2864 C C . GLY A 1 368 ? -0.614 21.434 -15.155 1.00 93.75 368 GLY A C 1
ATOM 2865 O O . GLY A 1 368 ? 0.294 20.989 -14.459 1.00 93.75 368 GLY A O 1
ATOM 2866 N N . SER A 1 369 ? -0.772 22.741 -15.352 1.00 94.06 369 SER A N 1
ATOM 2867 C CA . SER A 1 369 ? 0.123 23.793 -14.850 1.00 94.06 369 SER A CA 1
ATOM 2868 C C . SER A 1 369 ? -0.595 24.875 -14.046 1.00 94.06 369 SER A C 1
ATOM 2870 O O . SER A 1 369 ? -0.089 25.986 -13.907 1.00 94.06 369 SER A O 1
ATOM 2872 N N . TYR A 1 370 ? -1.782 24.558 -13.526 1.00 92.94 370 TYR A N 1
ATOM 2873 C CA . TYR A 1 370 ? -2.605 25.497 -12.768 1.00 92.94 370 TYR A CA 1
ATOM 2874 C C . TYR A 1 370 ? -1.887 26.045 -11.521 1.00 92.94 370 TYR A C 1
ATOM 2876 O O . TYR A 1 370 ? -1.984 27.234 -11.215 1.00 92.94 370 TYR A O 1
ATOM 2884 N N . SER A 1 371 ? -1.137 25.188 -10.823 1.00 92.06 371 SER A N 1
ATOM 2885 C CA . SER A 1 371 ? -0.307 25.544 -9.669 1.00 92.06 371 SER A CA 1
ATOM 2886 C C . SER A 1 371 ? 0.958 24.676 -9.603 1.00 92.06 371 SER A C 1
ATOM 2888 O O . SER A 1 371 ? 1.109 23.714 -10.363 1.00 92.06 371 SER A O 1
ATOM 2890 N N . ALA A 1 372 ? 1.862 25.000 -8.669 1.00 90.06 372 ALA A N 1
ATOM 2891 C CA . ALA A 1 372 ? 3.077 24.222 -8.405 1.00 90.06 372 ALA A CA 1
ATOM 2892 C C . ALA A 1 372 ? 2.779 22.757 -8.030 1.00 90.06 372 ALA A C 1
ATOM 2894 O O . ALA A 1 372 ? 3.510 21.851 -8.428 1.00 90.06 372 ALA A O 1
ATOM 2895 N N . GLU A 1 373 ? 1.680 22.526 -7.309 1.00 90.88 373 GLU A N 1
ATOM 2896 C CA . GLU A 1 373 ? 1.207 21.186 -6.978 1.00 90.88 373 GLU A CA 1
ATOM 2897 C C . GLU A 1 373 ? 0.875 20.414 -8.254 1.00 90.88 373 GLU A C 1
ATOM 2899 O O . GLU A 1 373 ? 1.430 19.347 -8.466 1.00 90.88 373 GLU A O 1
ATOM 2904 N N . TYR A 1 374 ? 0.061 20.969 -9.157 1.00 91.94 374 TYR A N 1
ATOM 2905 C CA . TYR A 1 374 ? -0.396 20.290 -10.378 1.00 91.94 374 TYR A CA 1
ATOM 2906 C C . TYR A 1 374 ? 0.758 19.981 -11.335 1.00 91.94 374 TYR A C 1
ATOM 2908 O O . TYR A 1 374 ? 0.839 18.871 -11.856 1.00 91.94 374 TYR A O 1
ATOM 2916 N N . GLN A 1 375 ? 1.713 20.900 -11.485 1.00 92.62 375 GLN A N 1
ATOM 2917 C CA . GLN A 1 375 ? 2.831 20.721 -12.413 1.00 92.62 375 GLN A CA 1
ATOM 2918 C C . GLN A 1 375 ? 3.984 19.865 -11.882 1.00 92.62 375 GLN A C 1
ATOM 2920 O O . GLN A 1 375 ? 5.009 19.808 -12.549 1.00 92.62 375 GLN A O 1
ATOM 2925 N N . SER A 1 376 ? 3.857 19.228 -10.718 1.00 93.75 376 SER A N 1
ATOM 2926 C CA . SER A 1 376 ? 4.907 18.383 -10.137 1.00 93.75 376 SER A CA 1
ATOM 2927 C C . SER A 1 376 ? 4.477 16.926 -9.976 1.00 93.75 376 SER A C 1
ATOM 2929 O O . SER A 1 376 ? 3.309 16.576 -10.145 1.00 93.75 376 SER A O 1
ATOM 2931 N N . GLN A 1 377 ? 5.434 16.056 -9.682 1.00 95.44 377 GLN A N 1
ATOM 2932 C CA . GLN A 1 377 ? 5.194 14.660 -9.319 1.00 95.44 377 GLN A CA 1
ATOM 2933 C C . GLN A 1 377 ? 6.229 14.213 -8.278 1.00 95.44 377 GLN A C 1
ATOM 2935 O O . GLN A 1 377 ? 7.345 14.743 -8.245 1.00 95.44 377 GLN A O 1
ATOM 2940 N N . SER A 1 378 ? 5.872 13.253 -7.426 1.00 97.00 378 SER A N 1
ATOM 2941 C CA . SER A 1 378 ? 6.718 12.802 -6.323 1.00 97.00 378 SER A CA 1
ATOM 2942 C C . SER A 1 378 ? 6.699 11.288 -6.145 1.00 97.00 378 SER A C 1
ATOM 2944 O O . SER A 1 378 ? 5.640 10.671 -6.070 1.00 97.00 378 SER A O 1
ATOM 2946 N N . TRP A 1 379 ? 7.874 10.671 -6.062 1.00 98.38 379 TRP A N 1
ATOM 2947 C CA . TRP A 1 379 ? 8.019 9.254 -5.737 1.00 98.38 379 TRP A CA 1
ATOM 2948 C C . TRP A 1 379 ? 8.771 9.112 -4.421 1.00 98.38 379 TRP A C 1
ATOM 2950 O O . TRP A 1 379 ? 9.824 9.719 -4.228 1.00 98.38 379 TRP A O 1
ATOM 2960 N N . THR A 1 380 ? 8.222 8.306 -3.520 1.00 98.75 380 THR A N 1
ATOM 2961 C CA . THR A 1 380 ? 8.802 8.020 -2.212 1.00 98.75 380 THR A CA 1
ATOM 2962 C C . THR A 1 380 ? 8.910 6.517 -2.026 1.00 98.75 380 THR A C 1
ATOM 2964 O O . THR A 1 380 ? 7.910 5.801 -2.072 1.00 98.75 380 THR A O 1
ATOM 2967 N N . PHE A 1 381 ? 10.133 6.054 -1.801 1.00 98.81 381 PHE A N 1
ATOM 2968 C CA . PHE A 1 381 ? 10.438 4.694 -1.387 1.00 98.81 381 PHE A CA 1
ATOM 2969 C C . PHE A 1 381 ? 11.075 4.769 -0.005 1.00 98.81 381 PHE A C 1
ATOM 2971 O O . PHE A 1 381 ? 12.115 5.409 0.146 1.00 98.81 381 PHE A O 1
ATOM 2978 N N . SER A 1 382 ? 10.448 4.178 1.008 1.00 98.75 382 SER A N 1
ATOM 2979 C CA . SER A 1 382 ? 10.965 4.264 2.375 1.00 98.75 382 SER A CA 1
ATOM 2980 C C . SER A 1 382 ? 10.893 2.937 3.111 1.00 98.75 382 SER A C 1
ATOM 2982 O O . SER A 1 382 ? 9.896 2.224 3.030 1.00 98.75 382 SER A O 1
ATOM 2984 N N . GLN A 1 383 ? 11.951 2.578 3.837 1.00 98.75 383 GLN A N 1
ATOM 2985 C CA . GLN A 1 383 ? 11.973 1.392 4.700 1.00 98.75 383 GLN A CA 1
ATOM 2986 C C . GLN A 1 383 ? 11.451 0.144 3.968 1.00 98.75 383 GLN A C 1
ATOM 2988 O O . GLN A 1 383 ? 10.515 -0.513 4.409 1.00 98.75 383 GLN A O 1
ATOM 2993 N N . THR A 1 384 ? 11.951 -0.098 2.757 1.00 98.88 384 THR A N 1
ATOM 2994 C CA . THR A 1 384 ? 11.416 -1.126 1.852 1.00 98.88 384 THR A CA 1
ATOM 2995 C C . THR A 1 384 ? 12.549 -1.978 1.315 1.00 98.88 384 THR A C 1
ATOM 2997 O O . THR A 1 384 ? 13.595 -1.455 0.922 1.00 98.88 384 THR A O 1
ATOM 3000 N N . THR A 1 385 ? 12.331 -3.289 1.280 1.00 98.88 385 THR A N 1
ATOM 3001 C CA . THR A 1 385 ? 13.248 -4.257 0.681 1.00 98.88 385 THR A CA 1
ATOM 3002 C C . THR A 1 385 ? 12.756 -4.619 -0.717 1.00 98.88 385 THR A C 1
ATOM 3004 O O . THR A 1 385 ? 11.695 -5.221 -0.871 1.00 98.88 385 THR A O 1
ATOM 3007 N N . PHE A 1 386 ? 13.541 -4.271 -1.734 1.00 98.69 386 PHE A N 1
ATOM 3008 C CA . PHE A 1 386 ? 13.368 -4.718 -3.112 1.00 98.69 386 PHE A CA 1
ATOM 3009 C C . PHE A 1 386 ? 14.372 -5.834 -3.393 1.00 98.69 386 PHE A C 1
ATOM 3011 O O . PHE A 1 386 ? 15.579 -5.593 -3.365 1.00 98.69 386 PHE A O 1
ATOM 3018 N N . SER A 1 387 ? 13.889 -7.043 -3.673 1.00 97.81 387 SER A N 1
ATOM 3019 C CA . SER A 1 387 ? 14.747 -8.196 -3.961 1.00 97.81 387 SER A CA 1
ATOM 3020 C C . SER A 1 387 ? 14.401 -8.799 -5.314 1.00 97.81 387 SER A C 1
ATOM 3022 O O . SER A 1 387 ? 13.296 -9.286 -5.525 1.00 97.81 387 SER A O 1
ATOM 3024 N N . LYS A 1 388 ? 15.331 -8.758 -6.267 1.00 94.62 388 LYS A N 1
ATOM 3025 C CA . LYS A 1 388 ? 15.139 -9.327 -7.609 1.00 94.62 388 LYS A CA 1
ATOM 3026 C C . LYS A 1 388 ? 13.925 -8.769 -8.366 1.00 94.62 388 LYS A C 1
ATOM 3028 O O . LYS A 1 388 ? 13.412 -9.417 -9.279 1.00 94.62 388 LYS A O 1
ATOM 3033 N N . THR A 1 389 ? 13.459 -7.562 -8.035 1.00 91.56 389 THR A N 1
ATOM 3034 C CA . THR A 1 389 ? 12.388 -6.867 -8.762 1.00 91.56 389 THR A CA 1
ATOM 3035 C C . THR A 1 389 ? 12.913 -6.393 -10.121 1.00 91.56 389 THR A C 1
ATOM 3037 O O . THR A 1 389 ? 13.181 -5.214 -10.336 1.00 91.56 389 THR A O 1
ATOM 3040 N N . TYR A 1 390 ? 13.057 -7.355 -11.039 1.00 89.06 390 TYR A N 1
ATOM 3041 C CA . TYR A 1 390 ? 13.615 -7.246 -12.392 1.00 89.06 390 TYR A CA 1
ATOM 3042 C C . TYR A 1 390 ? 15.153 -7.165 -12.421 1.00 89.06 390 TYR A C 1
ATOM 3044 O O . TYR A 1 390 ? 15.768 -6.106 -12.286 1.00 89.06 390 TYR A O 1
ATOM 3052 N N . THR A 1 391 ? 15.779 -8.325 -12.636 1.00 86.81 391 THR A N 1
ATOM 3053 C CA . THR A 1 391 ? 17.232 -8.549 -12.570 1.00 86.81 391 THR A CA 1
ATOM 3054 C C . THR A 1 391 ? 17.974 -8.248 -13.880 1.00 86.81 391 THR A C 1
ATOM 3056 O O . THR A 1 391 ? 19.189 -8.129 -13.870 1.00 86.81 391 THR A O 1
ATOM 3059 N N . GLY A 1 392 ? 17.306 -8.104 -15.032 1.00 79.25 392 GLY A N 1
ATOM 3060 C CA . GLY A 1 392 ? 18.017 -7.999 -16.324 1.00 79.25 392 GLY A CA 1
ATOM 3061 C C . GLY A 1 392 ? 17.750 -6.750 -17.166 1.00 79.25 392 GLY A C 1
ATOM 3062 O O . GLY A 1 392 ? 18.430 -6.560 -18.176 1.00 79.25 392 GLY A O 1
ATOM 3063 N N . TRP A 1 393 ? 16.786 -5.897 -16.796 1.00 86.75 393 TRP A N 1
ATOM 3064 C CA . TRP A 1 393 ? 16.437 -4.720 -17.604 1.00 86.75 393 TRP A CA 1
ATOM 3065 C C . TRP A 1 393 ? 16.514 -3.393 -16.853 1.00 86.75 393 TRP A C 1
ATOM 3067 O O . TRP A 1 393 ? 17.614 -2.904 -16.615 1.00 86.75 393 TRP A O 1
ATOM 3077 N N . ARG A 1 394 ? 15.384 -2.737 -16.576 1.00 88.62 394 ARG A N 1
ATOM 3078 C CA . ARG A 1 394 ? 15.338 -1.382 -16.014 1.00 88.62 394 ARG A CA 1
ATOM 3079 C C . ARG A 1 394 ? 14.505 -1.375 -14.750 1.00 88.62 394 ARG A C 1
ATOM 3081 O O . ARG A 1 394 ? 13.449 -1.985 -14.736 1.00 88.62 394 ARG A O 1
ATOM 3088 N N . PHE A 1 395 ? 14.891 -0.594 -13.747 1.00 94.12 395 PHE A N 1
ATOM 3089 C CA . PHE A 1 395 ? 13.965 -0.298 -12.658 1.00 94.12 395 PHE A CA 1
ATOM 3090 C C . PHE A 1 395 ? 12.821 0.602 -13.150 1.00 94.12 395 PHE A C 1
ATOM 3092 O O . PHE A 1 395 ? 11.652 0.344 -12.895 1.00 94.12 395 PHE A O 1
ATOM 3099 N N . VAL A 1 396 ? 13.141 1.623 -13.949 1.00 94.69 396 VAL A N 1
ATOM 3100 C CA . VAL A 1 396 ? 12.167 2.605 -14.447 1.00 94.69 396 VAL A CA 1
ATOM 3101 C C . VAL A 1 396 ? 12.337 2.815 -15.946 1.00 94.69 396 VAL A C 1
ATOM 3103 O O . VAL A 1 396 ? 13.461 2.873 -16.456 1.00 94.69 396 VAL A O 1
ATOM 3106 N N . ASN A 1 397 ? 11.223 2.957 -16.665 1.00 94.31 397 ASN A N 1
ATOM 3107 C CA . ASN A 1 397 ? 11.227 3.252 -18.089 1.00 94.31 397 ASN A CA 1
ATOM 3108 C C . ASN A 1 397 ? 10.130 4.248 -18.498 1.00 94.31 397 ASN A C 1
ATOM 3110 O O . ASN A 1 397 ? 9.019 4.232 -17.974 1.00 94.31 397 ASN A O 1
ATOM 3114 N N . ASN A 1 398 ? 10.442 5.064 -19.512 1.00 94.25 398 ASN A N 1
ATOM 3115 C CA . ASN A 1 398 ? 9.547 6.067 -20.099 1.00 94.25 398 ASN A CA 1
ATOM 3116 C C . ASN A 1 398 ? 9.042 7.156 -19.131 1.00 94.25 398 ASN A C 1
ATOM 3118 O O . ASN A 1 398 ? 7.968 7.718 -19.331 1.00 94.25 398 ASN A O 1
ATOM 3122 N N . THR A 1 399 ? 9.837 7.500 -18.122 1.00 92.62 399 THR A N 1
ATOM 3123 C CA . THR A 1 399 ? 9.534 8.570 -17.158 1.00 92.62 399 THR A CA 1
ATOM 3124 C C . THR A 1 399 ? 10.159 9.903 -17.577 1.00 92.62 399 THR A C 1
ATOM 3126 O O . THR A 1 399 ? 11.125 9.942 -18.343 1.00 92.62 399 THR A O 1
ATOM 3129 N N . SER A 1 400 ? 9.600 11.007 -17.081 1.00 90.56 400 SER A N 1
ATOM 3130 C CA . SER A 1 400 ? 10.131 12.361 -17.250 1.00 90.56 400 SER A CA 1
ATOM 3131 C C . SER A 1 400 ? 10.715 12.895 -15.941 1.00 90.56 400 SER A C 1
ATOM 3133 O O . SER A 1 400 ? 10.045 12.860 -14.916 1.00 90.56 400 SER A O 1
ATOM 3135 N N . GLY A 1 401 ? 11.916 13.478 -15.997 1.00 86.94 401 GLY A N 1
ATOM 3136 C CA . GLY A 1 401 ? 12.553 14.139 -14.849 1.00 86.94 401 GLY A CA 1
ATOM 3137 C C . GLY A 1 401 ? 12.105 15.584 -14.593 1.00 86.94 401 GLY A C 1
ATOM 3138 O O . GLY A 1 401 ? 12.630 16.224 -13.686 1.00 86.94 401 GLY A O 1
ATOM 3139 N N . SER A 1 402 ? 11.191 16.132 -15.401 1.00 87.56 402 SER A N 1
ATOM 3140 C CA . SER A 1 402 ? 10.654 17.491 -15.215 1.00 87.56 402 SER A CA 1
ATOM 3141 C C . SER A 1 402 ? 9.774 17.577 -13.970 1.00 87.56 402 SER A C 1
ATOM 3143 O O . SER A 1 402 ? 8.873 16.752 -13.825 1.00 87.56 402 SER A O 1
ATOM 3145 N N . ASP A 1 403 ? 10.027 18.579 -13.118 1.00 92.31 403 ASP A N 1
ATOM 3146 C CA . ASP A 1 403 ? 9.246 18.875 -11.905 1.00 92.31 403 ASP A CA 1
ATOM 3147 C C . ASP A 1 403 ? 9.012 17.632 -11.020 1.00 92.31 403 ASP A C 1
ATOM 3149 O O . ASP A 1 403 ? 7.952 17.426 -10.429 1.00 92.31 403 ASP A O 1
ATOM 3153 N N . PHE A 1 404 ? 10.026 16.768 -10.975 1.00 95.12 404 PHE A N 1
ATOM 3154 C CA . PHE A 1 404 ? 10.005 15.467 -10.323 1.00 95.12 404 PHE A CA 1
ATOM 3155 C C . PHE A 1 404 ? 10.776 15.522 -9.005 1.00 95.12 404 PHE A C 1
ATOM 3157 O O . PHE A 1 404 ? 11.883 16.062 -8.959 1.00 95.12 404 PHE A O 1
ATOM 3164 N N . THR A 1 405 ? 10.203 14.950 -7.948 1.00 97.00 405 THR A N 1
ATOM 3165 C CA . THR A 1 405 ? 10.868 14.755 -6.655 1.00 97.00 405 THR A CA 1
ATOM 3166 C C . THR A 1 405 ? 10.991 13.270 -6.349 1.00 97.00 405 THR A C 1
ATOM 3168 O O . THR A 1 405 ? 9.999 12.549 -6.396 1.00 97.00 405 THR A O 1
ATOM 3171 N N . LEU A 1 406 ? 12.191 12.822 -5.996 1.00 98.12 406 LEU A N 1
ATOM 3172 C CA . LEU A 1 406 ? 12.473 11.457 -5.574 1.00 98.12 406 LEU A CA 1
ATOM 3173 C C . LEU A 1 406 ? 13.014 11.438 -4.150 1.00 98.12 406 LEU A C 1
ATOM 3175 O O . LEU A 1 406 ? 14.036 12.057 -3.863 1.00 98.12 406 LEU A O 1
ATOM 3179 N N . ASN A 1 407 ? 12.371 10.662 -3.288 1.00 98.38 407 ASN A N 1
ATOM 3180 C CA . ASN A 1 407 ? 12.849 10.379 -1.943 1.00 98.38 407 ASN A CA 1
ATOM 3181 C C . ASN A 1 407 ? 13.075 8.873 -1.808 1.00 98.38 407 ASN A C 1
ATOM 3183 O O . ASN A 1 407 ? 12.144 8.093 -2.004 1.00 98.38 407 ASN A O 1
ATOM 3187 N N . VAL A 1 408 ? 14.301 8.466 -1.481 1.00 98.62 408 VAL A N 1
ATOM 3188 C CA . VAL A 1 408 ? 14.641 7.062 -1.204 1.00 98.62 408 VAL A CA 1
ATOM 3189 C C . VAL A 1 408 ? 15.339 6.994 0.147 1.00 98.62 408 VAL A C 1
ATOM 3191 O O . VAL A 1 408 ? 16.420 7.567 0.311 1.00 98.62 408 VAL A O 1
ATOM 3194 N N . ASP A 1 409 ? 14.701 6.342 1.113 1.00 98.25 409 ASP A N 1
ATOM 3195 C CA . ASP A 1 409 ? 15.077 6.417 2.525 1.00 98.25 409 ASP A CA 1
ATOM 3196 C C . ASP A 1 409 ? 15.064 5.029 3.182 1.00 98.25 409 ASP A C 1
ATOM 3198 O O . ASP A 1 409 ? 14.026 4.377 3.224 1.00 98.25 409 ASP A O 1
ATOM 3202 N N . HIS A 1 410 ? 16.187 4.566 3.728 1.00 98.56 410 HIS A N 1
ATOM 3203 C CA . HIS A 1 410 ? 16.291 3.263 4.400 1.00 98.56 410 HIS A CA 1
ATOM 3204 C C . HIS A 1 410 ? 15.822 2.076 3.535 1.00 98.56 410 HIS A C 1
ATOM 3206 O O . HIS A 1 410 ? 15.204 1.140 4.037 1.00 98.56 410 HIS A O 1
ATOM 3212 N N . CYS A 1 411 ? 16.069 2.081 2.225 1.00 98.75 411 CYS A N 1
ATOM 3213 C CA . CYS A 1 411 ? 15.715 0.958 1.349 1.00 98.75 411 CYS A CA 1
ATOM 3214 C C . CYS A 1 411 ? 16.877 -0.028 1.162 1.00 98.75 411 CYS A C 1
ATOM 3216 O O . CYS A 1 411 ? 18.036 0.380 1.099 1.00 98.75 411 CYS A O 1
ATOM 3218 N N . ILE A 1 412 ? 16.561 -1.316 0.989 1.00 98.75 412 ILE A N 1
ATOM 3219 C CA . ILE A 1 412 ? 17.508 -2.323 0.482 1.00 98.75 412 ILE A CA 1
ATOM 3220 C C . ILE A 1 412 ? 17.143 -2.640 -0.967 1.00 98.75 412 ILE A C 1
ATOM 3222 O O . ILE A 1 412 ? 16.001 -2.997 -1.253 1.00 98.75 412 ILE A O 1
ATOM 3226 N N . PHE A 1 413 ? 18.120 -2.560 -1.866 1.00 98.19 413 PHE A N 1
ATOM 3227 C CA . PHE A 1 413 ? 18.014 -3.003 -3.251 1.00 98.19 413 PHE A CA 1
ATOM 3228 C C . PHE A 1 413 ? 18.955 -4.187 -3.479 1.00 98.19 413 PHE A C 1
ATOM 3230 O O . PHE A 1 413 ? 20.159 -4.014 -3.675 1.00 98.19 413 PHE A O 1
ATOM 3237 N N . TYR A 1 414 ? 18.397 -5.393 -3.445 1.00 97.62 414 TYR A N 1
ATOM 3238 C CA . TYR A 1 414 ? 19.111 -6.643 -3.667 1.00 97.62 414 TYR A CA 1
ATOM 3239 C C . TYR A 1 414 ? 18.848 -7.155 -5.082 1.00 97.62 414 TYR A C 1
ATOM 3241 O O . TYR A 1 414 ? 17.720 -7.484 -5.440 1.00 97.62 414 TYR A O 1
ATOM 3249 N N . ASP A 1 415 ? 19.898 -7.210 -5.893 1.00 95.31 415 ASP A N 1
ATOM 3250 C CA . ASP A 1 415 ? 19.872 -7.692 -7.272 1.00 95.31 415 ASP A CA 1
ATOM 3251 C C . ASP A 1 415 ? 18.824 -6.993 -8.167 1.00 95.31 415 ASP A C 1
ATOM 3253 O O . ASP A 1 415 ? 18.069 -7.620 -8.907 1.00 95.31 415 ASP A O 1
ATOM 3257 N N . VAL A 1 416 ? 18.778 -5.660 -8.112 1.00 94.38 416 VAL A N 1
ATOM 3258 C CA . VAL A 1 416 ? 17.861 -4.840 -8.923 1.00 94.38 416 VAL A CA 1
ATOM 3259 C C . VAL A 1 416 ? 18.619 -4.140 -10.053 1.00 94.38 416 VAL A C 1
ATOM 3261 O O . VAL A 1 416 ? 19.601 -3.432 -9.815 1.00 94.38 416 VAL A O 1
ATOM 3264 N N . ALA A 1 417 ? 18.165 -4.314 -11.298 1.00 90.69 417 ALA A N 1
ATOM 3265 C CA . ALA A 1 417 ? 18.868 -3.800 -12.473 1.00 90.69 417 ALA A CA 1
ATOM 3266 C C . ALA A 1 417 ? 18.612 -2.307 -12.745 1.00 90.69 417 ALA A C 1
ATOM 3268 O O . ALA A 1 417 ? 17.486 -1.811 -12.678 1.00 90.69 417 ALA A O 1
ATOM 3269 N N . GLN A 1 418 ? 19.670 -1.596 -13.154 1.00 91.69 418 GLN A N 1
ATOM 3270 C CA . GLN A 1 418 ? 19.629 -0.208 -13.646 1.00 91.69 418 GLN A CA 1
ATOM 3271 C C . GLN A 1 418 ? 18.792 0.779 -12.797 1.00 91.69 418 GLN A C 1
ATOM 3273 O O . GLN A 1 418 ? 17.997 1.554 -13.344 1.00 91.69 418 GLN A O 1
ATOM 3278 N N . LEU A 1 419 ? 18.990 0.798 -11.474 1.00 94.50 419 LEU A N 1
ATOM 3279 C CA . LEU A 1 419 ? 18.363 1.775 -10.567 1.00 94.50 419 LEU A CA 1
ATOM 3280 C C . LEU A 1 419 ? 18.650 3.223 -10.976 1.00 94.50 419 LEU A C 1
ATOM 3282 O O . LEU A 1 419 ? 17.764 4.063 -10.881 1.00 94.50 419 LEU A O 1
ATOM 3286 N N . TYR A 1 420 ? 19.823 3.510 -11.548 1.00 92.81 420 TYR A N 1
ATOM 3287 C CA . TYR A 1 420 ? 20.184 4.840 -12.063 1.00 92.81 420 TYR A CA 1
ATOM 3288 C C . TYR A 1 420 ? 19.181 5.437 -13.064 1.00 92.81 420 TYR A C 1
ATOM 3290 O O . TYR A 1 420 ? 19.208 6.636 -13.328 1.00 92.81 420 TYR A O 1
ATOM 3298 N N . ARG A 1 421 ? 18.269 4.635 -13.631 1.00 92.56 421 ARG A N 1
ATOM 3299 C CA . ARG A 1 421 ? 17.176 5.131 -14.477 1.00 92.56 421 ARG A CA 1
ATOM 3300 C C . ARG A 1 421 ? 16.138 5.950 -13.722 1.00 92.56 421 ARG A C 1
ATOM 3302 O O . ARG A 1 421 ? 15.445 6.718 -14.377 1.00 92.56 421 ARG A O 1
ATOM 3309 N N . MET A 1 422 ? 16.035 5.806 -12.402 1.00 93.31 422 MET A N 1
ATOM 3310 C CA . MET A 1 422 ? 15.175 6.647 -11.567 1.00 93.31 422 MET A CA 1
ATOM 3311 C C . MET A 1 422 ? 15.877 7.925 -11.084 1.00 93.31 422 MET A C 1
ATOM 3313 O O . MET A 1 422 ? 15.212 8.788 -10.525 1.00 93.31 422 MET A O 1
ATOM 3317 N N . ASP A 1 423 ? 17.191 8.070 -11.313 1.00 92.00 423 ASP A N 1
ATOM 3318 C CA . ASP A 1 423 ? 18.013 9.194 -10.842 1.00 92.00 423 ASP A CA 1
ATOM 3319 C C . ASP A 1 423 ? 17.717 10.494 -11.612 1.00 92.00 423 ASP A C 1
ATOM 3321 O O . ASP A 1 423 ? 18.498 10.957 -12.443 1.00 92.00 423 ASP A O 1
ATOM 3325 N N . MET A 1 424 ? 16.553 11.088 -11.368 1.00 91.69 424 MET A N 1
ATOM 3326 C CA . MET A 1 424 ? 16.078 12.280 -12.066 1.00 91.69 424 MET A CA 1
ATOM 3327 C C . MET A 1 424 ? 15.426 13.282 -11.109 1.00 91.69 424 MET A C 1
ATOM 3329 O O . MET A 1 424 ? 15.071 12.935 -9.989 1.00 91.69 424 MET A O 1
ATOM 3333 N N . GLY A 1 425 ? 15.269 14.529 -11.561 1.00 93.50 425 GLY A N 1
ATOM 3334 C CA . GLY A 1 425 ? 14.619 15.592 -10.790 1.00 93.50 425 GLY A CA 1
ATOM 3335 C C . GLY A 1 425 ? 15.381 16.014 -9.527 1.00 93.50 425 GLY A C 1
ATOM 3336 O O . GLY A 1 425 ? 16.609 15.916 -9.467 1.00 93.50 425 GLY A O 1
ATOM 3337 N N . SER A 1 426 ? 14.641 16.524 -8.540 1.00 95.75 426 SER A N 1
ATOM 3338 C CA . SER A 1 426 ? 15.141 16.807 -7.191 1.00 95.75 426 SER A CA 1
ATOM 3339 C C . SER A 1 426 ? 15.142 15.527 -6.366 1.00 95.75 426 SER A C 1
ATOM 3341 O O . SER A 1 426 ? 14.155 14.797 -6.369 1.00 95.75 426 SER A O 1
ATOM 3343 N N . LYS A 1 427 ? 16.243 15.237 -5.673 1.00 96.38 427 LYS A N 1
ATOM 3344 C CA . LYS A 1 427 ? 16.486 13.915 -5.094 1.00 96.38 427 LYS A CA 1
ATOM 3345 C C . LYS A 1 427 ? 16.957 14.031 -3.654 1.00 96.38 427 LYS A C 1
ATOM 3347 O O . LYS A 1 427 ? 17.815 14.868 -3.372 1.00 96.38 427 LYS A O 1
ATOM 3352 N N . THR A 1 428 ? 16.450 13.146 -2.804 1.00 97.94 428 THR A N 1
ATOM 3353 C CA . THR A 1 428 ? 16.892 12.941 -1.421 1.00 97.94 428 THR A CA 1
ATOM 3354 C C . THR A 1 428 ? 17.193 11.464 -1.214 1.00 97.94 428 THR A C 1
ATOM 3356 O O . THR A 1 428 ? 16.302 10.631 -1.394 1.00 97.94 428 THR A O 1
ATOM 3359 N N . TYR A 1 429 ? 18.422 11.142 -0.807 1.00 97.75 429 TYR A N 1
ATOM 3360 C CA . TYR A 1 429 ? 18.851 9.774 -0.515 1.00 97.75 429 TYR A CA 1
ATOM 3361 C C . TYR A 1 429 ? 19.375 9.677 0.915 1.00 97.75 429 TYR A C 1
ATOM 3363 O O . TYR A 1 429 ? 20.157 10.523 1.346 1.00 97.75 429 TYR A O 1
ATOM 3371 N N . ARG A 1 430 ? 18.933 8.667 1.668 1.00 95.94 430 ARG A N 1
ATOM 3372 C CA . ARG A 1 430 ? 19.333 8.464 3.066 1.00 95.94 430 ARG A CA 1
ATOM 3373 C C . ARG A 1 430 ? 19.401 6.979 3.394 1.00 95.94 430 ARG A C 1
ATOM 3375 O O . ARG A 1 430 ? 18.441 6.260 3.148 1.00 95.94 430 ARG A O 1
ATOM 3382 N N . PHE A 1 431 ? 20.527 6.545 3.960 1.00 95.88 431 PHE A N 1
ATOM 3383 C CA . PHE A 1 431 ? 20.707 5.207 4.543 1.00 95.88 431 PHE A CA 1
ATOM 3384 C C . PHE A 1 431 ? 20.202 4.045 3.668 1.00 95.88 431 PHE A C 1
ATOM 3386 O O . PHE A 1 431 ? 19.623 3.089 4.172 1.00 95.88 431 PHE A O 1
ATOM 3393 N N . ASN A 1 432 ? 20.393 4.122 2.348 1.00 98.12 432 ASN A N 1
ATOM 3394 C CA . ASN A 1 432 ? 20.022 3.028 1.451 1.00 98.12 432 ASN A CA 1
ATOM 3395 C C . ASN A 1 432 ? 21.177 2.043 1.280 1.00 98.12 432 ASN A C 1
ATOM 3397 O O . ASN A 1 432 ? 22.350 2.404 1.401 1.00 98.12 432 ASN A O 1
ATOM 3401 N N . PHE A 1 433 ? 20.830 0.818 0.903 1.00 98.06 433 PHE A N 1
ATOM 3402 C CA . PHE A 1 433 ? 21.760 -0.283 0.706 1.00 98.06 433 PHE A CA 1
ATOM 3403 C C . PHE A 1 433 ? 21.554 -0.914 -0.663 1.00 98.06 433 PHE A C 1
ATOM 3405 O O . PHE A 1 433 ? 20.423 -1.119 -1.104 1.00 98.06 433 PHE A O 1
ATOM 3412 N N . LEU A 1 434 ? 22.655 -1.210 -1.342 1.00 96.81 434 LEU A N 1
ATOM 3413 C CA . LEU A 1 434 ? 22.662 -1.811 -2.667 1.00 96.81 434 LEU A CA 1
ATOM 3414 C C . LEU A 1 434 ? 23.573 -3.031 -2.677 1.00 96.81 434 LEU A C 1
ATOM 3416 O O . LEU A 1 434 ? 24.727 -2.957 -2.264 1.00 96.81 434 LEU A O 1
ATOM 3420 N N . TRP A 1 435 ? 23.097 -4.110 -3.282 1.00 96.88 435 TRP A N 1
ATOM 3421 C CA . TRP A 1 435 ? 23.952 -5.211 -3.691 1.00 96.88 435 TRP A CA 1
ATOM 3422 C C . TRP A 1 435 ? 23.450 -5.836 -4.984 1.00 96.88 435 TRP A C 1
ATOM 3424 O O . TRP A 1 435 ? 22.251 -5.881 -5.244 1.00 96.88 435 TRP A O 1
ATOM 3434 N N . SER A 1 436 ? 24.365 -6.324 -5.815 1.00 93.69 436 SER A N 1
ATOM 3435 C CA . SER A 1 436 ? 24.028 -7.121 -6.991 1.00 93.69 436 SER A CA 1
ATOM 3436 C C . SER A 1 436 ? 25.172 -8.086 -7.300 1.00 93.69 436 SER A C 1
ATOM 3438 O O . SER A 1 436 ? 26.335 -7.702 -7.171 1.00 93.69 436 SER A O 1
ATOM 3440 N N . PRO A 1 437 ? 24.879 -9.301 -7.797 1.00 90.69 437 PRO A N 1
ATOM 3441 C CA . PRO A 1 437 ? 25.906 -10.182 -8.344 1.00 90.69 437 PRO A CA 1
ATOM 3442 C C . PRO A 1 437 ? 26.549 -9.617 -9.627 1.00 90.69 437 PRO A C 1
ATOM 3444 O O . PRO A 1 437 ? 27.576 -10.124 -10.075 1.00 90.69 437 PRO A O 1
ATOM 3447 N N . ARG A 1 438 ? 25.963 -8.578 -10.247 1.00 88.50 438 ARG A N 1
ATOM 3448 C CA . ARG A 1 438 ? 26.472 -7.934 -11.465 1.00 88.50 438 ARG A CA 1
ATOM 3449 C C . ARG A 1 438 ? 27.256 -6.672 -11.111 1.00 88.50 438 ARG A C 1
ATOM 3451 O O . ARG A 1 438 ? 26.684 -5.633 -10.783 1.00 88.50 438 ARG A O 1
ATOM 3458 N N . GLU A 1 439 ? 28.579 -6.738 -11.258 1.00 87.38 439 GLU A N 1
ATOM 3459 C CA . GLU A 1 439 ? 29.488 -5.623 -10.947 1.00 87.38 439 GLU A CA 1
ATOM 3460 C C . GLU A 1 439 ? 29.147 -4.337 -11.729 1.00 87.38 439 GLU A C 1
ATOM 3462 O O . GLU A 1 439 ? 29.274 -3.228 -11.209 1.00 87.38 439 GLU A O 1
ATOM 3467 N N . ASP A 1 440 ? 28.656 -4.471 -12.963 1.00 86.19 440 ASP A N 1
ATOM 3468 C CA . ASP A 1 440 ? 28.241 -3.337 -13.796 1.00 86.19 440 ASP A CA 1
ATOM 3469 C C . ASP A 1 440 ? 27.029 -2.581 -13.234 1.00 86.19 440 ASP A C 1
ATOM 3471 O O . ASP A 1 440 ? 26.975 -1.352 -13.344 1.00 86.19 440 ASP A O 1
ATOM 3475 N N . ASP A 1 441 ? 26.072 -3.282 -12.617 1.00 86.12 441 ASP A N 1
ATOM 3476 C CA . ASP A 1 441 ? 24.926 -2.637 -11.969 1.00 86.12 441 ASP A CA 1
ATOM 3477 C C . ASP A 1 441 ? 25.390 -1.857 -10.735 1.00 86.12 441 ASP A C 1
ATOM 3479 O O . ASP A 1 441 ? 25.016 -0.692 -10.575 1.00 86.12 441 ASP A O 1
ATOM 3483 N N . ILE A 1 442 ? 26.282 -2.439 -9.922 1.00 90.06 442 ILE A N 1
ATOM 3484 C CA . ILE A 1 442 ? 26.903 -1.739 -8.786 1.00 90.06 442 ILE A CA 1
ATOM 3485 C C . ILE A 1 442 ? 27.606 -0.470 -9.277 1.00 90.06 442 ILE A C 1
ATOM 3487 O O . ILE A 1 442 ? 27.303 0.622 -8.802 1.00 90.06 442 ILE A O 1
ATOM 3491 N N . LYS A 1 443 ? 28.498 -0.583 -10.271 1.00 89.38 443 LYS A N 1
ATOM 3492 C CA . LYS A 1 443 ? 29.273 0.553 -10.801 1.00 89.38 443 LYS A CA 1
ATOM 3493 C C . LYS A 1 443 ? 28.387 1.693 -11.297 1.00 89.38 443 LYS A C 1
ATOM 3495 O O . LYS A 1 443 ? 28.683 2.855 -11.029 1.00 89.38 443 LYS A O 1
ATOM 3500 N N . ARG A 1 444 ? 27.316 1.392 -12.039 1.00 87.56 444 ARG A N 1
ATOM 3501 C CA . ARG A 1 444 ? 26.427 2.428 -12.596 1.00 87.56 444 ARG A CA 1
ATOM 3502 C C . ARG A 1 444 ? 25.580 3.102 -11.523 1.00 87.56 444 ARG A C 1
ATOM 3504 O O . ARG A 1 444 ? 25.424 4.319 -11.573 1.00 87.56 444 ARG A O 1
ATOM 3511 N N . ASN A 1 445 ? 25.067 2.333 -10.565 1.00 89.31 445 ASN A N 1
ATOM 3512 C CA . ASN A 1 445 ? 24.217 2.856 -9.498 1.00 89.31 445 ASN A CA 1
ATOM 3513 C C . ASN A 1 445 ? 25.026 3.619 -8.433 1.00 89.31 445 ASN A C 1
ATOM 3515 O O . ASN A 1 445 ? 24.544 4.612 -7.901 1.00 89.31 445 ASN A O 1
ATOM 3519 N N . ASN A 1 446 ? 26.281 3.232 -8.176 1.00 85.81 446 ASN A N 1
ATOM 3520 C CA . ASN A 1 446 ? 27.147 3.897 -7.193 1.00 85.81 446 ASN A CA 1
ATOM 3521 C C . ASN A 1 446 ? 27.532 5.343 -7.579 1.00 85.81 446 ASN A C 1
ATOM 3523 O O . ASN A 1 446 ? 27.998 6.109 -6.744 1.00 85.81 446 ASN A O 1
ATOM 3527 N N . ASN A 1 447 ? 27.319 5.740 -8.839 1.00 87.69 447 ASN A N 1
ATOM 3528 C CA . ASN A 1 447 ? 27.535 7.118 -9.301 1.00 87.69 447 ASN A CA 1
ATOM 3529 C C . ASN A 1 447 ? 26.337 8.048 -9.036 1.00 87.69 447 ASN A C 1
ATOM 3531 O O . ASN A 1 447 ? 26.418 9.248 -9.308 1.00 87.69 447 ASN A O 1
ATOM 3535 N N . MET A 1 448 ? 25.213 7.514 -8.552 1.00 93.88 448 MET A N 1
ATOM 3536 C CA . MET A 1 448 ? 24.042 8.313 -8.206 1.00 93.88 448 MET A CA 1
ATOM 3537 C C . MET A 1 448 ? 24.309 9.128 -6.939 1.00 93.88 448 MET A C 1
ATOM 3539 O O . MET A 1 448 ? 24.884 8.642 -5.964 1.00 93.88 448 MET A O 1
ATOM 3543 N N . SER A 1 449 ? 23.836 10.371 -6.939 1.00 94.44 449 SER A N 1
ATOM 3544 C CA . SER A 1 449 ? 23.857 11.235 -5.761 1.00 94.44 449 SER A CA 1
ATOM 3545 C C . SER A 1 449 ? 22.606 12.093 -5.693 1.00 94.44 449 SER A C 1
ATOM 3547 O O . SER A 1 449 ? 21.970 12.382 -6.715 1.00 94.44 449 SER A O 1
ATOM 3549 N N . ASP A 1 450 ? 22.246 12.474 -4.477 1.00 95.62 450 ASP A N 1
ATOM 3550 C CA . ASP A 1 450 ? 21.117 13.350 -4.221 1.00 95.62 450 ASP A CA 1
ATOM 3551 C C . ASP A 1 450 ? 21.433 14.805 -4.642 1.00 95.62 450 ASP A C 1
ATOM 3553 O O . ASP A 1 450 ? 22.527 15.122 -5.133 1.00 95.62 450 ASP A O 1
ATOM 3557 N N . SER A 1 451 ? 20.476 15.720 -4.474 1.00 93.69 451 SER A N 1
ATOM 3558 C CA . SER A 1 451 ? 20.681 17.136 -4.816 1.00 93.69 451 SER A CA 1
ATOM 3559 C C . SER A 1 451 ? 21.792 17.809 -3.983 1.00 93.69 451 SER A C 1
ATOM 3561 O O . SER A 1 451 ? 22.372 18.799 -4.431 1.00 93.69 451 SER A O 1
ATOM 3563 N N . GLY A 1 452 ? 22.108 17.268 -2.801 1.00 94.75 452 GLY A N 1
ATOM 3564 C CA . GLY A 1 452 ? 23.159 17.713 -1.882 1.00 94.75 452 GLY A CA 1
ATOM 3565 C C . GLY A 1 452 ? 24.503 16.986 -2.031 1.00 94.75 452 GLY A C 1
ATOM 3566 O O . GLY A 1 452 ? 25.421 17.280 -1.270 1.00 94.75 452 GLY A O 1
ATOM 3567 N N . LYS A 1 453 ? 24.649 16.095 -3.025 1.00 93.88 453 LYS A N 1
ATOM 3568 C CA . LYS A 1 453 ? 25.829 15.242 -3.279 1.00 93.88 453 LYS A CA 1
ATOM 3569 C C . LYS A 1 453 ? 26.028 14.071 -2.308 1.00 93.88 453 LYS A C 1
ATOM 3571 O O . LYS A 1 453 ? 27.076 13.429 -2.376 1.00 93.88 453 LYS A O 1
ATOM 3576 N N . ALA A 1 454 ? 25.049 13.739 -1.470 1.00 94.69 454 ALA A N 1
ATOM 3577 C CA . ALA A 1 454 ? 25.080 12.493 -0.710 1.00 94.69 454 ALA A CA 1
ATOM 3578 C C . ALA A 1 454 ? 24.951 11.289 -1.666 1.00 94.69 454 ALA A C 1
ATOM 3580 O O . ALA A 1 454 ? 24.184 11.361 -2.634 1.00 94.69 454 ALA A O 1
ATOM 3581 N N . PRO A 1 455 ? 25.705 10.196 -1.445 1.00 95.06 455 PRO A N 1
ATOM 3582 C CA . PRO A 1 455 ? 25.629 9.007 -2.288 1.00 95.06 455 PRO A CA 1
ATOM 3583 C C . PRO A 1 455 ? 24.252 8.340 -2.185 1.00 95.06 455 PRO A C 1
ATOM 3585 O O . PRO A 1 455 ? 23.583 8.425 -1.158 1.00 95.06 455 PRO A O 1
ATOM 3588 N N . PHE A 1 456 ? 23.836 7.653 -3.251 1.00 96.50 456 PHE A N 1
ATOM 3589 C CA . PHE A 1 456 ? 22.546 6.958 -3.282 1.00 96.50 456 PHE A CA 1
ATOM 3590 C C . PHE A 1 456 ? 22.415 5.865 -2.223 1.00 96.50 456 PHE A C 1
ATOM 3592 O O . PHE A 1 456 ? 21.398 5.819 -1.532 1.00 96.50 456 PHE A O 1
ATOM 3599 N N . ALA A 1 457 ? 23.422 4.996 -2.119 1.00 96.62 457 ALA A N 1
ATOM 3600 C CA . ALA A 1 457 ? 23.414 3.834 -1.245 1.00 96.62 457 ALA A CA 1
ATOM 3601 C C . ALA A 1 457 ? 24.839 3.406 -0.876 1.00 96.62 457 ALA A C 1
ATOM 3603 O O . ALA A 1 457 ? 25.778 3.633 -1.640 1.00 96.62 457 ALA A O 1
ATOM 3604 N N . SER A 1 458 ? 24.974 2.727 0.259 1.00 96.25 458 SER A N 1
ATOM 3605 C CA . SER A 1 458 ? 26.171 1.962 0.603 1.00 96.25 458 SER A CA 1
ATOM 3606 C C . SER A 1 458 ? 26.107 0.565 -0.020 1.00 96.25 458 SER A C 1
ATOM 3608 O O . SER A 1 458 ? 25.033 -0.035 -0.104 1.00 96.25 458 SER A O 1
ATOM 3610 N N . VAL A 1 459 ? 27.249 0.034 -0.464 1.00 96.62 459 VAL A N 1
ATOM 3611 C CA . VAL A 1 459 ? 27.310 -1.275 -1.131 1.00 96.62 459 VAL A CA 1
ATOM 3612 C C . VAL A 1 459 ? 27.616 -2.369 -0.111 1.00 96.62 459 VAL A C 1
ATOM 3614 O O . VAL A 1 459 ? 28.767 -2.536 0.284 1.00 96.62 459 VAL A O 1
ATOM 3617 N N . TYR A 1 460 ? 26.587 -3.110 0.291 1.00 97.38 460 TYR A N 1
ATOM 3618 C CA . TYR A 1 460 ? 26.654 -4.166 1.301 1.00 97.38 460 TYR A CA 1
ATOM 3619 C C . TYR A 1 460 ? 25.738 -5.319 0.900 1.00 97.38 460 TYR A C 1
ATOM 3621 O O . TYR A 1 460 ? 24.563 -5.090 0.616 1.00 97.38 460 TYR A O 1
ATOM 3629 N N . ASP A 1 461 ? 26.265 -6.546 0.881 1.00 97.44 461 ASP A N 1
ATOM 3630 C CA . ASP A 1 461 ? 25.438 -7.745 0.721 1.00 97.44 461 ASP A CA 1
ATOM 3631 C C . ASP A 1 461 ? 24.578 -7.915 1.977 1.00 97.44 461 ASP A C 1
ATOM 3633 O O . ASP A 1 461 ? 25.149 -8.065 3.053 1.00 97.44 461 ASP A O 1
ATOM 3637 N N . PRO A 1 462 ? 23.237 -7.891 1.894 1.00 97.81 462 PRO A N 1
ATOM 3638 C CA . PRO A 1 462 ? 22.401 -8.050 3.073 1.00 97.81 462 PRO A CA 1
ATOM 3639 C C . PRO A 1 462 ? 22.525 -9.418 3.734 1.00 97.81 462 PRO A C 1
ATOM 3641 O O . PRO A 1 462 ? 22.162 -9.524 4.906 1.00 97.81 462 PRO A O 1
ATOM 3644 N N . GLN A 1 463 ? 23.011 -10.442 3.016 1.00 97.38 463 GLN A N 1
ATOM 3645 C CA . GLN A 1 463 ? 23.159 -11.802 3.539 1.00 97.38 463 GLN A CA 1
ATOM 3646 C C . GLN A 1 463 ? 21.879 -12.271 4.238 1.00 97.38 463 GLN A C 1
ATOM 3648 O O . GLN A 1 463 ? 21.910 -12.680 5.397 1.00 97.38 463 GLN A O 1
ATOM 3653 N N . PHE A 1 464 ? 20.734 -12.120 3.564 1.00 98.31 464 PHE A N 1
ATOM 3654 C CA . PHE A 1 464 ? 19.434 -12.415 4.161 1.00 98.31 464 PHE A CA 1
ATOM 3655 C C . PHE A 1 464 ? 19.405 -13.812 4.788 1.00 98.31 464 PHE A C 1
ATOM 3657 O O . PHE A 1 464 ? 19.927 -14.774 4.225 1.00 98.31 464 PHE A O 1
ATOM 3664 N N . LYS A 1 465 ? 18.787 -13.908 5.968 1.00 97.62 465 LYS A N 1
ATOM 3665 C CA . LYS A 1 465 ? 18.693 -15.159 6.725 1.00 97.62 465 LYS A CA 1
ATOM 3666 C C . LYS A 1 465 ? 17.887 -16.240 5.997 1.00 97.62 465 LYS A C 1
ATOM 3668 O O . LYS A 1 465 ? 18.229 -17.417 6.099 1.00 97.62 465 LYS A O 1
ATOM 3673 N N . GLY A 1 466 ? 16.811 -15.851 5.317 1.00 96.88 466 GLY A N 1
ATOM 3674 C CA . GLY A 1 466 ? 15.954 -16.736 4.532 1.00 96.88 466 GLY A CA 1
ATOM 3675 C C . GLY A 1 466 ? 16.315 -16.780 3.048 1.00 96.88 466 GLY A C 1
ATOM 3676 O O . GLY A 1 466 ? 17.089 -15.970 2.539 1.00 96.88 466 GLY A O 1
ATOM 3677 N N . ASP A 1 467 ? 15.708 -17.732 2.339 1.00 97.12 467 ASP A N 1
ATOM 3678 C CA . ASP A 1 467 ? 15.822 -17.850 0.886 1.00 97.12 467 ASP A CA 1
ATOM 3679 C C . ASP A 1 467 ? 14.986 -16.762 0.191 1.00 97.12 467 ASP A C 1
ATOM 3681 O O . ASP A 1 467 ? 13.760 -16.723 0.295 1.00 97.12 467 ASP A O 1
ATOM 3685 N N . VAL A 1 468 ? 15.659 -15.889 -0.560 1.00 95.75 468 VAL A N 1
ATOM 3686 C CA . VAL A 1 468 ? 15.044 -14.772 -1.300 1.00 95.75 468 VAL A CA 1
ATOM 3687 C C . VAL A 1 468 ? 14.164 -15.208 -2.477 1.00 95.75 468 VAL A C 1
ATOM 3689 O O . VAL A 1 468 ? 13.534 -14.360 -3.109 1.00 95.75 468 VAL A O 1
ATOM 3692 N N . THR A 1 469 ? 14.147 -16.501 -2.804 1.00 96.38 469 THR A N 1
ATOM 3693 C CA . THR A 1 469 ? 13.321 -17.100 -3.861 1.00 96.38 469 THR A CA 1
ATOM 3694 C C . THR A 1 469 ? 12.192 -17.980 -3.328 1.00 96.38 469 THR A C 1
ATOM 3696 O O . THR A 1 469 ? 11.430 -18.535 -4.118 1.00 96.38 469 THR A O 1
ATOM 3699 N N . GLN A 1 470 ? 12.045 -18.080 -2.005 1.00 97.50 470 GLN A N 1
ATOM 3700 C CA . GLN A 1 470 ? 10.997 -18.874 -1.379 1.00 97.50 470 GLN A CA 1
ATOM 3701 C C . GLN A 1 470 ? 9.602 -18.317 -1.707 1.00 97.50 470 GLN A C 1
ATOM 3703 O O . GLN A 1 470 ? 9.341 -17.127 -1.548 1.00 97.50 470 GLN A O 1
ATOM 3708 N N . GLU A 1 471 ? 8.691 -19.184 -2.152 1.00 97.75 471 GLU A N 1
ATOM 3709 C CA . GLU A 1 471 ? 7.281 -18.823 -2.321 1.00 97.75 471 GLU A CA 1
ATOM 3710 C C . GLU A 1 471 ? 6.587 -18.654 -0.963 1.00 97.75 471 GLU A C 1
ATOM 3712 O O . GLU A 1 471 ? 6.930 -19.326 0.014 1.00 97.75 471 GLU A O 1
ATOM 3717 N N . LEU A 1 472 ? 5.571 -17.787 -0.907 1.00 98.56 472 LEU A N 1
ATOM 3718 C CA . LEU A 1 472 ? 4.812 -17.597 0.327 1.00 98.56 472 LEU A CA 1
ATOM 3719 C C . LEU A 1 472 ? 3.990 -18.844 0.688 1.00 98.56 472 LEU A C 1
ATOM 3721 O O . LEU A 1 472 ? 3.284 -19.429 -0.140 1.00 98.56 472 LEU A O 1
ATOM 3725 N N . ASP A 1 473 ? 4.010 -19.177 1.971 1.00 97.81 473 ASP A N 1
ATOM 3726 C CA . ASP A 1 473 ? 3.120 -20.127 2.627 1.00 97.81 473 ASP A CA 1
ATOM 3727 C C . ASP A 1 473 ? 2.338 -19.391 3.718 1.00 97.81 473 ASP A C 1
ATOM 3729 O O . ASP A 1 473 ? 2.863 -19.091 4.791 1.00 97.81 473 ASP A O 1
ATOM 3733 N N . PHE A 1 474 ? 1.068 -19.087 3.443 1.00 97.12 474 PHE A N 1
ATOM 3734 C CA . PHE A 1 474 ? 0.205 -18.338 4.358 1.00 97.12 474 PHE A CA 1
ATOM 3735 C C . PHE A 1 474 ? -0.088 -19.059 5.681 1.00 97.12 474 PHE A C 1
ATOM 3737 O O . PHE A 1 474 ? -0.608 -18.424 6.596 1.00 97.12 474 PHE A O 1
ATOM 3744 N N . SER A 1 475 ? 0.256 -20.345 5.815 1.00 95.56 475 SER A N 1
ATOM 3745 C CA . SER A 1 475 ? 0.158 -21.062 7.091 1.00 95.56 475 SER A CA 1
ATOM 3746 C C . SER A 1 475 ? 1.303 -20.736 8.057 1.00 95.56 475 SER A C 1
ATOM 3748 O O . SER A 1 475 ? 1.208 -21.026 9.252 1.00 95.56 475 SER A O 1
ATOM 3750 N N . LEU A 1 476 ? 2.378 -20.112 7.562 1.00 96.62 476 LEU A N 1
ATOM 3751 C CA . LEU A 1 476 ? 3.569 -19.788 8.334 1.00 96.62 476 LEU A CA 1
ATOM 3752 C C . LEU A 1 476 ? 3.630 -18.296 8.703 1.00 96.62 476 LEU A C 1
ATOM 3754 O O . LEU A 1 476 ? 3.134 -17.436 7.964 1.00 96.62 476 LEU A O 1
ATOM 3758 N N . PRO A 1 477 ? 4.295 -17.944 9.822 1.00 93.50 477 PRO A N 1
ATOM 3759 C CA . PRO A 1 477 ? 4.575 -16.554 10.164 1.00 93.50 477 PRO A CA 1
ATOM 3760 C C . PRO A 1 477 ? 5.247 -15.816 9.004 1.00 93.50 477 PRO A C 1
ATOM 3762 O O . PRO A 1 477 ? 6.174 -16.334 8.384 1.00 93.50 477 PRO A O 1
ATOM 3765 N N . ASN A 1 478 ? 4.770 -14.605 8.708 1.00 95.19 478 ASN A N 1
ATOM 3766 C CA . ASN A 1 478 ? 5.231 -13.781 7.585 1.00 95.19 478 ASN A CA 1
ATOM 3767 C C . ASN A 1 478 ? 5.221 -14.483 6.213 1.00 95.19 478 ASN A C 1
ATOM 3769 O O . ASN A 1 478 ? 6.006 -14.134 5.334 1.00 95.19 478 ASN A O 1
ATOM 3773 N N . GLY A 1 479 ? 4.353 -15.479 6.021 1.00 96.12 479 GLY A N 1
ATOM 3774 C CA . GLY A 1 479 ? 4.309 -16.255 4.787 1.00 96.12 479 GLY A CA 1
ATOM 3775 C C . GLY A 1 479 ? 5.498 -17.209 4.626 1.00 96.12 479 GLY A C 1
ATOM 3776 O O . GLY A 1 479 ? 5.805 -17.612 3.510 1.00 96.12 479 GLY A O 1
ATOM 3777 N N . GLY A 1 480 ? 6.216 -17.520 5.708 1.00 97.25 480 GLY A N 1
ATOM 3778 C CA . GLY A 1 480 ? 7.358 -18.437 5.718 1.00 97.25 480 GLY A CA 1
ATOM 3779 C C . GLY A 1 480 ? 8.693 -17.827 5.290 1.00 97.25 480 GLY A C 1
ATOM 3780 O O . GLY A 1 480 ? 9.712 -18.499 5.432 1.00 97.25 480 GLY A O 1
ATOM 3781 N N . VAL A 1 481 ? 8.718 -16.584 4.802 1.00 98.25 481 VAL A N 1
ATOM 3782 C CA . VAL A 1 481 ? 9.951 -15.920 4.351 1.00 98.25 481 VAL A CA 1
ATOM 3783 C C . VAL A 1 481 ? 10.625 -15.119 5.459 1.00 98.25 481 VAL A C 1
ATOM 3785 O O . VAL A 1 481 ? 9.981 -14.671 6.409 1.00 98.25 481 VAL A O 1
ATOM 3788 N N . ASP A 1 482 ? 11.935 -14.922 5.319 1.00 97.81 482 ASP A N 1
ATOM 3789 C CA . ASP A 1 482 ? 12.762 -14.207 6.291 1.00 97.81 482 ASP A CA 1
ATOM 3790 C C . ASP A 1 482 ? 13.799 -13.330 5.572 1.00 97.81 482 ASP A C 1
ATOM 3792 O O . ASP A 1 482 ? 14.880 -13.779 5.194 1.00 97.81 482 ASP A O 1
ATOM 3796 N N . PHE A 1 483 ? 13.466 -12.052 5.388 1.00 98.38 483 PHE A N 1
ATOM 3797 C CA . PHE A 1 483 ? 14.364 -11.051 4.802 1.00 98.38 483 PHE A CA 1
ATOM 3798 C C . PHE A 1 483 ? 15.155 -10.287 5.874 1.00 98.38 483 PHE A C 1
ATOM 3800 O O . PHE A 1 483 ? 15.513 -9.128 5.671 1.00 98.38 483 PHE A O 1
ATOM 3807 N N . THR A 1 484 ? 15.444 -10.914 7.021 1.00 98.12 484 THR A N 1
ATOM 3808 C CA . THR A 1 484 ? 16.309 -10.318 8.051 1.00 98.12 484 THR A CA 1
ATOM 3809 C C . THR A 1 484 ? 17.731 -10.178 7.508 1.00 98.12 484 THR A C 1
ATOM 3811 O O . THR A 1 484 ? 18.377 -11.209 7.272 1.00 98.12 484 THR A O 1
ATOM 3814 N N . PRO A 1 485 ? 18.251 -8.950 7.306 1.00 98.19 485 PRO A N 1
ATOM 3815 C CA . PRO A 1 485 ? 19.638 -8.770 6.903 1.00 98.19 485 PRO A CA 1
ATOM 3816 C C . PRO A 1 485 ? 20.564 -9.218 8.039 1.00 98.19 485 PRO A C 1
ATOM 3818 O O . PRO A 1 485 ? 20.270 -8.989 9.212 1.00 98.19 485 PRO A O 1
ATOM 3821 N N . GLN A 1 486 ? 21.667 -9.878 7.697 1.00 97.69 486 GLN A N 1
ATOM 3822 C CA . GLN A 1 486 ? 22.700 -10.280 8.659 1.00 97.69 486 GLN A CA 1
ATOM 3823 C C . GLN A 1 486 ? 23.894 -9.316 8.662 1.00 97.69 486 GLN A C 1
ATOM 3825 O O . GLN A 1 486 ? 24.676 -9.307 9.611 1.00 97.69 486 GLN A O 1
ATOM 3830 N N . GLU A 1 487 ? 24.017 -8.476 7.634 1.00 97.94 487 GLU A N 1
ATOM 3831 C CA . GLU A 1 487 ? 25.081 -7.481 7.535 1.00 97.94 487 GLU A CA 1
ATOM 3832 C C . GLU A 1 487 ? 24.888 -6.336 8.539 1.00 97.94 487 GLU A C 1
ATOM 3834 O O . GLU A 1 487 ? 23.853 -5.658 8.560 1.00 97.94 487 GLU A O 1
ATOM 3839 N N . TYR A 1 488 ? 25.909 -6.112 9.369 1.00 96.81 488 TYR A N 1
ATOM 3840 C CA . TYR A 1 488 ? 25.856 -5.230 10.535 1.00 96.81 488 TYR A CA 1
ATOM 3841 C C . TYR A 1 488 ? 25.471 -3.796 10.163 1.00 96.81 488 TYR A C 1
ATOM 3843 O O . TYR A 1 488 ? 24.608 -3.197 10.809 1.00 96.81 488 TYR A O 1
ATOM 3851 N N . GLU A 1 489 ? 26.070 -3.265 9.095 1.00 96.94 489 GLU A N 1
ATOM 3852 C CA . GLU A 1 489 ? 25.832 -1.888 8.651 1.00 96.94 489 GLU A CA 1
ATOM 3853 C C . GLU A 1 489 ? 24.385 -1.665 8.204 1.00 96.94 489 GLU A C 1
ATOM 3855 O O . GLU A 1 489 ? 23.830 -0.585 8.410 1.00 96.94 489 GLU A O 1
ATOM 3860 N N . ILE A 1 490 ? 23.734 -2.693 7.655 1.00 97.94 490 ILE A N 1
ATOM 3861 C CA . ILE A 1 490 ? 22.317 -2.620 7.288 1.00 97.94 490 ILE A CA 1
ATOM 3862 C C . ILE A 1 490 ? 21.445 -2.631 8.544 1.00 97.94 490 ILE A C 1
ATOM 3864 O O . ILE A 1 490 ? 20.523 -1.823 8.667 1.00 97.94 490 ILE A O 1
ATOM 3868 N N . VAL A 1 491 ? 21.746 -3.518 9.497 1.00 97.19 491 VAL A N 1
ATOM 3869 C CA . VAL A 1 491 ? 20.959 -3.686 10.727 1.00 97.19 491 VAL A CA 1
ATOM 3870 C C . VAL A 1 491 ? 21.012 -2.433 11.605 1.00 97.19 491 VAL A C 1
ATOM 3872 O O . VAL A 1 491 ? 19.963 -1.934 12.018 1.00 97.19 491 VAL A O 1
ATOM 3875 N N . VAL A 1 492 ? 22.208 -1.893 11.873 1.00 95.75 492 VAL A N 1
ATOM 3876 C CA . VAL A 1 492 ? 22.383 -0.748 12.788 1.00 95.75 492 VAL A CA 1
ATOM 3877 C C . VAL A 1 492 ? 21.746 0.531 12.243 1.00 95.75 492 VAL A C 1
ATOM 3879 O O . VAL A 1 492 ? 21.164 1.311 12.995 1.00 95.75 492 VAL A O 1
ATOM 3882 N N . ASN A 1 493 ? 21.776 0.706 10.921 1.00 96.06 493 ASN A N 1
ATOM 3883 C CA . ASN A 1 493 ? 21.138 1.824 10.232 1.00 96.06 493 ASN A CA 1
ATOM 3884 C C . ASN A 1 493 ? 19.686 1.522 9.841 1.00 96.06 493 ASN A C 1
ATOM 3886 O O . ASN A 1 493 ? 19.085 2.301 9.114 1.00 96.06 493 ASN A O 1
ATOM 3890 N N . ARG A 1 494 ? 19.113 0.404 10.306 1.00 96.50 494 ARG A N 1
ATOM 3891 C CA . ARG A 1 494 ? 17.710 0.024 10.094 1.00 96.50 494 ARG A CA 1
ATOM 3892 C C . ARG A 1 494 ? 17.275 0.021 8.620 1.00 96.50 494 ARG A C 1
ATOM 3894 O O . ARG A 1 494 ? 16.180 0.481 8.294 1.00 96.50 494 ARG A O 1
ATOM 3901 N N . GLY A 1 495 ? 18.133 -0.479 7.734 1.00 97.62 495 GLY A N 1
ATOM 3902 C CA . GLY A 1 495 ? 17.843 -0.588 6.307 1.00 97.62 495 GLY A CA 1
ATOM 3903 C C . GLY A 1 495 ? 16.791 -1.654 5.991 1.00 97.62 495 GLY A C 1
ATOM 3904 O O . GLY A 1 495 ? 16.822 -2.751 6.543 1.00 97.62 495 GLY A O 1
ATOM 3905 N N . GLY A 1 496 ? 15.903 -1.350 5.047 1.00 98.38 496 GLY A N 1
ATOM 3906 C CA . GLY A 1 496 ? 14.898 -2.268 4.518 1.00 98.38 496 GLY A CA 1
ATOM 3907 C C . GLY A 1 496 ? 13.569 -2.229 5.266 1.00 98.38 496 GLY A C 1
ATOM 3908 O O . GLY A 1 496 ? 13.257 -1.285 5.992 1.00 98.38 496 GLY A O 1
ATOM 3909 N N . ASP A 1 497 ? 12.760 -3.260 5.035 1.00 98.56 497 ASP A N 1
ATOM 3910 C CA . ASP A 1 497 ? 11.467 -3.440 5.695 1.00 98.56 497 ASP A CA 1
ATOM 3911 C C . ASP A 1 497 ? 11.634 -3.652 7.216 1.00 98.56 497 ASP A C 1
ATOM 3913 O O . ASP A 1 497 ? 12.270 -4.629 7.632 1.00 98.56 497 ASP A O 1
ATOM 3917 N N . PRO A 1 498 ? 11.042 -2.789 8.071 1.00 97.81 498 PRO A N 1
ATOM 3918 C CA . PRO A 1 498 ? 11.209 -2.864 9.517 1.00 97.81 498 PRO A CA 1
ATOM 3919 C C . PRO A 1 498 ? 10.705 -4.160 10.145 1.00 97.81 498 PRO A C 1
ATOM 3921 O O . PRO A 1 498 ? 11.114 -4.467 11.262 1.00 97.81 498 PRO A O 1
ATOM 3924 N N . ARG A 1 499 ? 9.844 -4.921 9.454 1.00 97.06 499 ARG A N 1
ATOM 3925 C CA . ARG A 1 499 ? 9.334 -6.214 9.930 1.00 97.06 499 ARG A CA 1
ATOM 3926 C C . ARG A 1 499 ? 10.443 -7.224 10.208 1.00 97.06 499 ARG A C 1
ATOM 3928 O O . ARG A 1 499 ? 10.257 -8.097 11.050 1.00 97.06 499 ARG A O 1
ATOM 3935 N N . TRP A 1 500 ? 11.567 -7.115 9.504 1.00 97.62 500 TRP A N 1
ATOM 3936 C CA . TRP A 1 500 ? 12.683 -8.055 9.629 1.00 97.62 500 TRP A CA 1
ATOM 3937 C C . TRP A 1 500 ? 13.786 -7.565 10.551 1.00 97.62 500 TRP A C 1
ATOM 3939 O O . TRP A 1 500 ? 14.711 -8.305 10.864 1.00 97.62 500 TRP A O 1
ATOM 3949 N N . LEU A 1 501 ? 13.728 -6.305 10.971 1.00 95.69 501 LEU A N 1
ATOM 3950 C CA . LEU A 1 501 ? 14.756 -5.753 11.830 1.00 95.69 501 LEU A CA 1
ATOM 3951 C C . LEU A 1 501 ? 14.511 -6.182 13.278 1.00 95.69 501 LEU A C 1
ATOM 3953 O O . LEU A 1 501 ? 13.360 -6.223 13.723 1.00 95.69 501 LEU A O 1
ATOM 3957 N N . PRO A 1 502 ? 15.579 -6.429 14.052 1.00 88.75 502 PRO A N 1
ATOM 3958 C CA . PRO A 1 502 ? 15.455 -6.572 15.491 1.00 88.75 502 PRO A CA 1
ATOM 3959 C C . PRO A 1 502 ? 14.712 -5.374 16.094 1.00 88.75 502 PRO A C 1
ATOM 3961 O O . PRO A 1 502 ? 14.834 -4.230 15.624 1.00 88.75 502 PRO A O 1
ATOM 3964 N N . ALA A 1 503 ? 13.957 -5.632 17.165 1.00 80.50 503 ALA A N 1
ATOM 3965 C CA . ALA A 1 503 ? 13.405 -4.560 17.980 1.00 80.50 503 ALA A CA 1
ATOM 3966 C C . ALA A 1 503 ? 14.541 -3.594 18.338 1.00 80.50 503 ALA A C 1
ATOM 3968 O O . ALA A 1 503 ? 15.643 -4.029 18.679 1.00 80.50 503 ALA A O 1
ATOM 3969 N N . SER A 1 504 ? 14.302 -2.286 18.213 1.00 65.81 504 SER A N 1
ATOM 3970 C CA . SER A 1 504 ? 15.258 -1.315 18.736 1.00 65.81 504 SER A CA 1
ATOM 3971 C C . SER A 1 504 ? 15.448 -1.642 20.209 1.00 65.81 504 SER A C 1
ATOM 3973 O O . SER A 1 504 ? 14.465 -1.616 20.951 1.00 65.81 504 SER A O 1
ATOM 3975 N N . SER A 1 505 ? 16.672 -1.963 20.625 1.00 50.00 505 SER A N 1
ATOM 3976 C CA . SER A 1 505 ? 17.029 -1.917 22.035 1.00 50.00 505 SER A CA 1
ATOM 3977 C C . SER A 1 505 ? 16.813 -0.471 22.465 1.00 50.00 505 SER A C 1
ATOM 3979 O O . SER A 1 505 ? 17.662 0.388 22.225 1.00 50.00 505 SER A O 1
ATOM 3981 N N . GLY A 1 506 ? 15.621 -0.176 22.986 1.00 40.94 506 GLY A N 1
ATOM 3982 C CA . GLY A 1 506 ? 15.419 1.026 23.763 1.00 40.94 506 GLY A CA 1
ATOM 3983 C C . GLY A 1 506 ? 16.485 0.998 24.841 1.00 40.94 506 GLY A C 1
ATOM 3984 O O . GLY A 1 506 ? 16.735 -0.050 25.437 1.00 40.94 506 GLY A O 1
ATOM 3985 N N . SER A 1 507 ? 17.165 2.118 25.023 1.00 36.28 507 SER A N 1
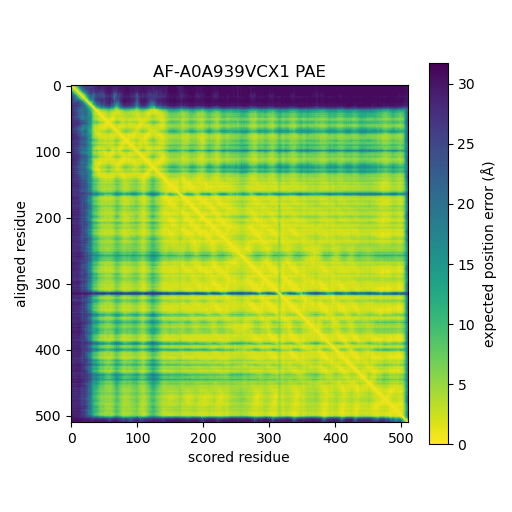ATOM 3986 C CA . SER A 1 507 ? 17.848 2.390 26.270 1.00 36.28 507 SER A CA 1
ATOM 3987 C C . SER A 1 507 ? 16.857 2.106 27.398 1.00 36.28 507 SER A C 1
ATOM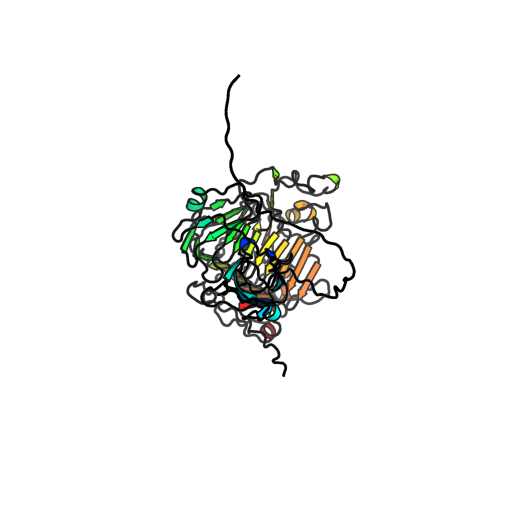 3989 O O . SER A 1 507 ? 15.918 2.872 27.616 1.00 36.28 507 SER A O 1
ATOM 3991 N N . GLU A 1 508 ? 17.035 0.972 28.069 1.00 31.16 508 GLU A N 1
ATOM 3992 C CA . GLU A 1 508 ? 16.739 0.870 29.488 1.00 31.16 508 GLU A CA 1
ATOM 3993 C C . GLU A 1 508 ? 17.607 1.955 30.137 1.00 31.16 508 GLU A C 1
ATOM 3995 O O . GLU A 1 508 ? 18.795 1.761 30.384 1.00 31.16 508 GLU A O 1
ATOM 4000 N N . GLU A 1 509 ? 17.057 3.166 30.237 1.00 35.59 509 GLU A N 1
ATOM 4001 C CA . GLU A 1 509 ? 17.598 4.194 31.113 1.00 35.59 509 GLU A CA 1
ATOM 4002 C C . GLU A 1 509 ? 17.317 3.731 32.546 1.00 35.59 509 GLU A C 1
ATOM 4004 O O . GLU A 1 509 ? 16.159 3.542 32.931 1.00 35.59 509 GLU A O 1
ATOM 4009 N N . GLU A 1 510 ? 18.405 3.478 33.278 1.00 31.19 510 GLU A N 1
ATOM 4010 C CA . GLU A 1 510 ? 18.452 3.453 34.745 1.00 31.19 510 GLU A CA 1
ATOM 4011 C C . GLU A 1 510 ? 17.942 4.762 35.362 1.00 31.19 510 GLU A C 1
ATOM 4013 O O . GLU A 1 510 ? 18.242 5.847 34.804 1.00 31.19 510 GLU A O 1
#

Radius of gyration: 28.41 Å; Cα contacts (8 Å, |Δi|>4): 1344; chains: 1; bounding box: 105×56×75 Å

Nearest PDB structures (foldseek):
  4wtw-assembly2_B  TM=7.020E-01  e=2.773E-02  Homo sapiens
  6mfa-assembly1_A  TM=6.698E-01  e=1.715E-01  Homo sapiens
  1cfb-assembly1_A  TM=4.422E-01  e=1.889E-02  Drosophila melanogaster
  1uey-assembly1_A  TM=5.264E-01  e=1.349E-01  Homo sapiens
  6wdq-assembly1_C  TM=5.339E-01  e=4.690E+00  Homo sapiens

Foldseek 3Di:
DDDDDDDDDDDDDDDDDDDDDDDDPDDPDPDPPQPPDFLEEWDDDDQVQWDWAADPVRFKIKIFGDDTHQFPFKQKWKWWPLPVVDTHTWPPSDRDTDDHTMDMTTDHAFTKMKMWMKTAGDVVRSYHTHPGTDIYIDGNYFAAPEEDEAPEAVQVVCVVVPDDDDPDEHEYEYEFQGEYEFEEEHEPEAHAYEDEYRQVRAYEYEYAEQGAYEYLEHYEYYRHEYECVRYPHQERYEHDPVHDPCQWQCNDPPSVVCVQQVQAATDEGERAHEYHYENYEYFAAQAENYEHNLGAYEYAYYEYYLYEAEHQHEAPDLGANARQQNHYQYYQEYYYELYEHAYLDAYQRYANHDHNAQSSQQQSHHQNRNDLSSRAGEYEYEQAEYANRHQRYDNYPRHYQGNYEYEYYQEEAHRHAHPVVVLGHAYDAYAYEYEHPDVVRVVSQQPRAGPVRHTRHDYDDQCWPFDRNDTACPVDVVSPGARQGPDPSSQVSSHHNVVRHPDPPDPPDD